Protein AF-A0A2S4UXL3-F1 (afdb_monomer)

Mean predicted aligned error: 10.91 Å

Foldseek 3Di:
DAPAQAEEEEAQALLSLLLLVLLLLQLGFYEYEYQALDGHFCLLQAAAAFFAFPAPLCVVVVWPGALVQQLVLLCVLQDPLADSQLSSLLSVCRRVLVVCLCPVQVFAFNDWFAFFSHPTTGGTWADADDPDDPDDPDDDDDPPPPVNRLNRRGTRSNSSSVSSRVVLVVCCVVPVVRHHYDYSKAFQAFDDDPLAGFWTWIDDPNDIDIHGHQYEYAQFAQLLALDCPFLCVVQPVVCSQFAAQGPNSRGLSVQVRCVVSFFDWPPSNQFFKAWFFFQQPVCNRDSHTRGDHSLLVRQAKFKAFLARAGQAQSSHFRCRNQVSCVVVVRDQIKTKDFPSSCVSVVQQQDDDDDPDPDDDDDPPPPDQQDGHCVSVNRKDKDFFLCVVCVVSVHDSVSNQVNLVVQVCCQVVVDPDPRNHDDHHPSNDHRRGGTMMMGGGHIHGYARQIAFEAGSLQFGAGPVRHGRHSYGYFARNYHSSRRNGRTRNSRSSRSNSRSSSPSVSRSVSSLVCCVPPDDDPSNVSSVVSSVVSVCVVVPDDDDDDDDDDDDDDDDDDDDDDDPDDPPDPDCPPAFDEDELVRQQVQQDQQGFWEAAPQFIFGCNVVLCSDPVHNVVRNSGGSHYCHVVCSSSHPSCCCVVSPVVRGRGGYDDD

Secondary structure (DSSP, 8-state):
-----EEEEE--BHHHHHHHHHHHHTT-EEEEE-SSSSSBGGGGG--S-EE-SS-HHHHHTT----HHHHHHHHHHHHGGG--HHHHHHHHHTHHHHHHHHHHHH-----EEE--TT-SS--EEE----PPP----------GGGTHHHHGGGS-HHHHHHHHHHHHHHHHHHH-TTTEEEESS-EEEEEEEETTEEEEEEEEETTEEEEEES-EEE-----TT--STTSHHHHH-GGGTTS-BSS-TT-S-HHHHHHHHTTB-EE-TT-EEEEEEEE--SS-TT-SB-PBPPHHHHHTT-EEE-TTS---S-TTS-HHHHHHHHHHH--SSEEEEE-HHHHHHTHHHH--PPP--SS----S--S----SHHHHTTSSEEESSHHHHHHHHT--HHHHHHHHHHHHHHHTTSS--TT-----SS----SSS--EEEEEEEEEEEEE--EEEB-TT-EEEBTTS-EEEEEEE-GGGEESSSTT-PPTTHHHHHHHHHHHHHHHHHHHHHHHHHHHHS-HHHHHHHHHHHHHHHHHHT--S---------------------S---------SSPPEE-HHHHTT-EETTEEEEEETTEEEE-TTGGGT-TT-HHHHHTTTTEE-HHHHHTTS-TTHHHHH-GGGEEEEEPP-

Nearest PDB structures (foldseek):
  5zyn-assembly1_B  TM=9.309E-01  e=4.191E-49  Saccharomyces cerevisiae S288C
  6ku6-assembly2_H  TM=9.250E-01  e=4.683E-49  Saccharomyces cerevisiae S288C
  1q9i-assembly1_A  TM=9.146E-01  e=7.192E-42  Shewanella frigidimarina
  1jrx-assembly1_A  TM=9.189E-01  e=1.004E-41  Shewanella frigidimarina
  1qo8-assembly1_D  TM=7.686E-01  e=5.760E-42  Shewanella frigidimarina

Sequence (652 aa):
MLDMSKVIVVGGGLSGLSAAHTLYDRGANVLVLDKNPFFGGNSTKATSGINGAGTNAQAELGIPDSAKVFFDDTKKSARDLARDDLIKVLTGKSAEAVNWLQDKFSLDLSKVSRLGGHSFERTHRGGAQFPGMTMSVNSPFPKIFLEATISNAFPASLNSTYAQMEALEDLADSDPDRVQIIKKAKVTKLLKENGAVIGVEYEFEGKTYTENGPVILATGGYAADFSADGLLAKHRPDLLKLPTTNGDHCTGDGQKMALAIGSAGIDWEKVQVHPTGLVDPNEPDAKVKFLAAEALRGVGGILLDREGNRFVDELGHRDYVTGKMWENNKFPIRLVLNKESSDEILWHCKRFVFPSLGNTYSQHANSHPGKHYVGRGLMKRFETGSELAKEMGLPESKLSSTFDEYVQIGQGKKSDPYKKKFFHNYNFTMQQGPFFVASMTPVLHYSMGGVEINEKSQVLDTNKKPIPGLYASGEIAGGVHGANRLGGSSLLGCVVFGRVAADSASSYLLHSLATGSGPAARLGQIQNHLKTTIEAGGGVGSAAAQSAPPHQTPNQAGPNGPGAGKTVEDKGPLKEYTLEEVAKHKTKDDVWVVVNGEVLDVTKFKADHPGGEKAIMLYAGRDATEEFNMLHDPKVVKKYAPDSIIGTLKQG

pLDDT: mean 82.49, std 22.88, range [21.91, 98.94]

Organism: NCBI:txid27350

Structure (mmCIF, N/CA/C/O backbone):
data_AF-A0A2S4UXL3-F1
#
_entry.id   AF-A0A2S4UXL3-F1
#
loop_
_atom_site.group_PDB
_atom_site.id
_atom_site.type_symbol
_atom_site.label_atom_id
_atom_site.label_alt_id
_atom_site.label_comp_id
_atom_site.label_asym_id
_atom_site.label_entity_id
_atom_site.label_seq_id
_atom_site.pdbx_PDB_ins_code
_atom_site.Cartn_x
_atom_site.Cartn_y
_atom_site.Cartn_z
_atom_site.occupancy
_atom_site.B_iso_or_equiv
_atom_site.auth_seq_id
_atom_site.auth_comp_id
_atom_site.auth_asym_id
_atom_site.auth_atom_id
_atom_site.pdbx_PDB_model_num
ATOM 1 N N . MET A 1 1 ? -22.793 2.479 33.971 1.00 41.44 1 MET A N 1
ATOM 2 C CA . MET A 1 1 ? -22.947 1.557 32.825 1.00 41.44 1 MET A CA 1
ATOM 3 C C . MET A 1 1 ? -22.187 2.172 31.669 1.00 41.44 1 MET A C 1
ATOM 5 O O . MET A 1 1 ? -22.424 3.340 31.399 1.00 41.44 1 MET A O 1
ATOM 9 N N . LEU A 1 2 ? -21.231 1.448 31.086 1.00 43.44 2 LEU A N 1
ATOM 10 C CA . LEU A 1 2 ? -20.446 1.925 29.944 1.00 43.44 2 LEU A CA 1
ATOM 11 C C . LEU A 1 2 ? -21.379 2.071 28.732 1.00 43.44 2 LEU A C 1
ATOM 13 O O . LEU A 1 2 ? -22.112 1.133 28.415 1.00 43.44 2 LEU A O 1
ATOM 17 N N . ASP A 1 3 ? -21.377 3.240 28.095 1.00 53.25 3 ASP A N 1
ATOM 18 C CA . ASP A 1 3 ? -22.103 3.503 26.849 1.00 53.25 3 ASP A CA 1
ATOM 19 C C . ASP A 1 3 ? -21.434 2.736 25.694 1.00 53.25 3 ASP A C 1
ATOM 21 O O . ASP A 1 3 ? -20.605 3.263 24.960 1.00 53.25 3 ASP A O 1
ATOM 25 N N . MET A 1 4 ? -21.726 1.436 25.594 1.00 61.69 4 MET A N 1
ATOM 26 C CA . MET A 1 4 ? -21.290 0.569 24.496 1.00 61.69 4 MET A CA 1
ATOM 27 C C . MET A 1 4 ? -22.306 0.619 23.351 1.00 61.69 4 MET A C 1
ATOM 29 O O . MET A 1 4 ? -22.946 -0.383 23.041 1.00 61.69 4 MET A O 1
ATOM 33 N N . SER A 1 5 ? -22.501 1.792 22.751 1.00 75.69 5 SER A N 1
ATOM 34 C CA . SER A 1 5 ? -23.440 1.991 21.636 1.00 75.69 5 SER A CA 1
ATOM 35 C C . SER A 1 5 ? -22.768 2.051 20.259 1.00 75.69 5 SER A C 1
ATOM 37 O O . SER A 1 5 ? -23.468 2.038 19.246 1.00 75.69 5 SER A O 1
ATOM 39 N N . LYS A 1 6 ? -21.428 2.077 20.204 1.00 91.94 6 LYS A N 1
ATOM 40 C CA . LYS A 1 6 ? -20.640 2.245 18.973 1.00 91.94 6 LYS A CA 1
ATOM 41 C C . LYS A 1 6 ? -19.411 1.336 18.908 1.00 91.94 6 LYS A C 1
ATOM 43 O O . LYS A 1 6 ? -18.956 0.807 19.920 1.00 91.94 6 LYS A O 1
ATOM 48 N N . VAL A 1 7 ? -18.874 1.166 17.701 1.00 97.94 7 VAL A N 1
ATOM 49 C CA . VAL A 1 7 ? -17.565 0.550 17.439 1.00 97.94 7 VAL A CA 1
ATOM 50 C C . VAL A 1 7 ? -16.565 1.646 17.075 1.00 97.94 7 VAL A C 1
ATOM 52 O O . VAL A 1 7 ? -16.875 2.545 16.292 1.00 97.94 7 VAL A O 1
ATOM 55 N N . ILE A 1 8 ? -15.362 1.562 17.643 1.00 98.69 8 ILE A N 1
ATOM 56 C CA . ILE A 1 8 ? -14.283 2.531 17.444 1.00 98.69 8 ILE A CA 1
ATOM 57 C C . ILE A 1 8 ? -13.306 1.976 16.407 1.00 98.69 8 ILE A C 1
ATOM 59 O O . ILE A 1 8 ? -12.729 0.904 16.592 1.00 98.69 8 ILE A O 1
ATOM 63 N N . VAL A 1 9 ? -13.087 2.717 15.326 1.00 98.88 9 VAL A N 1
ATOM 64 C CA . VAL A 1 9 ? -12.094 2.410 14.295 1.00 98.88 9 VAL A CA 1
ATOM 65 C C . VAL A 1 9 ? -10.919 3.371 14.440 1.00 98.88 9 VAL A C 1
ATOM 67 O O . VAL A 1 9 ? -11.087 4.587 14.373 1.00 98.88 9 VAL A O 1
ATOM 70 N N . VAL A 1 10 ? -9.716 2.829 14.624 1.00 98.88 10 VAL A N 1
ATOM 71 C CA . VAL A 1 10 ? -8.489 3.618 14.800 1.00 98.88 10 VAL A CA 1
ATOM 72 C C . VAL A 1 10 ? -7.658 3.579 13.519 1.00 98.88 10 VAL A C 1
ATOM 74 O O . VAL A 1 10 ? -7.007 2.576 13.224 1.00 98.88 10 VAL A O 1
ATOM 77 N N . GLY A 1 11 ? -7.656 4.691 12.785 1.00 98.31 11 GLY A N 1
ATOM 78 C CA . GLY A 1 11 ? -6.975 4.889 11.506 1.00 98.31 11 GLY A CA 1
ATOM 79 C C . GLY A 1 11 ? -7.944 4.918 10.322 1.00 98.31 11 GLY A C 1
ATOM 80 O O . GLY A 1 11 ? -8.610 3.932 10.027 1.00 98.31 11 GLY A O 1
ATOM 81 N N . GLY A 1 12 ? -7.969 6.029 9.588 1.00 95.75 12 GLY A N 1
ATOM 82 C CA . GLY A 1 12 ? -8.777 6.268 8.391 1.00 95.75 12 GLY A CA 1
ATOM 83 C C . GLY A 1 12 ? -8.072 5.890 7.086 1.00 95.75 12 GLY A C 1
ATOM 84 O O . GLY A 1 12 ? -8.264 6.537 6.062 1.00 95.75 12 GLY A O 1
ATOM 85 N N . GLY A 1 13 ? -7.212 4.867 7.093 1.00 94.00 13 GLY A N 1
ATOM 86 C CA . GLY A 1 13 ? -6.712 4.254 5.856 1.00 94.00 13 GLY A CA 1
ATOM 87 C C . GLY A 1 13 ? -7.780 3.385 5.179 1.00 94.00 13 GLY A C 1
ATOM 88 O O . GLY A 1 13 ? -8.854 3.178 5.737 1.00 94.00 13 GLY A O 1
ATOM 89 N N . LEU A 1 14 ? -7.473 2.792 4.017 1.00 95.31 14 LEU A N 1
ATOM 90 C CA . LEU A 1 14 ? -8.424 1.938 3.283 1.00 95.31 14 LEU A CA 1
ATOM 91 C C . LEU A 1 14 ? -9.054 0.848 4.168 1.00 95.31 14 LEU A C 1
ATOM 93 O O . LEU A 1 14 ? -10.250 0.614 4.085 1.00 95.31 14 LEU A O 1
ATOM 97 N N . SER A 1 15 ? -8.265 0.223 5.049 1.00 98.12 15 SER A N 1
ATOM 98 C CA . SER A 1 15 ? -8.757 -0.828 5.952 1.00 98.12 15 SER A CA 1
ATOM 99 C C . SER A 1 15 ? -9.791 -0.312 6.953 1.00 98.12 15 SER A C 1
ATOM 101 O O . SER A 1 15 ? -10.828 -0.940 7.151 1.00 98.12 15 SER A O 1
ATOM 103 N N . GLY A 1 16 ? -9.524 0.845 7.567 1.00 98.56 16 GLY A N 1
ATOM 104 C CA . GLY A 1 16 ? -10.428 1.451 8.541 1.00 98.56 16 GLY A CA 1
ATOM 105 C C . GLY A 1 16 ? -11.685 2.011 7.890 1.00 98.56 16 GLY A C 1
ATOM 106 O O . GLY A 1 16 ? -12.776 1.811 8.409 1.00 98.56 16 GLY A O 1
ATOM 107 N N . LEU A 1 17 ? -11.561 2.614 6.706 1.00 98.12 17 LEU A N 1
ATOM 108 C CA . LEU A 1 17 ? -12.713 3.070 5.929 1.00 98.12 17 LEU A CA 1
ATOM 109 C C . LEU A 1 17 ? -13.599 1.895 5.489 1.00 98.12 17 LEU A C 1
ATOM 111 O O . LEU A 1 17 ? -14.816 1.950 5.659 1.00 98.12 17 LEU A O 1
ATOM 115 N N . SER A 1 18 ? -13.005 0.793 5.015 1.00 98.56 18 SER A N 1
ATOM 116 C CA . SER A 1 18 ? -13.759 -0.421 4.677 1.00 98.56 18 SER A CA 1
ATOM 117 C C . SER A 1 18 ? -14.453 -1.018 5.901 1.00 98.56 18 SER A C 1
ATOM 119 O O . SER A 1 18 ? -15.597 -1.464 5.797 1.00 98.56 18 SER A O 1
ATOM 121 N N . ALA A 1 19 ? -13.803 -0.984 7.069 1.00 98.81 19 ALA A N 1
ATOM 122 C CA . ALA A 1 19 ? -14.420 -1.399 8.323 1.00 98.81 19 ALA A CA 1
ATOM 123 C C . ALA A 1 19 ? -15.591 -0.481 8.718 1.00 98.81 19 ALA A C 1
ATOM 125 O O . ALA A 1 19 ? -16.671 -0.980 9.015 1.00 98.81 19 ALA A O 1
ATOM 126 N N . ALA A 1 20 ? -15.414 0.841 8.665 1.00 98.62 20 ALA A N 1
ATOM 127 C CA . ALA A 1 20 ? -16.432 1.828 9.025 1.00 98.62 20 ALA A CA 1
ATOM 128 C C . ALA A 1 20 ? -17.701 1.700 8.168 1.00 98.62 20 ALA A C 1
ATOM 130 O O . ALA A 1 20 ? -18.801 1.589 8.708 1.00 98.62 20 ALA A O 1
ATOM 131 N N . HIS A 1 21 ? -17.546 1.616 6.843 1.00 98.25 21 HIS A N 1
ATOM 132 C CA . HIS A 1 21 ? -18.664 1.390 5.920 1.00 98.25 21 HIS A CA 1
ATOM 133 C C . HIS A 1 21 ? -19.392 0.077 6.207 1.00 98.25 21 HIS A C 1
ATOM 135 O O . HIS A 1 21 ? -20.617 0.034 6.206 1.00 98.25 21 HIS A O 1
ATOM 141 N N . THR A 1 22 ? -18.645 -0.991 6.486 1.00 98.38 22 THR A N 1
ATOM 142 C CA . THR A 1 22 ? -19.240 -2.298 6.790 1.00 98.38 22 THR A CA 1
ATOM 143 C C . THR A 1 22 ? -19.971 -2.280 8.132 1.00 98.38 22 THR A C 1
ATOM 145 O O . THR A 1 22 ? -21.062 -2.824 8.237 1.00 98.38 22 THR A O 1
ATOM 148 N N . LEU A 1 23 ? -19.423 -1.623 9.158 1.00 98.00 23 LEU A N 1
ATOM 149 C CA . LEU A 1 23 ? -20.088 -1.452 10.453 1.00 98.00 23 LEU A CA 1
ATOM 150 C C . LEU A 1 23 ? -21.423 -0.713 10.307 1.00 98.00 23 LEU A C 1
ATOM 152 O O . LEU A 1 23 ? -22.427 -1.161 10.866 1.00 98.00 23 LEU A O 1
ATOM 156 N N . TYR A 1 24 ? -21.439 0.369 9.524 1.00 95.88 24 TYR A N 1
ATOM 157 C CA . TYR A 1 24 ? -22.654 1.122 9.222 1.00 95.88 24 TYR A CA 1
ATOM 158 C C . TYR A 1 24 ? -23.711 0.236 8.541 1.00 95.88 24 TYR A C 1
ATOM 160 O O . TYR A 1 24 ? -24.861 0.195 8.993 1.00 95.88 24 TYR A O 1
ATOM 168 N N . ASP A 1 25 ? -23.301 -0.553 7.538 1.00 94.06 25 ASP A N 1
ATOM 169 C CA . ASP A 1 25 ? -24.161 -1.516 6.830 1.00 94.06 25 ASP A CA 1
ATOM 170 C C . ASP A 1 25 ? -24.674 -2.640 7.751 1.00 94.06 25 ASP A C 1
ATOM 172 O O . ASP A 1 25 ? -25.728 -3.225 7.512 1.00 94.06 25 ASP A O 1
ATOM 176 N N . ARG A 1 26 ? -23.953 -2.962 8.830 1.00 92.56 26 ARG A N 1
ATOM 177 C CA . ARG A 1 26 ? -24.397 -3.938 9.843 1.00 92.56 26 ARG A CA 1
ATOM 178 C C . ARG A 1 26 ? -25.267 -3.330 10.944 1.00 92.56 26 ARG A C 1
ATOM 180 O O . ARG A 1 26 ? -25.699 -4.057 11.839 1.00 92.56 26 ARG A O 1
ATOM 187 N N . GLY A 1 27 ? -25.575 -2.036 10.862 1.00 89.38 27 GLY A N 1
ATOM 188 C CA . GLY A 1 27 ? -26.452 -1.336 11.801 1.00 89.38 27 GLY A CA 1
ATOM 189 C C . GLY A 1 27 ? -25.732 -0.729 13.009 1.00 89.38 27 GLY A C 1
ATOM 190 O O . GLY A 1 27 ? -26.380 -0.068 13.817 1.00 89.38 27 GLY A O 1
ATOM 191 N N . ALA A 1 28 ? -24.411 -0.897 13.126 1.00 91.56 28 ALA A N 1
ATOM 192 C CA . ALA A 1 28 ? -23.642 -0.325 14.227 1.00 91.56 28 ALA A CA 1
ATOM 193 C C . ALA A 1 28 ? -23.478 1.196 14.064 1.00 91.56 28 ALA A C 1
ATOM 195 O O . ALA A 1 28 ? -23.506 1.721 12.945 1.00 91.56 28 ALA A O 1
ATOM 196 N N . ASN A 1 29 ? -23.274 1.888 15.187 1.00 94.62 29 ASN A N 1
ATOM 197 C CA . ASN A 1 29 ? -22.763 3.259 15.187 1.00 94.62 29 ASN A CA 1
ATOM 198 C C . ASN A 1 29 ? -21.231 3.207 15.154 1.00 94.62 29 ASN A C 1
ATOM 200 O O . ASN A 1 29 ? -20.621 2.292 15.717 1.00 94.62 29 ASN A O 1
ATOM 204 N N . VAL A 1 30 ? -20.606 4.178 14.499 1.00 97.12 30 VAL A N 1
ATOM 205 C CA . VAL A 1 30 ? -19.183 4.161 14.165 1.00 97.12 30 VAL A CA 1
ATOM 206 C C . VAL A 1 30 ? -18.528 5.462 14.601 1.00 97.12 30 VAL A C 1
ATOM 208 O O . VAL A 1 30 ? -18.986 6.543 14.245 1.00 97.12 30 VAL A O 1
ATOM 211 N N . LEU A 1 31 ? -17.420 5.345 15.330 1.00 98.31 31 LEU A N 1
ATOM 212 C CA . LEU A 1 31 ? -16.487 6.442 15.569 1.00 98.31 31 LEU A CA 1
ATOM 213 C C . LEU A 1 31 ? -15.166 6.124 14.870 1.00 98.31 31 LEU A C 1
ATOM 215 O O . LEU A 1 31 ? -14.540 5.111 15.177 1.00 98.31 31 LEU A O 1
ATOM 219 N N . VAL A 1 32 ? -14.723 6.994 13.966 1.00 98.69 32 VAL A N 1
ATOM 220 C CA . VAL A 1 32 ? -13.412 6.888 13.319 1.00 98.69 32 VAL A CA 1
ATOM 221 C C . VAL A 1 32 ? -12.469 7.945 13.882 1.00 98.69 32 VAL A C 1
ATOM 223 O O . VAL A 1 32 ? -12.735 9.141 13.779 1.00 98.69 32 VAL A O 1
ATOM 226 N N . LEU A 1 33 ? -11.351 7.493 14.450 1.00 98.69 33 LEU A N 1
ATOM 227 C CA . LEU A 1 33 ? -10.276 8.340 14.969 1.00 98.69 33 LEU A CA 1
ATOM 228 C C . LEU A 1 33 ? -9.049 8.229 14.061 1.00 98.69 33 LEU A C 1
ATOM 230 O O . LEU A 1 33 ? -8.571 7.122 13.807 1.00 98.69 33 LEU A O 1
ATOM 234 N N . ASP A 1 34 ? -8.501 9.352 13.601 1.00 97.88 34 ASP A N 1
ATOM 235 C CA . ASP A 1 34 ? -7.238 9.378 12.853 1.00 97.88 34 ASP A CA 1
ATOM 236 C C . ASP A 1 34 ? -6.316 10.476 13.380 1.00 97.88 34 ASP A C 1
ATOM 238 O O . ASP A 1 34 ? -6.736 11.616 13.587 1.00 97.88 34 ASP A O 1
ATOM 242 N N . LYS A 1 35 ? -5.037 10.137 13.572 1.00 96.44 35 LYS A N 1
ATOM 243 C CA . LYS A 1 35 ? -4.023 11.079 14.059 1.00 96.44 35 LYS A CA 1
ATOM 244 C C . LYS A 1 35 ? -3.675 12.158 13.037 1.00 96.44 35 LYS A C 1
ATOM 246 O O . LYS A 1 35 ? -3.143 13.198 13.412 1.00 96.44 35 LYS A O 1
ATOM 251 N N . ASN A 1 36 ? -3.941 11.913 11.760 1.00 89.81 36 ASN A N 1
ATOM 252 C CA . ASN A 1 36 ? -3.622 12.826 10.680 1.00 89.81 36 ASN A CA 1
ATOM 253 C C . ASN A 1 36 ? -4.762 13.829 10.436 1.00 89.81 36 ASN A C 1
ATOM 255 O O . ASN A 1 36 ? -5.926 13.546 10.725 1.00 89.81 36 ASN A O 1
ATOM 259 N N . PRO A 1 37 ? -4.445 14.996 9.846 1.00 83.50 37 PRO A N 1
ATOM 260 C CA . PRO A 1 37 ? -5.437 15.945 9.329 1.00 83.50 37 PRO A CA 1
ATOM 261 C C . PRO A 1 37 ? -6.345 15.364 8.239 1.00 83.50 37 PRO A C 1
ATOM 263 O O . PRO A 1 37 ? -7.443 15.872 8.030 1.00 83.50 37 PRO A O 1
ATOM 266 N N . PHE A 1 38 ? -5.892 14.318 7.546 1.00 81.00 38 PHE A N 1
ATOM 267 C CA . PHE A 1 38 ? -6.593 13.688 6.435 1.00 81.00 38 PHE A CA 1
ATOM 268 C C . PHE A 1 38 ? -6.523 12.173 6.520 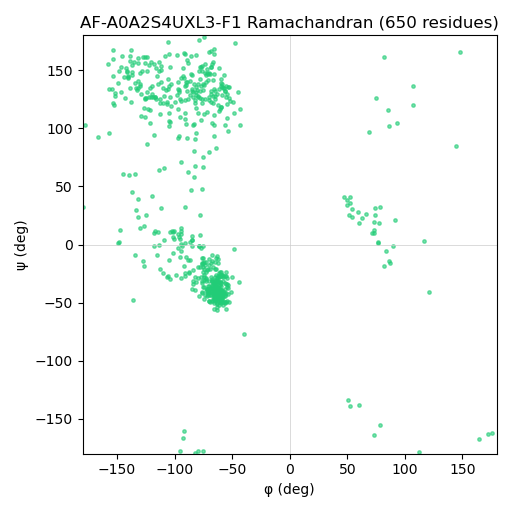1.00 81.00 38 PHE A C 1
ATOM 270 O O . PHE A 1 38 ? -5.506 11.599 6.910 1.00 81.00 38 PHE A O 1
ATOM 277 N N . PHE A 1 39 ? -7.603 11.537 6.080 1.00 85.75 39 PHE A N 1
ATOM 278 C CA . PHE A 1 39 ? -7.664 10.096 5.904 1.00 85.75 39 PHE A CA 1
ATOM 279 C C . PHE A 1 39 ? -6.794 9.624 4.731 1.00 85.75 39 PHE A C 1
ATOM 281 O O . PHE A 1 39 ? -6.342 10.395 3.883 1.00 85.75 39 PHE A O 1
ATOM 288 N N . GLY A 1 40 ? -6.559 8.314 4.698 1.00 79.44 40 GLY A N 1
ATOM 289 C CA . GLY A 1 40 ? -5.949 7.603 3.582 1.00 79.44 40 GLY A CA 1
ATOM 290 C C . GLY A 1 40 ? -4.655 6.869 3.927 1.00 79.44 40 GLY A C 1
ATOM 291 O O . GLY A 1 40 ? -4.459 5.724 3.501 1.00 79.44 40 GLY A O 1
ATOM 292 N N . GLY A 1 41 ? -3.786 7.487 4.731 1.00 87.44 41 GLY A N 1
ATOM 293 C CA . GLY A 1 41 ? -2.479 6.927 5.090 1.00 87.44 41 GLY A CA 1
ATOM 294 C C . GLY A 1 41 ? -1.659 6.504 3.860 1.00 87.44 41 GLY A C 1
ATOM 295 O O . GLY A 1 41 ? -1.673 7.164 2.826 1.00 87.44 41 GLY A O 1
ATOM 296 N N . ASN A 1 42 ? -0.972 5.361 3.923 1.00 87.44 42 ASN A N 1
ATOM 297 C CA . ASN A 1 42 ? -0.255 4.817 2.759 1.00 87.44 42 ASN A CA 1
ATOM 298 C C . ASN A 1 42 ? -1.174 4.322 1.624 1.00 87.44 42 ASN A C 1
ATOM 300 O O . ASN A 1 42 ? -0.694 4.116 0.509 1.00 87.44 42 ASN A O 1
ATOM 304 N N . SER A 1 43 ? -2.473 4.114 1.872 1.00 84.75 43 SER A N 1
ATOM 305 C CA . SER A 1 43 ? -3.375 3.519 0.871 1.00 84.75 43 SER A CA 1
ATOM 306 C C . SER A 1 43 ? -3.596 4.449 -0.326 1.00 84.75 43 SER A C 1
ATOM 308 O O . SER A 1 43 ? -3.668 3.977 -1.458 1.00 84.75 43 SER A O 1
ATOM 310 N N . THR A 1 44 ? -3.570 5.768 -0.106 1.00 76.12 44 THR A N 1
ATOM 311 C CA . THR A 1 44 ? -3.641 6.793 -1.168 1.00 76.12 44 THR A CA 1
ATOM 312 C C . THR A 1 44 ? -2.381 6.858 -2.031 1.00 76.12 44 THR A C 1
ATOM 314 O O . THR A 1 44 ? -2.392 7.465 -3.095 1.00 76.12 44 THR A O 1
ATOM 317 N N . LYS A 1 45 ? -1.281 6.215 -1.618 1.00 76.88 45 LYS A N 1
ATOM 318 C CA . LYS A 1 45 ? -0.023 6.167 -2.382 1.00 76.88 45 LYS A CA 1
ATOM 319 C C . LYS A 1 45 ? 0.098 4.924 -3.258 1.00 76.88 45 LYS A C 1
ATOM 321 O O . LYS A 1 45 ? 1.080 4.779 -3.989 1.00 76.88 45 LYS A O 1
ATOM 326 N N . ALA A 1 46 ? -0.844 3.988 -3.166 1.00 75.56 46 ALA A N 1
ATOM 327 C CA . ALA A 1 46 ? -0.794 2.777 -3.965 1.00 75.56 46 ALA A CA 1
ATOM 328 C C . ALA A 1 46 ? -1.124 3.094 -5.430 1.00 75.56 46 ALA A C 1
ATOM 330 O O . ALA A 1 46 ? -2.013 3.890 -5.722 1.00 75.56 46 ALA A O 1
ATOM 331 N N . THR A 1 47 ? -0.400 2.462 -6.357 1.00 70.31 47 THR A N 1
ATOM 332 C CA . THR A 1 47 ? -0.478 2.778 -7.798 1.00 70.31 47 THR A CA 1
ATOM 333 C C . THR A 1 47 ? -0.581 1.557 -8.708 1.00 70.31 47 THR A C 1
ATOM 335 O O . THR A 1 47 ? -0.766 1.715 -9.912 1.00 70.31 47 THR A O 1
ATOM 338 N N . SER A 1 48 ? -0.412 0.338 -8.179 1.00 74.38 48 SER A N 1
ATOM 339 C CA . SER A 1 48 ? -0.374 -0.885 -9.003 1.00 74.38 48 SER A CA 1
ATOM 340 C C . SER A 1 48 ? -1.741 -1.550 -9.191 1.00 74.38 48 SER A C 1
ATOM 342 O O . SER A 1 48 ? -1.913 -2.244 -10.184 1.00 74.38 48 SER A O 1
ATOM 344 N N . GLY A 1 49 ? -2.690 -1.328 -8.276 1.00 85.31 49 GLY A N 1
ATOM 345 C CA . GLY A 1 49 ? -4.013 -1.962 -8.279 1.00 85.31 49 GLY A CA 1
ATOM 346 C C . GLY A 1 49 ? -4.238 -2.943 -7.123 1.00 85.31 49 GLY A C 1
ATOM 347 O O . GLY A 1 49 ? -3.369 -3.117 -6.261 1.00 85.31 49 GLY A O 1
ATOM 348 N N . ILE A 1 50 ? -5.420 -3.557 -7.106 1.00 93.00 50 ILE A N 1
ATOM 349 C CA . ILE A 1 50 ? -5.922 -4.465 -6.062 1.00 93.00 50 ILE A CA 1
ATOM 350 C C . ILE A 1 50 ? -6.098 -5.879 -6.621 1.00 93.00 50 ILE A C 1
ATOM 352 O O . ILE A 1 50 ? -6.564 -6.042 -7.740 1.00 93.00 50 ILE A O 1
ATOM 356 N N . ASN A 1 51 ? -5.718 -6.914 -5.870 1.00 96.75 51 ASN A N 1
ATOM 357 C CA . ASN A 1 51 ? -5.907 -8.289 -6.342 1.00 96.75 51 ASN A CA 1
ATOM 358 C C . ASN A 1 51 ? -7.358 -8.767 -6.190 1.00 96.75 51 ASN A C 1
ATOM 360 O O . ASN A 1 51 ? -7.971 -8.503 -5.162 1.00 96.75 51 ASN A O 1
ATOM 364 N N . GLY A 1 52 ? -7.856 -9.536 -7.156 1.00 97.25 52 GLY A N 1
ATOM 365 C CA . GLY A 1 52 ? -9.136 -10.245 -7.102 1.00 97.25 52 GLY A CA 1
ATOM 366 C C . GLY A 1 52 ? -9.107 -11.468 -8.012 1.00 97.25 52 GLY A C 1
ATOM 367 O O . GLY A 1 52 ? -8.627 -11.361 -9.132 1.00 97.25 52 GLY A O 1
ATOM 368 N N . ALA A 1 53 ? -9.567 -12.624 -7.529 1.00 98.06 53 ALA A N 1
ATOM 369 C CA . ALA A 1 53 ? -9.574 -13.869 -8.299 1.00 98.06 53 ALA A CA 1
ATOM 370 C C . ALA A 1 53 ? -10.995 -14.436 -8.414 1.00 98.06 53 ALA A C 1
ATOM 372 O O . ALA A 1 53 ? -11.655 -14.651 -7.397 1.00 98.06 53 ALA A O 1
ATOM 373 N N . GLY A 1 54 ? -11.443 -14.708 -9.640 1.00 96.69 54 GLY A N 1
ATOM 374 C CA . GLY A 1 54 ? -12.828 -15.056 -9.963 1.00 96.69 54 GLY A CA 1
ATOM 375 C C . GLY A 1 54 ? -13.768 -13.845 -10.004 1.00 96.69 54 GLY A C 1
ATOM 376 O O . GLY A 1 54 ? -14.923 -13.964 -9.608 1.00 96.69 54 GLY A O 1
ATOM 377 N N . THR A 1 55 ? -13.274 -12.669 -10.401 1.00 97.19 55 THR A N 1
ATOM 378 C CA . THR A 1 55 ? -14.076 -11.433 -10.496 1.00 97.19 55 THR A CA 1
ATOM 379 C C . THR A 1 55 ? -14.884 -11.356 -11.792 1.00 97.19 55 THR A C 1
ATOM 381 O O . THR A 1 55 ? -14.567 -12.027 -12.777 1.00 97.19 55 THR A O 1
ATOM 384 N N . ASN A 1 56 ? -15.885 -10.469 -11.828 1.00 94.19 56 ASN A N 1
ATOM 385 C CA . ASN A 1 56 ? -16.675 -10.210 -13.039 1.00 94.19 56 ASN A CA 1
ATOM 386 C C . ASN A 1 56 ? -15.782 -9.712 -14.190 1.00 94.19 56 ASN A C 1
ATOM 388 O O . ASN A 1 56 ? -15.853 -10.235 -15.298 1.00 94.19 56 ASN A O 1
ATOM 392 N N . ALA A 1 57 ? -14.854 -8.793 -13.902 1.00 92.50 57 ALA A N 1
ATOM 393 C CA . A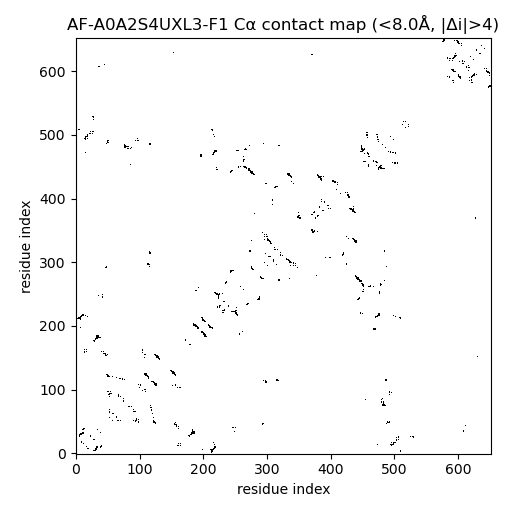LA A 1 57 ? -13.901 -8.288 -14.890 1.00 92.50 57 ALA A CA 1
ATOM 394 C C . ALA A 1 57 ? -12.968 -9.385 -15.443 1.00 92.50 57 ALA A C 1
ATOM 396 O O . ALA A 1 57 ? -12.647 -9.383 -16.629 1.00 92.50 57 ALA A O 1
ATOM 397 N N . GLN A 1 58 ? -12.541 -10.355 -14.621 1.00 96.44 58 GLN A N 1
ATOM 398 C CA . GLN A 1 58 ? -11.778 -11.504 -15.127 1.00 96.44 58 GLN A CA 1
ATOM 399 C C . GLN A 1 58 ? -12.627 -12.399 -16.035 1.00 96.44 58 GLN A C 1
ATOM 401 O O . GLN A 1 58 ? -12.124 -12.857 -17.061 1.00 96.44 58 GLN A O 1
ATOM 406 N N . ALA A 1 59 ? -13.900 -12.619 -15.693 1.00 95.44 59 ALA A N 1
ATOM 407 C CA . ALA A 1 59 ? -14.819 -13.404 -16.512 1.00 95.44 59 ALA A CA 1
ATOM 408 C C . ALA A 1 59 ? -15.070 -12.751 -17.883 1.00 95.44 59 ALA A C 1
ATOM 410 O O . ALA A 1 59 ? -14.987 -13.431 -18.903 1.00 95.44 59 ALA A O 1
ATOM 411 N N . GLU A 1 60 ? -15.291 -11.434 -17.922 1.00 94.81 60 GLU A N 1
ATOM 412 C CA . GLU A 1 60 ? -15.460 -10.661 -19.163 1.00 94.81 60 GLU A CA 1
ATOM 413 C C . GLU A 1 60 ? -14.221 -10.712 -20.069 1.00 94.81 60 GLU A C 1
ATOM 415 O O . GLU A 1 60 ? -14.341 -10.765 -21.292 1.00 94.81 60 GLU A O 1
ATOM 420 N N . LEU A 1 61 ? -13.025 -10.743 -19.475 1.00 94.81 61 LEU A N 1
ATOM 421 C CA . LEU A 1 61 ? -11.752 -10.854 -20.193 1.00 94.81 61 LEU A CA 1
ATOM 422 C C . LEU A 1 61 ? -11.353 -12.303 -20.523 1.00 94.81 61 LEU A C 1
ATOM 424 O O . LEU A 1 61 ? -10.303 -12.521 -21.127 1.00 94.81 61 LEU A O 1
ATOM 428 N N . GLY A 1 62 ? -12.148 -13.299 -20.119 1.00 96.88 62 GLY A N 1
ATOM 429 C CA . GLY A 1 62 ? -11.840 -14.715 -20.328 1.00 96.88 62 GLY A CA 1
ATOM 430 C C . GLY A 1 62 ? -10.608 -15.212 -19.558 1.00 96.88 62 GLY A C 1
ATOM 431 O O . GLY A 1 62 ? -9.961 -16.164 -19.994 1.00 96.88 62 GLY A O 1
ATOM 432 N N . ILE A 1 63 ? -10.258 -14.580 -18.432 1.00 96.50 63 ILE A N 1
ATOM 433 C CA . ILE A 1 63 ? -9.108 -14.958 -17.599 1.00 96.50 63 ILE A CA 1
ATOM 434 C C . ILE A 1 63 ? -9.506 -16.137 -16.686 1.00 96.50 63 ILE A C 1
ATOM 436 O O . ILE A 1 63 ? -10.366 -15.967 -15.820 1.00 96.50 63 ILE A O 1
ATOM 440 N N . PRO A 1 64 ? -8.872 -17.322 -16.804 1.00 96.44 64 PRO A N 1
ATOM 441 C CA . PRO A 1 64 ? -9.289 -18.534 -16.093 1.00 96.44 64 PRO A CA 1
ATOM 442 C C . PRO A 1 64 ? -8.687 -18.632 -14.674 1.00 96.44 64 PRO A C 1
ATOM 444 O O . PRO A 1 64 ? -8.140 -19.666 -14.287 1.00 96.44 64 PRO A O 1
ATOM 447 N N . ASP A 1 65 ? -8.746 -17.547 -13.899 1.00 97.94 65 ASP A N 1
ATOM 448 C CA . ASP A 1 65 ? -8.228 -17.505 -12.525 1.00 97.94 65 ASP A CA 1
ATOM 449 C C . ASP A 1 65 ? -9.262 -18.006 -11.500 1.00 97.94 65 ASP A C 1
ATOM 451 O O . ASP A 1 65 ? -10.460 -18.087 -11.766 1.00 97.94 65 ASP A O 1
ATOM 455 N N . SER A 1 66 ? -8.805 -18.352 -10.295 1.00 98.00 66 SER A N 1
ATOM 456 C CA . SER A 1 66 ? -9.692 -18.773 -9.205 1.00 98.00 66 SER A CA 1
ATOM 457 C C . SER A 1 66 ? -9.093 -18.494 -7.832 1.00 98.00 66 SER A C 1
ATOM 459 O O . SER A 1 66 ? -7.872 -18.417 -7.670 1.00 98.00 66 SER A O 1
ATOM 461 N N . ALA A 1 67 ? -9.947 -18.445 -6.806 1.00 97.94 67 ALA A N 1
ATOM 462 C CA . ALA A 1 67 ? -9.506 -18.331 -5.416 1.00 97.94 67 ALA A CA 1
ATOM 463 C C . ALA A 1 67 ? -8.497 -19.428 -5.028 1.00 97.94 67 ALA A C 1
ATOM 465 O O . ALA A 1 67 ? -7.560 -19.155 -4.283 1.00 97.94 67 ALA A O 1
ATOM 466 N N . LYS A 1 68 ? -8.632 -20.649 -5.571 1.00 98.31 68 LYS A N 1
ATOM 467 C CA . LYS A 1 68 ? -7.676 -21.736 -5.321 1.00 98.31 68 LYS A CA 1
ATOM 468 C C . LYS A 1 68 ? -6.301 -21.448 -5.923 1.00 98.31 68 LYS A C 1
ATOM 470 O O . LYS A 1 68 ? -5.298 -21.631 -5.241 1.00 98.31 68 LYS A O 1
ATOM 475 N N . VAL A 1 69 ? -6.239 -21.012 -7.180 1.00 98.38 69 VAL A N 1
ATOM 476 C CA . VAL A 1 69 ? -4.951 -20.688 -7.814 1.00 98.38 69 VAL A CA 1
ATOM 477 C C . VAL A 1 69 ? -4.294 -19.516 -7.086 1.00 98.38 69 VAL A C 1
ATOM 479 O O . VAL A 1 69 ? -3.099 -19.553 -6.795 1.00 98.38 69 VAL A O 1
ATOM 482 N N . PHE A 1 70 ? -5.080 -18.510 -6.701 1.00 98.56 70 PHE A N 1
ATOM 483 C CA . PHE A 1 70 ? -4.570 -17.388 -5.924 1.00 98.56 70 PHE A CA 1
ATOM 484 C C . PHE A 1 70 ? -4.106 -17.799 -4.512 1.00 98.56 70 PHE A C 1
ATOM 486 O O . PHE A 1 70 ? -3.092 -17.290 -4.024 1.00 98.56 70 PHE A O 1
ATOM 493 N N . PHE A 1 71 ? -4.790 -18.751 -3.866 1.00 98.62 71 PHE A N 1
ATOM 494 C CA . PHE A 1 71 ? -4.342 -19.372 -2.617 1.00 98.62 71 PHE A CA 1
ATOM 495 C C . PHE A 1 71 ? -2.975 -20.037 -2.791 1.00 98.62 71 PHE A C 1
ATOM 497 O O . PHE A 1 71 ? -2.071 -19.772 -2.000 1.00 98.62 71 PHE A O 1
ATOM 504 N N . ASP A 1 72 ? -2.801 -20.847 -3.839 1.00 98.50 72 ASP A N 1
ATOM 505 C CA . ASP A 1 72 ? -1.552 -21.566 -4.102 1.00 98.50 72 ASP A CA 1
ATOM 506 C C . ASP A 1 72 ? -0.387 -20.588 -4.367 1.00 98.50 72 ASP A C 1
ATOM 508 O O . ASP A 1 72 ? 0.696 -20.747 -3.796 1.00 98.50 72 ASP A O 1
ATOM 512 N N . ASP A 1 73 ? -0.618 -19.525 -5.148 1.00 98.00 73 ASP A N 1
ATOM 513 C CA . ASP A 1 73 ? 0.368 -18.460 -5.390 1.00 98.00 73 ASP A CA 1
ATOM 514 C C . ASP A 1 73 ? 0.738 -17.721 -4.091 1.00 98.00 73 ASP A C 1
ATOM 516 O O . ASP A 1 73 ? 1.918 -17.509 -3.788 1.00 98.00 73 ASP A O 1
ATOM 520 N N . THR A 1 74 ? -0.264 -17.361 -3.283 1.00 98.00 74 THR A N 1
ATOM 521 C CA . THR A 1 74 ? -0.052 -16.652 -2.012 1.00 98.00 74 THR A CA 1
ATOM 522 C C . THR A 1 74 ? 0.700 -17.526 -1.013 1.00 98.00 74 THR A C 1
ATOM 524 O O . THR A 1 74 ? 1.674 -17.068 -0.417 1.00 98.00 74 THR A O 1
ATOM 527 N N . LYS A 1 75 ? 0.319 -18.801 -0.876 1.00 98.06 75 LYS A N 1
ATOM 528 C CA . LYS A 1 75 ? 0.992 -19.778 -0.012 1.00 98.06 75 LYS A CA 1
ATOM 529 C C . LYS A 1 75 ? 2.440 -19.998 -0.436 1.00 98.06 75 LYS A C 1
ATOM 531 O O . LYS A 1 75 ? 3.342 -19.976 0.399 1.00 98.06 75 LYS A O 1
ATOM 536 N N . LYS A 1 76 ? 2.690 -20.123 -1.740 1.00 97.19 76 LYS A N 1
ATOM 537 C CA . LYS A 1 76 ? 4.047 -20.229 -2.287 1.00 97.19 76 LYS A CA 1
ATOM 538 C C . LYS A 1 76 ? 4.902 -18.999 -1.965 1.00 97.19 76 LYS A C 1
ATOM 540 O O . LYS A 1 76 ? 6.087 -19.145 -1.671 1.00 97.19 76 LYS A O 1
ATOM 545 N N . SER A 1 77 ? 4.323 -17.799 -2.009 1.00 96.25 77 SER A N 1
ATOM 546 C CA . SER A 1 77 ? 5.011 -16.560 -1.618 1.00 96.25 77 SER A CA 1
ATOM 547 C C . SER A 1 77 ? 5.241 -16.461 -0.105 1.00 96.25 77 SER A C 1
ATOM 549 O O . SER A 1 77 ? 6.295 -15.987 0.319 1.00 96.25 77 SER A O 1
ATOM 551 N N . ALA A 1 78 ? 4.299 -16.947 0.706 1.00 96.56 78 ALA A N 1
ATOM 552 C CA . ALA A 1 78 ? 4.382 -16.950 2.165 1.00 96.56 78 ALA A CA 1
ATOM 553 C C . ALA A 1 78 ? 5.402 -17.961 2.726 1.00 96.56 78 ALA A C 1
ATOM 555 O O . ALA A 1 78 ? 5.912 -17.745 3.826 1.00 96.56 78 ALA A O 1
ATOM 556 N N . ARG A 1 79 ? 5.752 -19.001 1.951 1.00 96.00 79 ARG A N 1
ATOM 557 C CA . ARG A 1 79 ? 6.729 -20.054 2.292 1.00 96.00 79 ARG A CA 1
ATOM 558 C C . ARG A 1 79 ? 6.322 -20.834 3.552 1.00 96.00 79 ARG A C 1
ATOM 560 O O . ARG A 1 79 ? 5.161 -21.195 3.707 1.00 96.00 79 ARG A O 1
ATOM 567 N N . ASP A 1 80 ? 7.280 -21.129 4.419 1.00 96.25 80 ASP A N 1
ATOM 568 C CA . ASP A 1 80 ? 7.129 -21.817 5.701 1.00 96.25 80 ASP A CA 1
ATOM 569 C C . ASP A 1 80 ? 6.297 -21.028 6.725 1.00 96.25 80 ASP A C 1
ATOM 571 O O . ASP A 1 80 ? 5.802 -21.611 7.684 1.00 96.25 80 ASP A O 1
ATOM 575 N N . LEU A 1 81 ? 6.068 -19.734 6.484 1.00 97.50 81 LEU A N 1
ATOM 576 C CA . LEU A 1 81 ? 5.233 -18.863 7.318 1.00 97.50 81 LEU A CA 1
ATOM 577 C C . LEU A 1 81 ? 3.783 -18.760 6.829 1.00 97.50 81 LEU A C 1
ATOM 579 O O . LEU A 1 81 ? 3.048 -17.850 7.208 1.00 97.50 81 LEU A O 1
ATOM 583 N N . ALA A 1 82 ? 3.360 -19.652 5.934 1.00 97.31 82 ALA A N 1
ATOM 584 C CA . ALA A 1 82 ? 2.000 -19.644 5.424 1.00 97.31 82 ALA A CA 1
ATOM 585 C C . ALA A 1 82 ? 0.971 -19.984 6.518 1.00 97.31 82 ALA A C 1
ATOM 587 O O . ALA A 1 82 ? 0.975 -21.071 7.095 1.00 97.31 82 ALA A O 1
ATOM 588 N N . ARG A 1 83 ? 0.030 -19.062 6.733 1.00 98.00 83 ARG A N 1
ATOM 589 C CA . ARG A 1 83 ? -1.180 -19.234 7.547 1.00 98.00 83 ARG A CA 1
ATOM 590 C C . ARG A 1 83 ? -2.361 -19.573 6.640 1.00 98.00 83 ARG A C 1
ATOM 592 O O . ARG A 1 83 ? -3.027 -18.684 6.112 1.00 98.00 83 ARG A O 1
ATOM 599 N N . ASP A 1 84 ? -2.601 -20.865 6.418 1.00 98.44 84 ASP A N 1
ATOM 600 C CA . ASP A 1 84 ? -3.654 -21.344 5.508 1.00 98.44 84 ASP A CA 1
ATOM 601 C C . ASP A 1 84 ? -5.044 -20.786 5.849 1.00 98.44 84 ASP A C 1
ATOM 603 O O . ASP A 1 84 ? -5.845 -20.539 4.952 1.00 98.44 84 ASP A O 1
ATOM 607 N N . ASP A 1 85 ? -5.338 -20.581 7.129 1.00 98.25 85 ASP A N 1
ATOM 608 C CA . ASP A 1 85 ? -6.577 -19.980 7.621 1.00 98.25 85 ASP A CA 1
ATOM 609 C C . ASP A 1 85 ? -6.745 -18.525 7.149 1.00 98.25 85 ASP A C 1
ATOM 611 O O . ASP A 1 85 ? -7.784 -18.181 6.585 1.00 98.25 85 ASP A O 1
ATOM 615 N N . LEU A 1 86 ? -5.704 -17.694 7.267 1.00 98.69 86 LEU A N 1
ATOM 616 C CA . LEU A 1 86 ? -5.739 -16.297 6.817 1.00 98.69 86 LEU A CA 1
ATOM 617 C C . LEU A 1 86 ? -5.700 -16.179 5.290 1.00 98.69 86 LEU A C 1
ATOM 619 O O . LEU A 1 86 ? -6.420 -15.364 4.710 1.00 98.69 86 LEU A O 1
ATOM 623 N N . ILE A 1 87 ? -4.900 -17.010 4.615 1.00 98.62 87 ILE A N 1
ATOM 624 C CA . ILE A 1 87 ? -4.803 -16.998 3.149 1.00 98.62 87 ILE A CA 1
ATOM 625 C C . ILE A 1 87 ? -6.135 -17.437 2.524 1.00 98.62 87 ILE A C 1
ATOM 627 O O . ILE A 1 87 ? -6.555 -16.854 1.521 1.00 98.62 87 ILE A O 1
ATOM 631 N N . LYS A 1 88 ? -6.846 -18.406 3.121 1.00 98.62 88 LYS A N 1
ATOM 632 C CA . LYS A 1 88 ? -8.203 -18.791 2.687 1.00 98.62 88 LYS A CA 1
ATOM 633 C C . LYS A 1 88 ? -9.179 -17.624 2.772 1.00 98.62 88 LYS A C 1
ATOM 635 O O . LYS A 1 88 ? -9.924 -17.412 1.821 1.00 98.62 88 LYS A O 1
ATOM 640 N N . VAL A 1 89 ? -9.152 -16.848 3.859 1.00 98.75 89 VAL A N 1
ATOM 641 C CA . VAL A 1 89 ? -9.997 -15.650 3.993 1.00 98.75 89 VAL A CA 1
ATOM 642 C C . VAL A 1 89 ? -9.644 -14.616 2.925 1.00 98.75 89 VAL A C 1
ATOM 644 O O . VAL A 1 89 ? -10.527 -14.183 2.188 1.00 98.75 89 VAL A O 1
ATOM 647 N N . LEU A 1 90 ? -8.358 -14.272 2.790 1.00 98.69 90 LEU A N 1
ATOM 648 C CA . LEU A 1 90 ? -7.883 -13.271 1.831 1.00 98.69 90 LEU A CA 1
ATOM 649 C C . LEU A 1 90 ? -8.298 -13.606 0.393 1.00 98.69 90 LEU A C 1
ATOM 651 O O . LEU A 1 90 ? -8.820 -12.759 -0.326 1.00 98.69 90 LEU A O 1
ATOM 655 N N . THR A 1 91 ? -8.038 -14.841 -0.031 1.00 98.56 91 THR A N 1
ATOM 656 C CA . THR A 1 91 ? -8.222 -15.269 -1.424 1.00 98.56 91 THR A CA 1
ATOM 657 C C . THR A 1 91 ? -9.670 -15.647 -1.721 1.00 98.56 91 THR A C 1
ATOM 659 O O . THR A 1 91 ? -10.191 -15.263 -2.768 1.00 98.56 91 THR A O 1
ATOM 662 N N . GLY A 1 92 ? -10.354 -16.303 -0.780 1.00 98.44 92 GLY A N 1
ATOM 663 C CA . GLY A 1 92 ? -11.757 -16.699 -0.903 1.00 98.44 92 GLY A CA 1
ATOM 664 C C . GLY A 1 92 ? -12.735 -15.524 -0.905 1.00 98.44 92 GLY A C 1
ATOM 665 O O . GLY A 1 92 ? -13.777 -15.616 -1.543 1.00 98.44 92 GLY A O 1
ATOM 666 N N . LYS A 1 93 ? -12.390 -14.402 -0.259 1.00 98.50 93 LYS A N 1
ATOM 667 C CA . LYS A 1 93 ? -13.191 -13.162 -0.280 1.00 98.50 93 LYS A CA 1
ATOM 668 C C . LYS A 1 93 ? -12.722 -12.139 -1.314 1.00 98.50 93 LYS A C 1
ATOM 670 O O . LYS A 1 93 ? -13.223 -11.018 -1.336 1.00 98.50 93 LYS A O 1
ATOM 675 N N . SER A 1 94 ? -11.760 -12.495 -2.165 1.00 98.31 94 SER A N 1
ATOM 676 C CA . SER A 1 94 ? -11.118 -11.516 -3.045 1.00 98.31 94 SER A CA 1
ATOM 677 C C . SER A 1 94 ? -12.036 -10.966 -4.134 1.00 98.31 94 SER A C 1
ATOM 679 O O . SER A 1 94 ? -12.078 -9.752 -4.324 1.00 98.31 94 SER A O 1
ATOM 681 N N . ALA A 1 95 ? -12.824 -11.825 -4.787 1.00 97.88 95 ALA A N 1
ATOM 682 C CA . ALA A 1 95 ? -13.808 -11.379 -5.767 1.00 97.88 95 ALA A CA 1
ATOM 683 C C . ALA A 1 95 ? -14.917 -10.528 -5.131 1.00 97.88 95 ALA A C 1
ATOM 685 O O . ALA A 1 95 ? -15.232 -9.461 -5.645 1.00 97.88 95 ALA A O 1
ATOM 686 N N . GLU A 1 96 ? -15.442 -10.954 -3.975 1.00 96.88 96 GLU A N 1
ATOM 687 C CA . GLU A 1 96 ? -16.449 -10.204 -3.208 1.00 96.88 96 GLU A CA 1
ATOM 688 C C . GLU A 1 96 ? -15.947 -8.794 -2.859 1.00 96.88 96 GLU A C 1
ATOM 690 O O . GLU A 1 96 ? -16.676 -7.821 -3.018 1.00 96.88 96 GLU A O 1
ATOM 695 N N . ALA A 1 97 ? -14.692 -8.669 -2.419 1.00 97.00 97 ALA A N 1
ATOM 696 C CA . ALA A 1 97 ? -14.096 -7.385 -2.065 1.00 97.00 97 ALA A CA 1
ATOM 697 C C . ALA A 1 97 ? -13.930 -6.453 -3.275 1.00 97.00 97 ALA A C 1
ATOM 699 O O . ALA A 1 97 ? -14.223 -5.264 -3.165 1.00 97.00 97 ALA A O 1
ATOM 700 N N . VAL A 1 98 ? -13.474 -6.979 -4.418 1.00 95.62 98 VAL A N 1
ATOM 701 C CA . VAL A 1 98 ? -13.346 -6.200 -5.660 1.00 95.62 98 VAL A CA 1
ATOM 702 C C . VAL A 1 98 ? -14.720 -5.769 -6.161 1.00 95.62 98 VAL A C 1
ATOM 704 O O . VAL A 1 98 ? -14.924 -4.580 -6.373 1.00 95.62 98 VAL A O 1
ATOM 707 N N . ASN A 1 99 ? -15.677 -6.689 -6.266 1.00 93.25 99 ASN A N 1
ATOM 708 C CA . ASN A 1 99 ? -17.022 -6.368 -6.737 1.00 93.25 99 ASN A CA 1
ATOM 709 C C . ASN A 1 99 ? -17.720 -5.374 -5.795 1.00 93.25 99 ASN A C 1
ATOM 711 O O . ASN A 1 99 ? -18.294 -4.402 -6.262 1.00 93.25 99 ASN A O 1
ATOM 715 N N . TRP A 1 100 ? -17.581 -5.522 -4.471 1.00 95.19 100 TRP A N 1
ATOM 716 C CA . TRP A 1 100 ? -18.132 -4.552 -3.516 1.00 95.19 100 TRP A CA 1
ATOM 717 C C . TRP A 1 100 ? -17.587 -3.137 -3.723 1.00 95.19 100 TRP A C 1
ATOM 719 O O . TRP A 1 100 ? -18.338 -2.170 -3.612 1.00 95.19 100 TRP A O 1
ATOM 729 N N . LEU A 1 101 ? -16.292 -3.005 -4.028 1.00 90.81 101 LEU A N 1
ATOM 730 C CA . LEU A 1 101 ? -15.707 -1.713 -4.376 1.00 90.81 101 LEU A CA 1
ATOM 731 C C . LEU A 1 101 ? -16.343 -1.134 -5.649 1.00 90.81 101 LEU A C 1
ATOM 733 O O . LEU A 1 101 ? -16.654 0.056 -5.676 1.00 90.81 101 LEU A O 1
ATOM 737 N N . GLN A 1 102 ? -16.551 -1.958 -6.680 1.00 87.25 102 GLN A N 1
ATOM 738 C CA . GLN A 1 102 ? -17.203 -1.528 -7.921 1.00 87.25 102 GLN A CA 1
ATOM 739 C C . GLN A 1 102 ? -18.650 -1.100 -7.670 1.00 87.25 102 GLN A C 1
ATOM 741 O O . GLN A 1 102 ? -19.027 0.003 -8.048 1.00 87.25 102 GLN A O 1
ATOM 746 N N . ASP A 1 103 ? -19.427 -1.931 -6.982 1.00 88.50 103 ASP A N 1
ATOM 747 C CA . ASP A 1 103 ? -20.870 -1.752 -6.833 1.00 88.50 103 ASP A CA 1
ATOM 748 C C . ASP A 1 103 ? -21.210 -0.626 -5.850 1.00 88.50 103 ASP A C 1
ATOM 750 O O . ASP A 1 103 ? -22.032 0.237 -6.152 1.00 88.50 103 ASP A O 1
ATOM 754 N N . LYS A 1 104 ? -20.565 -0.595 -4.673 1.00 87.62 104 LYS A N 1
ATOM 755 C CA . LYS A 1 104 ? -20.890 0.387 -3.623 1.00 87.62 104 LYS A CA 1
ATOM 756 C C . LYS A 1 104 ? -20.344 1.781 -3.925 1.00 87.62 104 LYS A C 1
ATOM 758 O O . LYS A 1 104 ? -20.962 2.767 -3.539 1.00 87.62 104 LYS A O 1
ATOM 763 N N . PHE A 1 105 ? -19.192 1.871 -4.589 1.00 84.75 105 PHE A N 1
ATOM 764 C CA . PHE A 1 105 ? -18.493 3.144 -4.813 1.00 84.75 105 PHE A CA 1
ATOM 765 C C . PHE A 1 105 ? -18.346 3.506 -6.294 1.00 84.75 105 PHE A C 1
ATOM 767 O O . PHE A 1 105 ? -17.629 4.452 -6.611 1.00 84.75 105 PHE A O 1
ATOM 774 N N . SER A 1 106 ? -19.007 2.776 -7.200 1.00 82.25 106 SER A N 1
ATOM 775 C CA . SER A 1 106 ? -18.947 3.010 -8.653 1.00 82.25 106 SER A CA 1
ATOM 776 C C . SER A 1 106 ? -17.510 3.063 -9.191 1.00 82.25 106 SER A C 1
ATOM 778 O O . SER A 1 106 ? -17.156 3.917 -10.005 1.00 82.25 106 SER A O 1
ATOM 780 N N . LEU A 1 107 ? -16.651 2.170 -8.689 1.00 80.88 107 LEU A N 1
ATOM 781 C CA . LEU A 1 107 ? -15.231 2.143 -9.034 1.00 80.88 107 LEU A CA 1
ATOM 782 C C . LEU A 1 107 ? -14.979 1.326 -10.300 1.00 80.88 107 LEU A C 1
ATOM 784 O O . LEU A 1 107 ? -15.336 0.151 -10.377 1.00 80.88 107 LEU A O 1
ATOM 788 N N . ASP A 1 108 ? -14.265 1.910 -11.261 1.00 80.88 108 ASP A N 1
ATOM 789 C CA . ASP A 1 108 ? -13.744 1.155 -12.397 1.00 80.88 108 ASP A CA 1
ATOM 790 C C . ASP A 1 108 ? -12.539 0.298 -11.973 1.00 80.88 108 ASP A C 1
ATOM 792 O O . ASP A 1 108 ? -11.465 0.807 -11.638 1.00 80.88 108 ASP A O 1
ATOM 796 N N . LEU A 1 109 ? -12.732 -1.022 -12.005 1.00 87.44 109 LEU A N 1
ATOM 797 C CA . LEU A 1 109 ? -11.736 -2.062 -11.730 1.00 87.44 109 LEU A CA 1
ATOM 798 C C . LEU A 1 109 ? -11.625 -3.059 -12.904 1.00 87.44 109 LEU A C 1
ATOM 800 O O . LEU A 1 109 ? -11.238 -4.216 -12.717 1.00 87.44 109 LEU A O 1
ATOM 804 N N . SER A 1 110 ? -11.972 -2.613 -14.116 1.00 86.38 110 SER A N 1
ATOM 805 C CA . SER A 1 110 ? -12.110 -3.456 -15.313 1.00 86.38 110 SER A CA 1
ATOM 806 C C . SER A 1 110 ? -10.787 -3.911 -15.934 1.00 86.38 110 SER A C 1
ATOM 808 O O . SER A 1 110 ? -10.731 -4.958 -16.578 1.00 86.38 110 SER A O 1
ATOM 810 N N . LYS A 1 111 ? -9.689 -3.161 -15.760 1.00 85.12 111 LYS A N 1
ATOM 811 C CA . LYS A 1 111 ? -8.377 -3.549 -16.299 1.00 85.12 111 LYS A CA 1
ATOM 812 C C . LYS A 1 111 ? -7.685 -4.502 -15.345 1.00 85.12 111 LYS A C 1
ATOM 814 O O . LYS A 1 111 ? -7.527 -4.194 -14.169 1.00 85.12 111 LYS A O 1
ATOM 819 N N . VAL A 1 112 ? -7.173 -5.608 -15.873 1.00 89.75 112 VAL A N 1
ATOM 820 C CA . VAL A 1 112 ? -6.498 -6.635 -15.075 1.00 89.75 112 VAL A CA 1
ATOM 821 C C . VAL A 1 112 ? -5.097 -6.865 -15.626 1.00 89.75 112 VAL A C 1
ATOM 823 O O . VAL A 1 112 ? -4.919 -7.006 -16.832 1.00 89.75 112 VAL A O 1
ATOM 826 N N . SER A 1 113 ? -4.088 -6.865 -14.756 1.00 88.25 113 SER A N 1
ATOM 827 C CA . SER A 1 113 ? -2.701 -7.152 -15.131 1.00 88.25 113 SER A CA 1
ATOM 828 C C . SER A 1 113 ? -2.082 -8.247 -14.268 1.00 88.25 113 SER A C 1
ATOM 830 O O . SER A 1 113 ? -2.558 -8.581 -13.175 1.00 88.25 113 SER A O 1
ATOM 832 N N . ARG A 1 114 ? -0.995 -8.825 -14.783 1.00 92.56 114 ARG A N 1
ATOM 833 C CA . ARG A 1 114 ? -0.162 -9.793 -14.076 1.00 92.56 114 ARG A CA 1
ATOM 834 C C . ARG A 1 114 ? 1.008 -9.077 -13.414 1.00 92.56 114 ARG A C 1
ATOM 836 O O . ARG A 1 114 ? 1.791 -8.401 -14.075 1.00 92.56 114 ARG A O 1
ATOM 843 N N . LEU A 1 115 ? 1.137 -9.251 -12.103 1.00 91.81 115 LEU A N 1
ATOM 844 C CA . LEU A 1 115 ? 2.299 -8.797 -11.334 1.00 91.81 115 LEU A CA 1
ATOM 845 C C . LEU A 1 115 ? 3.193 -9.977 -10.933 1.00 91.81 115 LEU A C 1
ATOM 847 O O . LEU A 1 115 ? 2.850 -11.140 -11.152 1.00 91.81 115 LEU A O 1
ATOM 851 N N . GLY A 1 116 ? 4.348 -9.672 -10.337 1.00 89.06 116 GLY A N 1
ATOM 852 C CA . GLY A 1 116 ? 5.319 -10.691 -9.963 1.00 89.06 116 GLY A CA 1
ATOM 853 C C . GLY A 1 116 ? 4.765 -11.723 -8.977 1.00 89.06 116 GLY A C 1
ATOM 854 O O . GLY A 1 116 ? 4.091 -11.376 -8.006 1.00 89.06 116 GLY A O 1
ATOM 855 N N . GLY A 1 117 ? 5.065 -12.997 -9.235 1.00 91.75 117 GLY A N 1
ATOM 856 C CA . GLY A 1 117 ? 4.613 -14.139 -8.430 1.00 91.75 117 G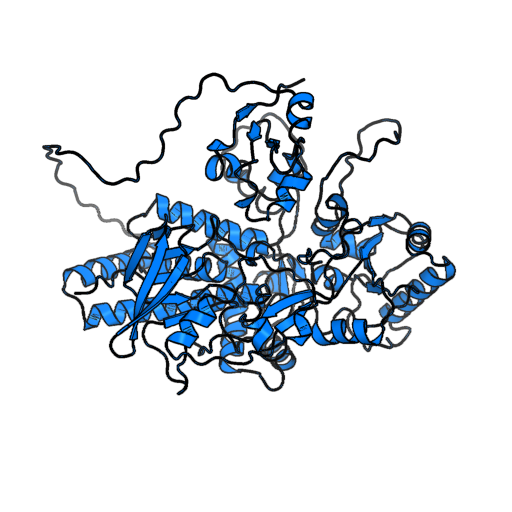LY A CA 1
ATOM 857 C C . GLY A 1 117 ? 3.208 -14.675 -8.732 1.00 91.75 117 GLY A C 1
ATOM 858 O O . GLY A 1 117 ? 2.853 -15.715 -8.185 1.00 91.75 117 GLY A O 1
ATOM 859 N N . HIS A 1 118 ? 2.425 -14.028 -9.603 1.00 94.88 118 HIS A N 1
ATOM 860 C CA . HIS A 1 118 ? 1.076 -14.491 -9.959 1.00 94.88 118 HIS A CA 1
ATOM 861 C C . HIS A 1 118 ? 1.075 -15.448 -11.157 1.00 94.88 118 HIS A C 1
ATOM 863 O O . HIS A 1 118 ? 1.763 -15.217 -12.154 1.00 94.88 118 HIS A O 1
ATOM 869 N N . SER A 1 119 ? 0.252 -16.495 -11.081 1.00 95.88 119 SER A N 1
ATOM 870 C CA . SER A 1 119 ? 0.008 -17.441 -12.177 1.00 95.88 119 SER A CA 1
ATOM 871 C C . SER A 1 119 ? -0.918 -16.876 -13.266 1.00 95.88 119 SER A C 1
ATOM 873 O O . SER A 1 119 ? -0.722 -17.194 -14.440 1.00 95.88 119 SER A O 1
ATOM 875 N N . PHE A 1 120 ? -1.866 -16.007 -12.895 1.00 96.06 120 PHE A N 1
ATOM 876 C CA . PHE A 1 120 ? -2.797 -15.318 -13.799 1.00 96.06 120 PHE A CA 1
ATOM 877 C C . PHE A 1 120 ? -2.863 -13.811 -13.516 1.00 96.06 120 PHE A C 1
ATOM 879 O O . PHE A 1 120 ? -2.491 -13.340 -12.438 1.00 96.06 120 PHE A O 1
ATOM 886 N N . GLU A 1 121 ? -3.344 -13.051 -14.498 1.00 94.38 121 GLU A N 1
ATOM 887 C CA . GLU A 1 121 ? -3.731 -11.649 -14.374 1.00 94.38 121 GLU A CA 1
ATOM 888 C C . GLU A 1 121 ? -4.833 -11.518 -13.319 1.00 94.38 121 GLU A C 1
ATOM 890 O O . GLU A 1 121 ? -5.917 -12.072 -13.477 1.00 94.38 121 GLU A O 1
ATOM 895 N N . ARG A 1 122 ? -4.575 -10.772 -12.243 1.00 96.19 122 ARG A N 1
ATOM 896 C CA . ARG A 1 122 ? -5.559 -10.577 -11.161 1.00 96.19 122 ARG A CA 1
ATOM 897 C C . ARG A 1 122 ? -5.466 -9.245 -10.450 1.00 96.19 122 ARG A C 1
ATOM 899 O O . ARG A 1 122 ? -6.175 -9.015 -9.477 1.00 96.19 122 ARG A O 1
ATOM 906 N N . THR A 1 123 ? -4.549 -8.382 -10.873 1.00 94.12 123 THR A N 1
ATOM 907 C CA . THR A 1 123 ? -4.416 -7.056 -10.288 1.00 94.12 123 THR A CA 1
ATOM 908 C C . THR A 1 123 ? -5.303 -6.089 -11.059 1.00 94.12 123 THR A C 1
ATOM 910 O O . THR A 1 123 ? -4.974 -5.678 -12.170 1.00 94.12 123 THR A O 1
ATOM 913 N N . HIS A 1 124 ? -6.431 -5.747 -10.446 1.00 91.62 124 HIS A N 1
ATOM 914 C CA . HIS A 1 124 ? -7.452 -4.847 -10.952 1.00 91.62 124 HIS A CA 1
ATOM 915 C C . HIS A 1 124 ? -7.048 -3.380 -10.827 1.00 91.62 124 HIS A C 1
ATOM 917 O O . HIS A 1 124 ? -6.553 -2.933 -9.783 1.00 91.62 124 HIS A O 1
ATOM 923 N N . ARG A 1 125 ? -7.303 -2.618 -11.891 1.00 82.75 125 ARG A N 1
ATOM 924 C CA . ARG A 1 125 ? -7.140 -1.166 -11.965 1.00 82.75 125 ARG A CA 1
ATOM 925 C C . ARG A 1 125 ? -8.212 -0.525 -12.857 1.00 82.75 125 ARG A C 1
ATOM 927 O O . ARG A 1 125 ? -8.809 -1.212 -13.679 1.00 82.75 125 ARG A O 1
ATOM 934 N N . GLY A 1 126 ? -8.410 0.785 -12.720 1.00 73.75 126 GLY A N 1
ATOM 935 C CA . GLY A 1 126 ? -9.254 1.553 -13.635 1.00 73.75 126 GLY A CA 1
ATOM 936 C C . GLY A 1 126 ? -8.628 1.683 -15.022 1.00 73.75 126 GLY A C 1
ATOM 937 O O . GLY A 1 126 ? -7.399 1.729 -15.174 1.00 73.75 126 GLY A O 1
ATOM 938 N N . GLY A 1 127 ? -9.473 1.721 -16.044 1.00 61.56 127 GLY A N 1
ATOM 939 C CA . GLY A 1 127 ? -9.116 2.068 -17.405 1.00 61.56 127 GLY A CA 1
ATOM 940 C C . GLY A 1 127 ? -9.075 3.579 -17.549 1.00 61.56 127 GLY A C 1
ATOM 941 O O . GLY A 1 127 ? -10.075 4.177 -17.909 1.00 61.56 127 GLY A O 1
ATOM 942 N N . ALA A 1 128 ? -7.909 4.189 -17.318 1.00 50.94 128 ALA A N 1
ATOM 943 C CA . ALA A 1 128 ? -7.710 5.621 -17.533 1.00 50.94 128 ALA A CA 1
ATOM 944 C C . ALA A 1 128 ? -8.112 6.039 -18.964 1.00 50.94 128 ALA A C 1
ATOM 946 O O . ALA A 1 128 ? -7.314 5.926 -19.897 1.00 50.94 128 ALA A O 1
ATOM 947 N N . GLN A 1 129 ? -9.329 6.554 -19.135 1.00 34.47 129 GLN A N 1
ATOM 948 C CA . GLN A 1 129 ? -9.733 7.336 -20.297 1.00 34.47 129 GLN A CA 1
ATOM 949 C C . GLN A 1 129 ? -9.989 8.762 -19.824 1.00 34.47 129 GLN A C 1
ATOM 951 O O . GLN A 1 129 ? -10.927 9.036 -19.085 1.00 34.47 129 GLN A O 1
ATOM 956 N N . PHE A 1 130 ? -9.131 9.684 -20.262 1.00 30.05 130 PHE A N 1
ATOM 957 C CA . PHE A 1 130 ? -9.511 11.090 -20.280 1.00 30.05 130 PHE A CA 1
ATOM 958 C C . PHE A 1 130 ? -10.694 11.229 -21.246 1.00 30.05 130 PHE A C 1
ATOM 960 O O . PHE A 1 130 ? -10.560 10.772 -22.388 1.00 30.05 130 PHE A O 1
ATOM 967 N N . PRO A 1 131 ? -11.812 11.867 -20.864 1.00 25.95 131 PRO A N 1
ATOM 968 C CA . PRO A 1 131 ? -12.783 12.297 -21.852 1.00 25.95 131 PRO A CA 1
ATOM 969 C C . PRO A 1 131 ? -12.090 13.267 -22.811 1.00 25.95 131 PRO A C 1
ATOM 971 O O . PRO A 1 131 ? -11.580 14.316 -22.413 1.00 25.95 131 PRO A O 1
ATOM 974 N N . GLY A 1 132 ? -12.030 12.897 -24.089 1.00 23.27 132 GLY A N 1
ATOM 975 C CA . GLY A 1 132 ? -11.675 13.834 -25.142 1.00 23.27 132 GLY A CA 1
ATOM 976 C C . GLY A 1 132 ? -12.706 14.958 -25.144 1.00 23.27 132 GLY A C 1
ATOM 977 O O . GLY A 1 132 ? -13.886 14.717 -25.384 1.00 23.27 132 GLY A O 1
ATOM 978 N N . MET A 1 133 ? -12.273 16.184 -24.861 1.00 22.20 133 MET A N 1
ATOM 979 C CA . MET A 1 133 ? -13.095 17.366 -25.089 1.00 22.20 133 MET A CA 1
ATOM 980 C C . MET A 1 133 ? -13.327 17.536 -26.594 1.00 22.20 133 MET A C 1
ATOM 982 O O . MET A 1 133 ? -12.548 18.182 -27.288 1.00 22.20 133 MET A O 1
ATOM 986 N N . THR A 1 134 ? -14.434 17.004 -27.099 1.00 21.91 134 THR A N 1
ATOM 987 C CA . THR A 1 134 ? -15.209 17.691 -28.134 1.00 21.91 134 THR A CA 1
ATOM 988 C C . THR A 1 134 ? -16.324 18.442 -27.426 1.00 21.91 134 THR A C 1
ATOM 990 O O . THR A 1 134 ? -17.383 17.884 -27.148 1.00 21.91 134 THR A O 1
ATOM 993 N N . MET A 1 135 ? -16.076 19.713 -27.101 1.00 22.45 135 MET A N 1
ATOM 994 C CA . MET A 1 135 ? -17.156 20.630 -26.756 1.00 22.45 135 MET A CA 1
ATOM 995 C C . MET A 1 135 ? -18.014 20.848 -28.003 1.00 22.45 135 MET A C 1
ATOM 997 O O . MET A 1 135 ? -17.575 21.485 -28.957 1.00 22.45 135 MET A O 1
ATOM 1001 N N . SER A 1 136 ? -19.248 20.354 -27.983 1.00 22.30 136 SER A N 1
ATOM 1002 C CA . SER A 1 136 ? -20.336 21.000 -28.710 1.00 22.30 136 SER A CA 1
ATOM 1003 C C . SER A 1 136 ? -21.185 21.718 -27.669 1.00 22.30 136 SER A C 1
ATOM 1005 O O . SER A 1 136 ? -21.917 21.107 -26.892 1.00 22.30 136 SER A O 1
ATOM 1007 N N . VAL A 1 137 ? -20.998 23.033 -27.596 1.00 27.98 137 VAL A N 1
ATOM 1008 C CA . VAL A 1 137 ? -21.870 23.949 -26.863 1.00 27.98 137 VAL A CA 1
ATOM 1009 C C . VAL A 1 137 ? -23.228 23.956 -27.558 1.00 27.98 137 VAL A C 1
ATOM 1011 O O . VAL A 1 137 ? -23.352 24.532 -28.633 1.00 27.98 137 VAL A O 1
ATOM 1014 N N . ASN A 1 138 ? -24.194 23.247 -26.961 1.00 28.17 138 ASN A N 1
ATOM 1015 C CA . ASN A 1 138 ? -25.656 23.436 -27.008 1.00 28.17 138 ASN A CA 1
ATOM 1016 C C . ASN A 1 138 ? -26.382 22.081 -26.984 1.00 28.17 138 ASN A C 1
ATOM 1018 O O . ASN A 1 138 ? -26.787 21.566 -28.022 1.00 28.17 138 ASN A O 1
ATOM 1022 N N . SER A 1 139 ? -26.612 21.517 -25.796 1.00 27.41 139 SER A N 1
ATOM 1023 C CA . SER A 1 139 ? -27.671 20.516 -25.625 1.00 27.41 139 SER A CA 1
ATOM 1024 C C . SER A 1 139 ? -28.214 20.521 -24.191 1.00 27.41 139 SER A C 1
ATOM 1026 O O . SER A 1 139 ? -27.419 20.444 -23.253 1.00 27.41 139 SER A O 1
ATOM 1028 N N . PRO A 1 140 ? -29.544 20.573 -23.986 1.00 30.38 140 PRO A N 1
ATOM 1029 C CA . PRO A 1 140 ? -30.157 20.507 -22.668 1.00 30.38 140 PRO A CA 1
ATOM 1030 C C . PRO A 1 140 ? -30.432 19.038 -22.312 1.00 30.38 140 PRO A C 1
ATOM 1032 O O . PRO A 1 140 ? -31.482 18.502 -22.650 1.00 30.38 140 PRO A O 1
ATOM 1035 N N . PHE A 1 141 ? -29.496 18.365 -21.642 1.00 26.61 141 PHE A N 1
ATOM 1036 C CA . PHE A 1 141 ? -29.745 17.045 -21.042 1.00 26.61 141 PHE A CA 1
ATOM 1037 C C . PHE A 1 141 ? -29.320 17.020 -19.563 1.00 26.61 141 PHE A C 1
ATOM 1039 O O . PHE A 1 141 ? -28.426 17.771 -19.169 1.00 26.61 141 PHE A O 1
ATOM 1046 N N . PRO A 1 142 ? -29.999 16.219 -18.718 1.00 30.59 142 PRO A N 1
ATOM 1047 C CA . PRO A 1 142 ? -29.902 16.320 -17.265 1.00 30.59 142 PRO A CA 1
ATOM 1048 C C . PRO A 1 142 ? -28.540 15.858 -16.719 1.00 30.59 142 PRO A C 1
ATOM 1050 O O . PRO A 1 142 ? -27.927 14.928 -17.236 1.00 30.59 142 PRO A O 1
ATOM 1053 N N . LYS A 1 143 ? -28.118 16.502 -15.619 1.00 28.05 143 LYS A N 1
ATOM 1054 C CA . LYS A 1 143 ? -26.831 16.422 -14.884 1.00 28.05 143 LYS A CA 1
ATOM 1055 C C . LYS A 1 143 ? -26.269 15.025 -14.534 1.00 28.05 143 LYS A C 1
ATOM 1057 O O . LYS A 1 143 ? -25.156 14.952 -14.032 1.00 28.05 143 LYS A O 1
ATOM 1062 N N . ILE A 1 144 ? -26.971 13.931 -14.819 1.00 28.64 144 ILE A N 1
ATOM 1063 C CA . ILE A 1 144 ? -26.623 12.564 -14.385 1.00 28.64 144 ILE A CA 1
ATOM 1064 C C . ILE A 1 144 ? -25.450 11.928 -15.159 1.00 28.64 144 ILE A C 1
ATOM 1066 O O . ILE A 1 144 ? -24.852 10.973 -14.680 1.00 28.64 144 ILE A O 1
ATOM 1070 N N . PHE A 1 145 ? -25.050 12.468 -16.314 1.00 25.20 145 PHE A N 1
ATOM 1071 C CA . PHE A 1 145 ? -23.946 11.899 -17.109 1.00 25.20 145 PHE A CA 1
ATOM 1072 C C . PHE A 1 145 ? -22.565 12.536 -16.867 1.00 25.20 145 PHE A C 1
ATOM 1074 O O . PHE A 1 145 ? -21.555 11.994 -17.318 1.00 25.20 145 PHE A O 1
ATOM 1081 N N . LEU A 1 146 ? -22.480 13.664 -16.152 1.00 26.66 146 LEU A N 1
ATOM 1082 C CA . LEU A 1 146 ? -21.208 14.382 -15.992 1.00 26.66 146 LEU A CA 1
ATOM 1083 C C . LEU A 1 146 ? -20.340 13.812 -14.855 1.00 26.66 146 LEU A C 1
ATOM 1085 O O . LEU A 1 146 ? -19.121 13.749 -14.993 1.00 26.66 146 LEU A O 1
ATOM 1089 N N . GLU A 1 147 ? -20.955 13.316 -13.778 1.00 29.09 147 GLU A N 1
ATOM 1090 C CA . GLU A 1 147 ? -20.240 12.783 -12.604 1.00 29.09 147 GLU A CA 1
ATOM 1091 C C . GLU A 1 147 ? -19.566 11.424 -12.877 1.00 29.09 147 GLU A C 1
ATOM 1093 O O . GLU A 1 147 ? -18.484 11.148 -12.361 1.00 29.09 147 GLU A O 1
ATOM 1098 N N . ALA A 1 148 ? -20.121 10.608 -13.781 1.00 27.31 148 ALA A N 1
ATOM 1099 C CA . ALA A 1 148 ? -19.560 9.297 -14.128 1.00 27.31 148 ALA A CA 1
ATOM 1100 C C . ALA A 1 148 ? -18.288 9.365 -14.999 1.00 27.31 148 ALA A C 1
ATOM 1102 O O . ALA A 1 148 ? -17.542 8.391 -15.087 1.00 27.31 148 ALA A O 1
ATOM 1103 N N . THR A 1 149 ? -18.016 10.501 -15.652 1.00 29.30 149 THR A N 1
ATOM 1104 C CA . THR A 1 149 ? -16.983 10.574 -16.702 1.00 29.30 149 THR A CA 1
ATOM 1105 C C . THR A 1 149 ? -15.602 10.984 -16.166 1.00 29.30 149 THR A C 1
ATOM 1107 O O . THR A 1 149 ? -14.590 10.715 -16.809 1.00 29.30 149 THR A O 1
ATOM 1110 N N . ILE A 1 150 ? -15.521 11.576 -14.967 1.00 34.72 150 ILE A N 1
ATOM 1111 C CA . ILE A 1 150 ? -14.246 12.035 -14.376 1.00 34.72 150 ILE A CA 1
ATOM 1112 C C . ILE A 1 150 ? -13.633 10.974 -13.439 1.00 34.72 150 ILE A C 1
ATOM 1114 O O . ILE A 1 150 ? -12.412 10.844 -13.394 1.00 34.72 150 ILE A O 1
ATOM 1118 N N . SER A 1 151 ? -14.448 10.122 -12.800 1.00 33.94 151 SER A N 1
ATOM 1119 C CA . SER A 1 151 ? -14.004 8.999 -11.940 1.00 33.94 151 SER A CA 1
ATOM 1120 C C . SER A 1 151 ? -13.052 8.007 -12.644 1.00 33.94 151 SER A C 1
ATOM 1122 O O . SER A 1 151 ? -12.182 7.400 -12.016 1.00 33.94 151 SER A O 1
ATOM 1124 N N . ASN A 1 152 ? -13.139 7.887 -13.972 1.00 34.41 152 ASN A N 1
ATOM 1125 C CA . ASN A 1 152 ? -12.477 6.824 -14.737 1.00 34.41 152 ASN A CA 1
ATOM 1126 C C . ASN A 1 152 ? -11.011 7.109 -15.121 1.00 34.41 152 ASN A C 1
ATOM 1128 O O . ASN A 1 152 ? -10.399 6.303 -15.814 1.00 34.41 152 ASN A O 1
ATOM 1132 N N . ALA A 1 153 ? -10.407 8.228 -14.697 1.00 34.56 153 ALA A N 1
ATOM 1133 C CA . ALA A 1 153 ? -9.065 8.631 -15.148 1.00 34.56 153 ALA A CA 1
ATOM 1134 C C . ALA A 1 153 ? -7.886 8.177 -14.250 1.00 34.56 153 ALA A C 1
ATOM 1136 O O . ALA A 1 153 ? -6.729 8.450 -14.586 1.00 34.56 153 ALA A O 1
ATOM 1137 N N . PHE A 1 154 ? -8.136 7.480 -13.135 1.00 42.44 154 PHE A N 1
ATOM 1138 C CA . PHE A 1 154 ? -7.143 7.272 -12.068 1.00 42.44 154 PHE A CA 1
ATOM 1139 C C . PHE A 1 154 ? -6.822 5.790 -11.800 1.00 42.44 154 PHE A C 1
ATOM 1141 O O . PHE A 1 154 ? -7.640 4.906 -12.063 1.00 42.44 154 PHE A O 1
ATOM 1148 N N . PRO A 1 155 ? -5.646 5.463 -11.224 1.00 48.19 155 PRO A N 1
ATOM 1149 C CA . PRO A 1 155 ? -5.392 4.120 -10.719 1.00 48.19 155 PRO A CA 1
ATOM 1150 C C . PRO A 1 155 ? -6.391 3.768 -9.607 1.00 48.19 155 PRO A C 1
ATOM 1152 O O . PRO A 1 155 ? -6.581 4.525 -8.656 1.00 48.19 155 PRO A O 1
ATOM 1155 N N . ALA A 1 156 ? -6.960 2.566 -9.696 1.00 42.41 156 ALA A N 1
ATOM 1156 C CA . ALA A 1 156 ? -8.002 2.027 -8.811 1.00 42.41 156 ALA A CA 1
ATOM 1157 C C . ALA A 1 156 ? -7.816 2.248 -7.305 1.00 42.41 156 ALA A C 1
ATOM 1159 O O . ALA A 1 156 ? -8.783 2.355 -6.561 1.00 42.41 156 ALA A O 1
ATOM 1160 N N . SER A 1 157 ? -6.570 2.270 -6.848 1.00 45.00 157 SER A N 1
ATOM 1161 C CA . SER A 1 157 ? -6.201 2.361 -5.441 1.00 45.00 157 SER A CA 1
ATOM 1162 C C . SER A 1 157 ? -6.265 3.774 -4.860 1.00 45.00 157 SER A C 1
ATOM 1164 O O . SER A 1 157 ? -6.535 3.929 -3.667 1.00 45.00 157 SER A O 1
ATOM 1166 N N . LEU A 1 158 ? -6.052 4.792 -5.704 1.00 53.78 158 LEU A N 1
ATOM 1167 C CA . LEU A 1 158 ? -6.333 6.184 -5.360 1.00 53.78 158 LEU A CA 1
ATOM 1168 C C . LEU A 1 158 ? -7.855 6.308 -5.188 1.00 53.78 158 LEU A C 1
ATOM 1170 O O . LEU A 1 158 ? -8.333 6.591 -4.090 1.00 53.78 158 LEU A O 1
ATOM 1174 N N . ASN A 1 159 ? -8.614 5.916 -6.213 1.00 63.38 159 ASN A N 1
ATOM 1175 C CA . ASN A 1 159 ? -10.070 6.025 -6.211 1.00 63.38 159 ASN A CA 1
ATOM 1176 C C . ASN A 1 159 ? -10.746 5.253 -5.075 1.00 63.38 159 ASN A C 1
ATOM 1178 O O . ASN A 1 159 ? -11.642 5.797 -4.444 1.00 63.38 159 ASN A O 1
ATOM 1182 N N . SER A 1 160 ? -10.307 4.033 -4.743 1.00 68.31 160 SER A N 1
ATOM 1183 C CA . SER A 1 160 ? -10.976 3.243 -3.701 1.00 68.31 160 SER A CA 1
ATOM 1184 C C . SER A 1 160 ? -10.900 3.868 -2.313 1.00 68.31 160 SER A C 1
ATOM 1186 O O . SER A 1 160 ? -11.838 3.738 -1.531 1.00 68.31 160 SER A O 1
ATOM 1188 N N . THR A 1 161 ? -9.776 4.513 -1.990 1.00 78.56 161 THR A N 1
ATOM 1189 C CA . THR A 1 161 ? -9.583 5.154 -0.684 1.00 78.56 161 THR A CA 1
ATOM 1190 C C . THR A 1 161 ? -10.303 6.499 -0.635 1.00 78.56 161 THR A C 1
ATOM 1192 O O . THR A 1 161 ? -10.993 6.773 0.342 1.00 78.56 161 THR A O 1
ATOM 1195 N N . TYR A 1 162 ? -10.189 7.311 -1.694 1.00 76.38 162 TYR A N 1
ATOM 1196 C CA . TYR A 1 162 ? -10.869 8.606 -1.782 1.00 76.38 162 TYR A CA 1
ATOM 1197 C C . TYR A 1 162 ? -12.394 8.458 -1.821 1.00 76.38 162 TYR A C 1
ATOM 1199 O O . TYR A 1 162 ? -13.067 9.127 -1.046 1.00 76.38 162 TYR A O 1
ATOM 1207 N N . ALA A 1 163 ? -12.934 7.538 -2.626 1.00 78.50 163 ALA A N 1
ATOM 1208 C CA . ALA A 1 163 ? -14.377 7.309 -2.713 1.00 78.50 163 ALA A CA 1
ATOM 1209 C C . ALA A 1 163 ? -14.968 6.848 -1.373 1.00 78.50 163 ALA A C 1
ATOM 1211 O O . ALA A 1 163 ? -16.026 7.311 -0.963 1.00 78.50 163 ALA A O 1
ATOM 1212 N N . GLN A 1 164 ? -14.261 5.978 -0.645 1.00 89.31 164 GLN A N 1
ATOM 1213 C CA . GLN A 1 164 ? -14.689 5.572 0.693 1.00 89.31 164 GLN A CA 1
ATOM 1214 C C . GLN A 1 164 ? -14.581 6.695 1.724 1.00 89.31 164 GLN A C 1
ATOM 1216 O O . GLN A 1 164 ? -15.442 6.786 2.595 1.00 89.31 164 GLN A O 1
ATOM 1221 N N . MET A 1 165 ? -13.532 7.520 1.654 1.00 86.25 165 MET A N 1
ATOM 1222 C CA . MET A 1 165 ? -13.375 8.687 2.522 1.00 86.25 165 MET A CA 1
ATOM 1223 C C . MET A 1 165 ? -14.526 9.666 2.307 1.00 86.25 165 MET A C 1
ATOM 1225 O O . MET A 1 165 ? -15.184 10.031 3.272 1.00 86.25 165 MET A O 1
ATOM 1229 N N . GLU A 1 166 ? -14.786 10.042 1.056 1.00 83.56 166 GLU A N 1
ATOM 1230 C CA . GLU A 1 166 ? -15.858 10.966 0.697 1.00 83.56 166 GLU A CA 1
ATOM 1231 C C . GLU A 1 166 ? -17.222 10.427 1.127 1.00 83.56 166 GLU A C 1
ATOM 1233 O O . GLU A 1 166 ? -17.926 11.099 1.870 1.00 83.56 166 GLU A O 1
ATOM 1238 N N . ALA A 1 167 ? -17.540 9.178 0.776 1.00 86.81 167 ALA A N 1
ATOM 1239 C CA . ALA A 1 167 ? -18.802 8.561 1.166 1.00 86.81 167 ALA A CA 1
ATOM 1240 C C . ALA A 1 167 ? -18.973 8.465 2.692 1.00 86.81 167 ALA A C 1
ATOM 1242 O O . ALA A 1 167 ? -20.092 8.531 3.188 1.00 86.81 167 ALA A O 1
ATOM 1243 N N . LEU A 1 168 ? -17.888 8.285 3.457 1.00 93.00 168 LEU A N 1
ATOM 1244 C CA . LEU A 1 168 ? -17.973 8.250 4.919 1.00 93.00 168 LEU A CA 1
ATOM 1245 C C . LEU A 1 168 ? -18.164 9.649 5.517 1.00 93.00 168 LEU A C 1
ATOM 1247 O O . LEU A 1 168 ? -18.878 9.789 6.503 1.00 93.00 168 LEU A O 1
ATOM 1251 N N . GLU A 1 169 ? -17.532 10.672 4.941 1.00 88.56 169 GLU A N 1
ATOM 1252 C CA . GLU A 1 169 ? -17.754 12.067 5.333 1.00 88.56 169 GLU A CA 1
ATOM 1253 C C . GLU A 1 169 ? -19.193 12.494 5.039 1.00 88.56 169 GLU A C 1
ATOM 1255 O O . GLU A 1 169 ? -19.842 13.061 5.911 1.00 88.56 169 GLU A O 1
ATOM 1260 N N . ASP A 1 170 ? -19.730 12.129 3.876 1.00 87.19 170 ASP A N 1
ATOM 1261 C CA . ASP A 1 170 ? -21.122 12.414 3.526 1.00 87.19 170 ASP A CA 1
ATOM 1262 C C . ASP A 1 170 ? -22.101 11.676 4.465 1.00 87.19 170 ASP A C 1
ATOM 1264 O O . ASP A 1 170 ? -23.149 12.215 4.828 1.00 87.19 170 ASP A O 1
ATOM 1268 N N . LEU A 1 171 ? -21.759 10.463 4.925 1.00 91.44 171 LEU A N 1
ATOM 1269 C CA . LEU A 1 171 ? -22.508 9.764 5.979 1.00 91.44 171 LEU A CA 1
ATOM 1270 C C . LEU A 1 171 ? -22.397 10.460 7.341 1.00 91.44 171 LEU A C 1
ATOM 1272 O O . LEU A 1 171 ? -23.380 10.498 8.070 1.00 91.44 171 LEU A O 1
ATOM 1276 N N . ALA A 1 172 ? -21.237 11.015 7.692 1.00 92.31 172 ALA A N 1
ATOM 1277 C CA . ALA A 1 172 ? -21.081 11.773 8.933 1.00 92.31 172 ALA A CA 1
ATOM 1278 C C . ALA A 1 172 ? -21.904 13.073 8.918 1.00 92.31 172 ALA A C 1
ATOM 1280 O O . ALA A 1 172 ? -22.433 13.468 9.953 1.00 92.31 172 ALA A O 1
ATOM 1281 N N . ASP A 1 173 ? -22.058 13.702 7.751 1.00 88.25 173 ASP A N 1
ATOM 1282 C CA . ASP A 1 173 ? -22.889 14.897 7.584 1.00 88.25 173 ASP A CA 1
ATOM 1283 C C . ASP A 1 173 ? -24.393 14.562 7.563 1.00 88.25 173 ASP A C 1
ATOM 1285 O O . ASP A 1 173 ? -25.205 15.289 8.138 1.00 88.25 173 ASP A O 1
ATOM 1289 N N . SER A 1 174 ? -24.783 13.467 6.899 1.00 91.56 174 SER A N 1
ATOM 1290 C CA . SER A 1 174 ? -26.194 13.085 6.715 1.00 91.56 174 SER A CA 1
ATOM 1291 C C . SER A 1 174 ? -26.784 12.235 7.848 1.00 91.56 174 SER A C 1
ATOM 1293 O O . SER A 1 174 ? -27.998 12.262 8.052 1.00 91.56 174 SER A O 1
ATOM 1295 N N . ASP A 1 175 ? -25.950 11.509 8.595 1.00 92.50 175 ASP A N 1
ATOM 1296 C CA . ASP A 1 175 ? -26.332 10.629 9.708 1.00 92.50 175 ASP A CA 1
ATOM 1297 C C . ASP A 1 175 ? -25.332 10.747 10.890 1.00 92.50 175 ASP A C 1
ATOM 1299 O O . ASP A 1 175 ? -24.689 9.764 11.289 1.00 92.50 175 ASP A O 1
ATOM 1303 N N . PRO A 1 176 ? -25.170 11.959 11.471 1.00 90.81 176 PRO A N 1
ATOM 1304 C CA . PRO A 1 176 ? -24.146 12.261 12.485 1.00 90.81 176 PRO A CA 1
ATOM 1305 C C . PRO A 1 176 ? -24.315 11.487 13.802 1.00 90.81 176 PRO A C 1
ATOM 1307 O O . PRO A 1 176 ? -23.357 11.316 14.563 1.00 90.81 176 PRO A O 1
ATOM 1310 N N . ASP A 1 177 ? -25.522 10.989 14.081 1.00 89.12 177 ASP A N 1
ATOM 1311 C CA . ASP A 1 177 ? -25.799 10.150 15.253 1.00 89.12 177 ASP A CA 1
ATOM 1312 C C . ASP A 1 177 ? -25.209 8.739 15.100 1.00 89.12 177 ASP A C 1
ATOM 1314 O O . ASP A 1 177 ? -24.947 8.049 16.093 1.00 89.12 177 ASP A O 1
ATOM 1318 N N . ARG A 1 178 ? -24.988 8.294 13.856 1.00 92.50 178 ARG A N 1
ATOM 1319 C CA . ARG A 1 178 ? -24.457 6.965 13.543 1.00 92.50 178 ARG A CA 1
ATOM 1320 C C . ARG A 1 178 ? -23.014 6.984 13.078 1.00 92.50 178 ARG A C 1
ATOM 1322 O O . ARG A 1 178 ? -22.332 5.983 13.300 1.00 92.50 178 ARG A O 1
ATOM 1329 N N . VAL A 1 179 ? -22.536 8.063 12.462 1.00 96.56 179 VAL A N 1
ATOM 1330 C CA . VAL A 1 179 ? -21.157 8.162 11.966 1.00 96.56 179 VAL A CA 1
ATOM 1331 C C . VAL A 1 179 ? -20.487 9.416 12.506 1.00 96.56 179 VAL A C 1
ATOM 1333 O O . VAL A 1 179 ? -20.873 10.536 12.197 1.00 96.56 179 VAL A O 1
ATOM 1336 N N . GLN A 1 180 ? -19.429 9.215 13.287 1.00 97.06 180 GLN A N 1
ATOM 1337 C CA . GLN A 1 180 ? -18.598 10.283 13.831 1.00 97.06 180 GLN A CA 1
ATOM 1338 C C . GLN A 1 180 ? -17.161 10.134 13.342 1.00 97.06 180 GLN A C 1
ATOM 1340 O O . GLN A 1 180 ? -16.590 9.041 13.346 1.00 97.06 180 GLN A O 1
ATOM 1345 N N . ILE A 1 181 ? -16.560 11.253 12.949 1.00 96.50 181 ILE A N 1
ATOM 1346 C CA . ILE A 1 181 ? -15.181 11.328 12.470 1.00 96.50 181 ILE A CA 1
ATOM 1347 C C . ILE A 1 181 ? -14.433 12.367 13.302 1.00 96.50 181 ILE A C 1
ATOM 1349 O O . ILE A 1 181 ? -14.840 13.525 13.357 1.00 96.50 181 ILE A O 1
ATOM 1353 N N . ILE A 1 182 ? -13.302 11.975 13.891 1.00 97.31 182 ILE A N 1
ATOM 1354 C CA . ILE A 1 182 ? -12.383 12.902 14.557 1.00 97.31 182 ILE A CA 1
ATOM 1355 C C . ILE A 1 182 ? -10.985 12.717 13.964 1.00 97.31 182 ILE A C 1
ATOM 1357 O O . ILE A 1 182 ? -10.321 11.695 14.153 1.00 97.31 182 ILE A O 1
ATOM 1361 N N . LYS A 1 183 ? -10.547 13.725 13.212 1.00 93.62 183 LYS A N 1
ATOM 1362 C CA . LYS A 1 183 ? -9.200 13.823 12.629 1.00 93.62 183 LYS A CA 1
ATOM 1363 C C . LYS A 1 183 ? -8.277 14.572 13.591 1.00 93.62 183 LYS A C 1
ATOM 1365 O O . LYS A 1 183 ? -8.757 15.226 14.511 1.00 93.62 183 LYS A O 1
ATOM 1370 N N . LYS A 1 184 ? -6.957 14.498 13.393 1.00 95.06 184 LYS A N 1
ATOM 1371 C CA . LYS A 1 184 ? -5.955 15.009 14.359 1.00 95.06 184 LYS A CA 1
ATOM 1372 C C . LYS A 1 184 ? -6.134 14.431 15.779 1.00 95.06 184 LYS A C 1
ATOM 1374 O O . LYS A 1 184 ? -5.704 15.040 16.755 1.00 95.06 184 LYS A O 1
ATOM 1379 N N . ALA A 1 185 ? -6.761 13.259 15.889 1.00 97.50 185 ALA A N 1
ATOM 1380 C CA . ALA A 1 185 ? -7.013 12.541 17.130 1.00 97.50 185 ALA A CA 1
ATOM 1381 C C . ALA A 1 185 ? -6.043 11.363 17.245 1.00 97.50 185 ALA A C 1
ATOM 1383 O O . ALA A 1 185 ? -6.176 10.344 16.560 1.00 97.50 185 ALA A O 1
ATOM 1384 N N . LYS A 1 186 ? -5.034 11.497 18.104 1.00 98.25 186 LYS A N 1
ATOM 1385 C CA . LYS A 1 186 ? -4.029 10.453 18.297 1.00 98.25 186 LYS A CA 1
ATOM 1386 C C . LYS A 1 186 ? -4.466 9.525 19.419 1.00 98.25 186 LYS A C 1
ATOM 1388 O O . LYS A 1 186 ? -4.391 9.891 20.584 1.00 98.25 186 LYS A O 1
ATOM 1393 N N . VAL A 1 187 ? -4.877 8.308 19.074 1.00 98.69 187 VAL A N 1
ATOM 1394 C CA . VAL A 1 187 ? -5.103 7.253 20.071 1.00 98.69 187 VAL A CA 1
ATOM 1395 C C . VAL A 1 187 ? -3.774 6.886 20.731 1.00 98.69 187 VAL A C 1
ATOM 1397 O O . VAL A 1 187 ? -2.802 6.573 20.040 1.00 98.69 187 VAL A O 1
ATOM 1400 N N . THR A 1 188 ? -3.732 6.950 22.059 1.00 98.19 188 THR A N 1
ATOM 1401 C CA . THR A 1 188 ? -2.526 6.745 22.877 1.00 98.19 188 THR A CA 1
ATOM 1402 C C . THR A 1 188 ? -2.570 5.443 23.666 1.00 98.19 188 THR A C 1
ATOM 1404 O O . THR A 1 188 ? -1.515 4.906 24.016 1.00 98.19 188 THR A O 1
ATOM 1407 N N . LYS A 1 189 ? -3.769 4.916 23.951 1.00 98.38 189 LYS A N 1
ATOM 1408 C CA . LYS A 1 189 ? -3.934 3.742 24.811 1.00 98.38 189 LYS A CA 1
ATOM 1409 C C . LYS A 1 189 ? -5.210 2.959 24.505 1.00 98.38 189 LYS A C 1
ATOM 1411 O O . LYS A 1 189 ? -6.258 3.534 24.229 1.00 98.38 189 LYS A O 1
ATOM 1416 N N . LEU A 1 190 ? -5.125 1.634 24.633 1.00 98.69 190 LEU A N 1
ATOM 1417 C CA . LEU A 1 190 ? -6.283 0.738 24.691 1.00 98.69 190 LEU A CA 1
ATOM 1418 C C . LEU A 1 190 ? -6.734 0.570 26.145 1.00 98.69 190 LEU A C 1
ATOM 1420 O O . LEU A 1 190 ? -5.917 0.286 27.024 1.00 98.69 190 LEU A O 1
ATOM 1424 N N . LEU A 1 191 ? -8.032 0.710 26.396 1.00 97.81 191 LEU A N 1
ATOM 1425 C CA . LEU A 1 191 ? -8.622 0.526 27.720 1.00 97.81 191 LEU A CA 1
ATOM 1426 C C . LEU A 1 191 ? -9.052 -0.929 27.883 1.00 97.81 191 LEU A C 1
ATOM 1428 O O . LEU A 1 191 ? -9.806 -1.450 27.061 1.00 97.81 191 LEU A O 1
ATOM 1432 N N . LYS A 1 192 ? -8.551 -1.594 28.930 1.00 95.38 192 LYS A N 1
ATOM 1433 C CA . LYS A 1 192 ? -8.770 -3.023 29.176 1.00 95.38 192 LYS A CA 1
ATOM 1434 C C . LYS A 1 192 ? -9.331 -3.252 30.576 1.00 95.38 192 LYS A C 1
ATOM 1436 O O . LYS A 1 192 ? -8.699 -2.874 31.558 1.00 95.38 192 LYS A O 1
ATOM 1441 N N . GLU A 1 193 ? -10.461 -3.944 30.656 1.00 93.75 193 GLU A N 1
ATOM 1442 C CA . GLU A 1 193 ? -11.122 -4.348 31.899 1.00 93.75 193 GLU A CA 1
ATOM 1443 C C . GLU A 1 193 ? -11.492 -5.831 31.834 1.00 93.75 193 GLU A C 1
ATOM 1445 O O . GLU A 1 193 ? -11.996 -6.313 30.823 1.00 93.75 193 GLU A O 1
ATOM 1450 N N . ASN A 1 194 ? -11.227 -6.585 32.907 1.00 92.00 194 ASN A N 1
ATOM 1451 C CA . ASN A 1 194 ? -11.553 -8.018 33.003 1.00 92.00 194 ASN A CA 1
ATOM 1452 C C . ASN A 1 194 ? -11.085 -8.860 31.796 1.00 92.00 194 ASN A C 1
ATOM 1454 O O . ASN A 1 194 ? -11.737 -9.818 31.391 1.00 92.00 194 ASN A O 1
ATOM 1458 N N . GLY A 1 195 ? -9.947 -8.491 31.200 1.00 91.56 195 GLY A N 1
ATOM 1459 C CA . GLY A 1 195 ? -9.391 -9.168 30.027 1.00 91.56 195 GLY A CA 1
ATOM 1460 C C . GLY A 1 195 ? -9.922 -8.677 28.674 1.00 91.56 195 GLY A C 1
ATOM 1461 O O . GLY A 1 195 ? -9.272 -8.954 27.669 1.00 91.56 195 GLY A O 1
ATOM 1462 N N . ALA A 1 196 ? -11.019 -7.918 28.639 1.00 95.56 196 ALA A N 1
ATOM 1463 C CA . ALA A 1 196 ? -11.618 -7.363 27.428 1.00 95.56 196 ALA A CA 1
ATOM 1464 C C . ALA A 1 196 ? -11.136 -5.932 27.161 1.00 95.56 196 ALA A C 1
ATOM 1466 O O . ALA A 1 196 ? -10.963 -5.148 28.093 1.00 95.56 196 ALA A O 1
ATOM 1467 N N . VAL A 1 197 ? -10.948 -5.576 25.891 1.00 97.81 197 VAL A N 1
ATOM 1468 C CA . VAL A 1 197 ? -10.804 -4.178 25.476 1.00 97.81 197 VAL A CA 1
ATOM 1469 C C . VAL A 1 197 ? -12.189 -3.550 25.405 1.00 97.81 197 VAL A C 1
ATOM 1471 O O . VAL A 1 197 ? -13.088 -4.084 24.758 1.00 97.81 197 VAL A O 1
ATOM 1474 N N . ILE A 1 198 ? -12.348 -2.422 26.091 1.00 96.06 198 ILE A N 1
ATOM 1475 C CA . ILE A 1 198 ? -13.633 -1.733 26.259 1.00 96.06 198 ILE A CA 1
ATOM 1476 C C . ILE A 1 198 ? -13.645 -0.328 25.659 1.00 96.06 198 ILE A C 1
ATOM 1478 O O . ILE A 1 198 ? -14.666 0.348 25.735 1.00 96.06 198 ILE A O 1
ATOM 1482 N N . GLY A 1 199 ? -12.527 0.127 25.095 1.00 97.19 199 GLY A N 1
ATOM 1483 C CA . GLY A 1 199 ? -12.419 1.479 24.574 1.00 97.19 199 GLY A CA 1
ATOM 1484 C C . GLY A 1 199 ? -10.989 1.925 24.318 1.00 97.19 199 GLY A C 1
ATOM 1485 O O . GLY A 1 199 ? -10.043 1.128 24.345 1.00 97.19 199 GLY A O 1
ATOM 1486 N N . VAL A 1 200 ? -10.839 3.226 24.095 1.00 98.62 200 VAL A N 1
ATOM 1487 C CA . VAL A 1 200 ? -9.560 3.885 23.828 1.00 98.62 200 VAL A CA 1
ATOM 1488 C C . VAL A 1 200 ? -9.437 5.203 24.583 1.00 98.62 200 VAL A C 1
ATOM 1490 O O . VAL A 1 200 ? -10.430 5.867 24.872 1.00 98.62 200 VAL A O 1
ATOM 1493 N N . GLU A 1 201 ? -8.197 5.599 24.842 1.00 98.62 201 GLU A N 1
ATOM 1494 C CA . GLU A 1 201 ? -7.819 6.966 25.198 1.00 98.62 201 GLU A CA 1
ATOM 1495 C C . GLU A 1 201 ? -7.177 7.635 23.976 1.00 98.62 201 GLU A C 1
ATOM 1497 O O . GLU A 1 201 ? -6.385 7.001 23.268 1.00 98.62 201 GLU A O 1
ATOM 1502 N N . TYR A 1 202 ? -7.506 8.901 23.716 1.00 98.62 202 TYR A N 1
ATOM 1503 C CA . TYR A 1 202 ? -6.905 9.666 22.625 1.00 98.62 202 TYR A CA 1
ATOM 1504 C C . TYR A 1 202 ? -6.664 11.130 22.986 1.00 98.62 202 TYR A C 1
ATOM 1506 O O . TYR A 1 202 ? -7.375 11.722 23.795 1.00 98.62 202 TYR A O 1
ATOM 1514 N N . GLU A 1 203 ? -5.657 11.718 22.349 1.00 98.38 203 GLU A N 1
ATOM 1515 C CA . GLU A 1 203 ? -5.341 13.139 22.424 1.00 98.38 203 GLU A CA 1
ATOM 1516 C C . GLU A 1 203 ? -5.962 13.886 21.242 1.00 98.38 203 GLU A C 1
ATOM 1518 O O . GLU A 1 203 ? -5.793 13.485 20.088 1.00 98.38 203 GLU A O 1
ATOM 1523 N N . PHE A 1 204 ? -6.650 14.990 21.523 1.00 96.81 204 PHE A N 1
ATOM 1524 C CA . PHE A 1 204 ? -7.215 15.898 20.527 1.00 96.81 204 PHE A CA 1
ATOM 1525 C C . PHE A 1 204 ? -7.170 17.332 21.068 1.00 96.81 204 PHE A C 1
ATOM 1527 O O . PHE A 1 204 ? -7.522 17.576 22.221 1.00 96.81 204 PHE A O 1
ATOM 1534 N N . GLU A 1 205 ? -6.676 18.282 20.269 1.00 94.12 205 GLU A N 1
ATOM 1535 C CA . GLU A 1 205 ? -6.527 19.699 20.666 1.00 94.12 205 GLU A CA 1
ATOM 1536 C C . GLU A 1 205 ? -5.812 19.905 22.022 1.00 94.12 205 GLU A C 1
ATOM 1538 O O . GLU A 1 205 ? -6.172 20.767 22.824 1.00 94.12 205 GLU A O 1
ATOM 1543 N N . GLY A 1 206 ? -4.794 19.082 22.302 1.00 93.31 206 GLY A N 1
ATOM 1544 C CA . GLY A 1 206 ? -4.009 19.148 23.541 1.00 93.31 206 GLY A CA 1
ATOM 1545 C C . GLY A 1 206 ? -4.729 18.640 24.796 1.00 93.31 206 GLY A C 1
ATOM 1546 O O . GLY A 1 206 ? -4.222 18.829 25.900 1.00 93.31 206 GLY A O 1
ATOM 1547 N N . LYS A 1 207 ? -5.897 18.003 24.650 1.00 97.44 207 LYS A N 1
ATOM 1548 C CA . LYS A 1 207 ? -6.659 17.379 25.739 1.00 97.44 207 LYS A CA 1
ATOM 1549 C C . LYS A 1 207 ? -6.767 15.873 25.532 1.00 97.44 207 LYS A C 1
ATOM 1551 O O . LYS A 1 207 ? -6.776 15.395 24.400 1.00 97.44 207 LYS A O 1
ATOM 1556 N N . THR A 1 208 ? -6.895 15.147 26.635 1.00 98.31 208 THR A N 1
ATOM 1557 C CA . THR A 1 208 ? -7.100 13.697 26.648 1.00 98.31 208 THR A CA 1
ATOM 1558 C C . THR A 1 208 ? -8.585 13.378 26.780 1.00 98.31 208 THR A C 1
ATOM 1560 O O . THR A 1 208 ? -9.270 13.933 27.640 1.00 98.31 208 THR A O 1
ATOM 1563 N N . TYR A 1 209 ? -9.062 12.459 25.950 1.00 98.06 209 TYR A N 1
ATOM 1564 C CA . TYR A 1 209 ? -10.437 11.975 25.917 1.00 98.06 209 TYR A CA 1
ATOM 1565 C C . TYR A 1 209 ? -10.464 10.451 26.029 1.00 98.06 209 TYR A C 1
ATOM 1567 O O . TYR A 1 209 ? -9.468 9.769 25.788 1.00 98.06 209 TYR A O 1
ATOM 1575 N N . THR A 1 210 ? -11.620 9.909 26.396 1.00 97.44 210 THR A N 1
ATOM 1576 C CA . THR A 1 210 ? -11.869 8.469 26.470 1.00 97.44 210 THR A CA 1
ATOM 1577 C C . THR A 1 210 ? -13.153 8.144 25.734 1.00 97.44 210 THR A C 1
ATOM 1579 O O . THR A 1 210 ? -14.152 8.835 25.910 1.00 97.44 210 THR A O 1
ATOM 1582 N N . GLU A 1 211 ? -13.121 7.073 24.950 1.00 96.31 211 GLU A N 1
ATOM 1583 C CA . GLU A 1 211 ? -14.272 6.562 24.215 1.00 96.31 211 GLU A CA 1
ATOM 1584 C C . GLU A 1 211 ? -14.438 5.070 24.455 1.00 96.31 211 GLU A C 1
ATOM 1586 O O . GLU A 1 211 ? -13.456 4.326 24.464 1.00 96.31 211 GLU A O 1
ATOM 1591 N N . ASN A 1 212 ? -15.684 4.636 24.646 1.00 94.50 212 ASN A N 1
ATOM 1592 C CA . ASN A 1 212 ? -16.018 3.252 24.967 1.00 94.50 212 ASN A CA 1
ATOM 1593 C C . ASN A 1 212 ? -16.630 2.534 23.762 1.00 94.50 212 ASN A C 1
ATOM 1595 O O . ASN A 1 212 ? -17.417 3.101 23.007 1.00 94.50 212 ASN A O 1
ATOM 1599 N N . GLY A 1 213 ? -16.279 1.263 23.607 1.00 94.38 213 GLY A N 1
ATOM 1600 C CA . GLY A 1 213 ? -16.755 0.392 22.542 1.00 94.38 213 GLY A CA 1
ATOM 1601 C C . GLY A 1 213 ? -15.702 -0.634 22.122 1.00 94.38 213 GLY A C 1
ATOM 1602 O O . GLY A 1 213 ? -14.523 -0.494 22.460 1.00 94.38 213 GLY A O 1
ATOM 1603 N N . PRO A 1 214 ? -16.098 -1.675 21.368 1.00 97.25 214 PRO A N 1
ATOM 1604 C CA . PRO A 1 214 ? -15.149 -2.558 20.703 1.00 97.25 214 PRO A CA 1
ATOM 1605 C C . PRO A 1 214 ? -14.233 -1.758 19.771 1.00 97.25 214 PRO A C 1
ATOM 1607 O O . PRO A 1 214 ? -14.671 -0.789 19.147 1.00 97.25 214 PRO A O 1
ATOM 1610 N N . VAL A 1 215 ? -12.975 -2.179 19.651 1.00 98.81 215 VAL A N 1
ATOM 1611 C CA . VAL A 1 215 ? -11.932 -1.435 18.938 1.00 98.81 215 VAL A CA 1
ATOM 1612 C C . VAL A 1 215 ? -11.416 -2.233 17.746 1.00 98.81 215 VAL A C 1
ATOM 1614 O O . VAL A 1 215 ? -10.958 -3.367 17.892 1.00 98.81 215 VAL A O 1
ATOM 1617 N N . ILE A 1 216 ? -11.433 -1.610 16.568 1.00 98.94 216 ILE A N 1
ATOM 1618 C CA . ILE A 1 216 ? -10.755 -2.087 15.363 1.00 98.94 216 ILE A CA 1
ATOM 1619 C C . ILE A 1 216 ? -9.513 -1.226 15.137 1.00 98.94 216 ILE A C 1
ATOM 1621 O O . ILE A 1 216 ? -9.608 -0.044 14.810 1.00 98.94 216 ILE A O 1
ATOM 1625 N N . LEU A 1 217 ? -8.333 -1.827 15.264 1.00 98.94 217 LEU A N 1
ATOM 1626 C CA . LEU A 1 217 ? -7.075 -1.186 14.900 1.00 98.94 217 LEU A CA 1
ATOM 1627 C C . LEU A 1 217 ? -6.831 -1.315 13.389 1.00 98.94 217 LEU A C 1
ATOM 1629 O O . LEU A 1 217 ? -6.738 -2.420 12.853 1.00 98.94 217 LEU A O 1
ATOM 1633 N N . ALA A 1 218 ? -6.691 -0.182 12.706 1.00 98.75 218 ALA A N 1
ATOM 1634 C CA . ALA A 1 218 ? -6.424 -0.069 11.271 1.00 98.75 218 ALA A CA 1
ATOM 1635 C C . ALA A 1 218 ? -5.272 0.923 10.994 1.00 98.75 218 ALA A C 1
ATOM 1637 O O . ALA A 1 218 ? -5.293 1.699 10.038 1.00 98.75 218 ALA A O 1
ATOM 1638 N N . THR A 1 219 ? -4.244 0.903 11.847 1.00 98.44 219 THR A N 1
ATOM 1639 C CA . THR A 1 219 ? -3.228 1.968 11.962 1.00 98.44 219 THR A CA 1
ATOM 1640 C C . THR A 1 219 ? -2.055 1.872 10.982 1.00 98.44 219 THR A C 1
ATOM 1642 O O . THR A 1 219 ? -1.118 2.662 11.075 1.00 98.44 219 THR A O 1
ATOM 1645 N N . GLY A 1 220 ? -2.068 0.908 10.060 1.00 97.62 220 GLY A N 1
ATOM 1646 C CA . GLY A 1 220 ? -0.958 0.680 9.131 1.00 97.62 220 GLY A CA 1
ATOM 1647 C C . GLY A 1 220 ? 0.281 0.045 9.780 1.00 97.62 220 GLY A C 1
ATOM 1648 O O . GLY A 1 220 ? 0.206 -0.541 10.860 1.00 97.62 220 GLY A O 1
ATOM 1649 N N . GLY A 1 221 ? 1.413 0.119 9.075 1.00 97.31 221 GLY A N 1
ATOM 1650 C CA . GLY A 1 221 ? 2.674 -0.528 9.445 1.00 97.31 221 GLY A CA 1
ATOM 1651 C C . GLY A 1 221 ? 3.630 0.317 10.295 1.00 97.31 221 GLY A C 1
ATOM 1652 O O . GLY A 1 221 ? 3.259 1.317 10.912 1.00 97.31 221 GLY A O 1
ATOM 1653 N N . TYR A 1 222 ? 4.901 -0.095 10.288 1.00 97.50 222 TYR A N 1
ATOM 1654 C CA . TYR A 1 222 ? 6.003 0.566 11.008 1.00 97.50 222 TYR A CA 1
ATOM 1655 C C . TYR A 1 222 ? 7.243 0.848 10.138 1.00 97.50 222 TYR A C 1
ATOM 1657 O O . TYR A 1 222 ? 8.321 1.147 10.648 1.00 97.50 222 TYR A O 1
ATOM 1665 N N . ALA A 1 223 ? 7.123 0.748 8.810 1.00 95.75 223 ALA A N 1
ATOM 1666 C CA . ALA A 1 223 ? 8.249 0.852 7.873 1.00 95.75 223 ALA A CA 1
ATOM 1667 C C . ALA A 1 223 ? 8.739 2.297 7.598 1.00 95.75 223 ALA A C 1
ATOM 1669 O O . ALA A 1 223 ? 9.560 2.506 6.697 1.00 95.75 223 ALA A O 1
ATOM 1670 N N . ALA A 1 224 ? 8.240 3.292 8.341 1.00 94.69 224 ALA A N 1
ATOM 1671 C CA . ALA A 1 224 ? 8.79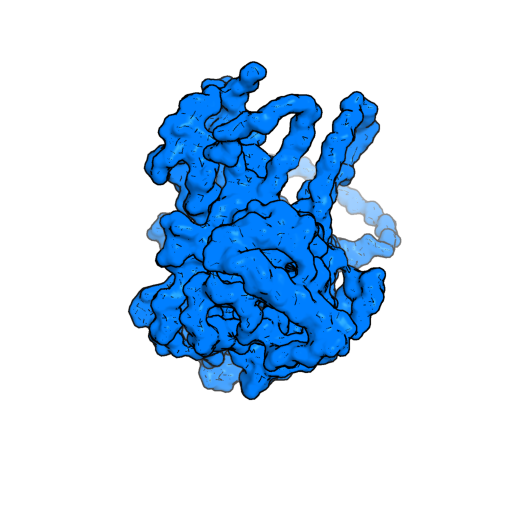8 4.648 8.394 1.00 94.69 224 ALA A CA 1
ATOM 1672 C C . ALA A 1 224 ? 9.390 5.009 9.766 1.00 94.69 224 ALA A C 1
ATOM 1674 O O . ALA A 1 224 ? 9.895 6.120 9.923 1.00 94.69 224 ALA A O 1
ATOM 1675 N N . ASP A 1 225 ? 9.347 4.100 10.746 1.00 95.44 225 ASP A N 1
ATOM 1676 C CA . ASP A 1 225 ? 9.897 4.357 12.074 1.00 95.44 225 ASP A CA 1
ATOM 1677 C C . ASP A 1 225 ? 11.416 4.145 12.090 1.00 95.44 225 ASP A C 1
ATOM 1679 O O . ASP A 1 225 ? 11.904 3.022 12.219 1.00 95.44 225 ASP A O 1
ATOM 1683 N N . PHE A 1 226 ? 12.173 5.229 11.921 1.00 94.38 226 PHE A N 1
ATOM 1684 C CA . PHE A 1 226 ? 13.638 5.208 11.977 1.00 94.38 226 PHE A CA 1
ATOM 1685 C C . PHE A 1 226 ? 14.191 5.557 13.365 1.00 94.38 226 PHE A C 1
ATOM 1687 O O . PHE A 1 226 ? 15.401 5.756 13.494 1.00 94.38 226 PHE A O 1
ATOM 1694 N N . SER A 1 227 ? 13.341 5.662 14.394 1.00 94.94 227 SER A N 1
ATOM 1695 C CA . SER A 1 227 ? 13.814 5.893 15.757 1.00 94.94 227 SER A CA 1
ATOM 1696 C C . SER A 1 227 ? 14.567 4.667 16.289 1.00 94.94 227 SER A C 1
ATOM 1698 O O . SER A 1 227 ? 14.335 3.531 15.870 1.00 94.94 227 SER A O 1
ATOM 1700 N N . ALA A 1 228 ? 15.492 4.890 17.225 1.00 93.12 228 ALA A N 1
ATOM 1701 C CA . ALA A 1 228 ? 16.309 3.818 17.798 1.00 93.12 228 ALA A CA 1
ATOM 1702 C C . ALA A 1 228 ? 15.484 2.791 18.599 1.00 93.12 228 ALA A C 1
ATOM 1704 O O . ALA A 1 228 ? 15.865 1.627 18.693 1.00 93.12 228 ALA A O 1
ATOM 1705 N N . ASP A 1 229 ? 14.352 3.219 19.157 1.00 92.38 229 ASP A N 1
ATOM 1706 C CA . ASP A 1 229 ? 13.387 2.410 19.904 1.00 92.38 229 ASP A CA 1
ATOM 1707 C C . ASP A 1 229 ? 12.230 1.881 19.030 1.00 92.38 229 ASP A C 1
ATOM 1709 O O . ASP A 1 229 ? 11.342 1.175 19.518 1.00 92.38 229 ASP A O 1
ATOM 1713 N N . GLY A 1 230 ? 12.238 2.196 17.732 1.00 95.75 230 GLY A N 1
ATOM 1714 C CA . GLY A 1 230 ? 11.210 1.794 16.785 1.00 95.75 230 GLY A CA 1
ATOM 1715 C C . GLY A 1 230 ? 11.187 0.289 16.516 1.00 95.75 230 GLY A C 1
ATOM 1716 O O . GLY A 1 230 ? 12.194 -0.418 16.623 1.00 95.75 230 GLY A O 1
ATOM 1717 N N . LEU A 1 231 ? 10.025 -0.227 16.098 1.00 97.12 231 LEU A N 1
ATOM 1718 C CA . LEU A 1 231 ? 9.865 -1.656 15.780 1.00 97.12 231 LEU A CA 1
ATOM 1719 C C . LEU A 1 231 ? 10.795 -2.093 14.638 1.00 97.12 231 LEU A C 1
ATOM 1721 O O . LEU A 1 231 ? 11.331 -3.201 14.663 1.00 97.12 231 LEU A O 1
ATOM 1725 N N . LEU A 1 232 ? 11.041 -1.210 13.667 1.00 97.25 232 LEU A N 1
ATOM 1726 C CA . LEU A 1 232 ? 11.987 -1.476 12.590 1.00 97.25 232 LEU A CA 1
ATOM 1727 C C . LEU A 1 232 ? 13.418 -1.630 13.122 1.00 97.25 232 LEU A C 1
ATOM 1729 O O . LEU A 1 232 ? 14.082 -2.604 12.780 1.00 97.25 232 LEU A O 1
ATOM 1733 N N . ALA A 1 233 ? 13.879 -0.719 13.985 1.00 97.25 233 ALA A N 1
ATOM 1734 C CA . ALA A 1 233 ? 15.209 -0.795 14.588 1.00 97.25 233 ALA A CA 1
ATOM 1735 C C . ALA A 1 233 ? 15.378 -2.050 15.454 1.00 97.25 233 ALA A C 1
ATOM 1737 O O . ALA A 1 233 ? 16.418 -2.705 15.400 1.00 97.25 233 ALA A O 1
ATOM 1738 N N . LYS A 1 234 ? 14.330 -2.430 16.192 1.00 97.00 234 LYS A N 1
ATOM 1739 C CA . LYS A 1 234 ? 14.319 -3.626 17.037 1.00 97.00 234 LYS A CA 1
ATOM 1740 C C . LYS A 1 234 ? 14.437 -4.927 16.240 1.00 97.00 234 LYS A C 1
ATOM 1742 O O . LYS A 1 234 ? 15.128 -5.844 16.675 1.00 97.00 234 LYS A O 1
ATOM 1747 N N . HIS A 1 235 ? 13.736 -5.031 15.112 1.00 97.19 235 HIS A N 1
ATOM 1748 C CA . HIS A 1 235 ? 13.581 -6.304 14.402 1.00 97.19 235 HIS A CA 1
ATOM 1749 C C . HIS A 1 235 ? 14.415 -6.420 13.123 1.00 97.19 235 HIS A C 1
ATOM 1751 O O . HIS A 1 235 ? 14.762 -7.533 12.733 1.00 97.19 235 HIS A O 1
ATOM 1757 N N . ARG A 1 236 ? 14.739 -5.299 12.468 1.00 96.81 236 ARG A N 1
ATOM 1758 C CA . ARG A 1 236 ? 15.500 -5.222 11.208 1.00 96.81 236 ARG A CA 1
ATOM 1759 C C . ARG A 1 236 ? 16.417 -3.988 11.165 1.00 96.81 236 ARG A C 1
ATOM 1761 O O . ARG A 1 236 ? 16.288 -3.151 10.264 1.00 96.81 236 ARG A O 1
ATOM 1768 N N . PRO A 1 237 ? 17.377 -3.865 12.104 1.00 96.69 237 PRO A N 1
ATOM 1769 C CA . PRO A 1 237 ? 18.307 -2.733 12.135 1.00 96.69 237 PRO A CA 1
ATOM 1770 C C . PRO A 1 237 ? 19.138 -2.617 10.847 1.00 96.69 237 PRO A C 1
ATOM 1772 O O . PRO A 1 237 ? 19.518 -1.519 10.444 1.00 96.69 237 PRO A O 1
ATOM 1775 N N . ASP A 1 238 ? 19.363 -3.735 10.150 1.00 95.56 238 ASP A N 1
ATOM 1776 C CA . ASP A 1 238 ? 20.056 -3.802 8.861 1.00 95.56 238 ASP A CA 1
ATOM 1777 C C . ASP A 1 238 ? 19.367 -2.987 7.752 1.00 95.56 238 ASP A C 1
ATOM 1779 O O . ASP A 1 238 ? 20.034 -2.520 6.821 1.00 95.56 238 ASP A O 1
ATOM 1783 N N . LEU A 1 239 ? 18.051 -2.777 7.862 1.00 96.19 239 LEU A N 1
ATOM 1784 C CA . LEU A 1 239 ? 17.262 -2.036 6.882 1.00 96.19 239 LEU A CA 1
ATOM 1785 C C . LEU A 1 239 ? 17.166 -0.533 7.170 1.00 96.19 239 LEU A C 1
ATOM 1787 O O . LEU A 1 239 ? 16.753 0.211 6.282 1.00 96.19 239 LEU A O 1
ATOM 1791 N N . LEU A 1 240 ? 17.587 -0.052 8.348 1.00 95.62 240 LEU A N 1
ATOM 1792 C CA . LEU A 1 240 ? 17.483 1.369 8.724 1.00 95.62 240 LEU A CA 1
ATOM 1793 C C . LEU A 1 240 ? 18.217 2.308 7.760 1.00 95.62 240 LEU A C 1
ATOM 1795 O O . LEU A 1 240 ? 17.833 3.468 7.612 1.00 95.62 240 LEU A O 1
ATOM 1799 N N . LYS A 1 241 ? 19.250 1.812 7.069 1.00 94.75 241 LYS A N 1
ATOM 1800 C CA . LYS A 1 241 ? 19.996 2.568 6.052 1.00 94.75 241 LYS A CA 1
ATOM 1801 C C . LYS A 1 241 ? 19.204 2.815 4.766 1.00 94.75 241 LYS A C 1
ATOM 1803 O O . LYS A 1 241 ? 19.528 3.739 4.029 1.00 94.75 241 LYS A O 1
ATOM 1808 N N . LEU A 1 242 ? 18.172 2.019 4.486 1.00 96.81 242 LEU A N 1
ATOM 1809 C CA . LEU A 1 242 ? 17.416 2.136 3.244 1.00 96.81 242 LEU A CA 1
ATOM 1810 C C . LEU A 1 242 ? 16.453 3.337 3.274 1.00 96.81 242 LEU A C 1
ATOM 1812 O O . LEU A 1 242 ? 15.942 3.702 4.340 1.00 96.81 242 LEU A O 1
ATOM 1816 N N . PRO A 1 243 ? 16.179 3.959 2.117 1.00 96.75 243 PRO A N 1
ATOM 1817 C CA . PRO A 1 243 ? 15.033 4.850 1.955 1.00 96.75 243 PRO A CA 1
ATOM 1818 C C . PRO A 1 243 ? 13.706 4.085 2.086 1.00 96.75 243 PRO A C 1
ATOM 1820 O O . PRO A 1 243 ? 13.681 2.862 1.976 1.00 96.75 243 PRO A O 1
ATOM 1823 N N . THR A 1 244 ? 12.595 4.793 2.291 1.00 96.19 244 THR A N 1
ATOM 1824 C CA . THR A 1 244 ? 11.240 4.227 2.403 1.00 96.19 244 THR A CA 1
ATOM 1825 C C . THR A 1 244 ? 10.269 4.877 1.424 1.00 96.19 244 THR A C 1
ATOM 1827 O O . THR A 1 244 ? 10.465 6.011 0.993 1.00 96.19 244 THR A O 1
ATOM 1830 N N . THR A 1 245 ? 9.194 4.175 1.077 1.00 92.00 245 THR A N 1
ATOM 1831 C CA . THR A 1 245 ? 8.052 4.748 0.332 1.00 92.00 245 THR A CA 1
ATOM 1832 C C . THR A 1 245 ? 6.904 5.177 1.243 1.00 92.00 245 THR A C 1
ATOM 1834 O O . THR A 1 245 ? 5.874 5.658 0.773 1.00 92.00 245 THR A O 1
ATOM 1837 N N . ASN A 1 246 ? 7.045 4.935 2.542 1.00 91.56 246 ASN A N 1
ATOM 1838 C CA . ASN A 1 246 ? 6.005 5.167 3.531 1.00 91.56 246 ASN A CA 1
ATOM 1839 C C . ASN A 1 246 ? 5.886 6.655 3.878 1.00 91.56 246 ASN A C 1
ATOM 1841 O O . ASN A 1 246 ? 6.847 7.413 3.759 1.00 91.56 246 ASN A O 1
ATOM 1845 N N . GLY A 1 247 ? 4.692 7.080 4.301 1.00 84.38 247 GLY A N 1
ATOM 1846 C CA . GLY A 1 247 ? 4.558 8.345 5.026 1.00 84.38 247 GLY A CA 1
ATOM 1847 C C . GLY A 1 247 ? 5.201 8.268 6.409 1.00 84.38 247 GLY A C 1
ATOM 1848 O O . GLY A 1 247 ? 5.265 7.195 7.003 1.00 84.38 247 GLY A O 1
ATOM 1849 N N . ASP A 1 248 ? 5.636 9.416 6.914 1.00 88.81 248 ASP A N 1
ATOM 1850 C CA . ASP A 1 248 ? 6.172 9.608 8.268 1.00 88.81 248 ASP A CA 1
ATOM 1851 C C . ASP A 1 248 ? 5.217 9.152 9.381 1.00 88.81 248 ASP A C 1
ATOM 1853 O O . ASP A 1 248 ? 5.663 8.774 10.454 1.00 88.81 248 ASP A O 1
ATOM 1857 N N . HIS A 1 249 ? 3.913 9.099 9.112 1.00 88.56 249 HIS A N 1
ATOM 1858 C CA . HIS A 1 249 ? 2.902 8.558 10.018 1.00 88.56 249 HIS A CA 1
ATOM 1859 C C . HIS A 1 249 ? 2.993 7.036 10.260 1.00 88.56 249 HIS A C 1
ATOM 1861 O O . HIS A 1 249 ? 2.346 6.541 11.184 1.00 88.56 249 HIS A O 1
ATOM 1867 N N . CYS A 1 250 ? 3.745 6.277 9.453 1.00 93.69 250 CYS A N 1
ATOM 1868 C CA . CYS A 1 250 ? 3.839 4.810 9.516 1.00 93.69 250 CYS A CA 1
ATOM 1869 C C . CYS A 1 250 ? 4.835 4.346 10.604 1.00 93.69 250 CYS A C 1
ATOM 1871 O O . CYS A 1 250 ? 5.912 3.821 10.303 1.00 93.69 250 CYS A O 1
ATOM 1873 N N . THR A 1 251 ? 4.483 4.592 11.873 1.00 96.38 251 THR A N 1
ATOM 1874 C CA . THR A 1 251 ? 5.377 4.502 13.051 1.00 96.38 251 THR A CA 1
ATOM 1875 C C . THR A 1 251 ? 5.107 3.326 13.995 1.00 96.38 251 THR A C 1
ATOM 1877 O O . THR A 1 251 ? 5.729 3.206 15.052 1.00 96.38 251 THR A O 1
ATOM 1880 N N . GLY A 1 252 ? 4.169 2.441 13.649 1.00 97.81 252 GLY A N 1
ATOM 1881 C CA . GLY A 1 252 ? 3.859 1.272 14.470 1.00 97.81 252 GLY A CA 1
ATOM 1882 C C . GLY A 1 252 ? 3.094 1.555 15.768 1.00 97.81 252 GLY A C 1
ATOM 1883 O O . GLY A 1 252 ? 3.143 0.735 16.684 1.00 97.81 252 GLY A O 1
ATOM 1884 N N . ASP A 1 253 ? 2.424 2.706 15.891 1.00 98.00 253 ASP A N 1
ATOM 1885 C CA . ASP A 1 253 ? 1.767 3.127 17.141 1.00 98.00 253 ASP A CA 1
ATOM 1886 C C . ASP A 1 253 ? 0.712 2.106 17.609 1.00 98.00 253 ASP A C 1
ATOM 1888 O O . ASP A 1 253 ? 0.695 1.716 18.776 1.00 98.00 253 ASP A O 1
ATOM 1892 N N . GLY A 1 254 ? -0.126 1.603 16.693 1.00 98.38 254 GLY A N 1
ATOM 1893 C CA . GLY A 1 254 ? -1.143 0.595 17.010 1.00 98.38 254 GLY A CA 1
ATOM 1894 C C . GLY A 1 254 ? -0.549 -0.744 17.444 1.00 98.38 254 GLY A C 1
ATOM 1895 O O . GLY A 1 254 ? -1.028 -1.344 18.405 1.00 98.38 254 GLY A O 1
ATOM 1896 N N . GLN A 1 255 ? 0.532 -1.187 16.797 1.00 98.62 255 GLN A N 1
ATOM 1897 C CA . GLN A 1 255 ? 1.283 -2.381 17.188 1.00 98.62 255 GLN A CA 1
ATOM 1898 C C . GLN A 1 255 ? 1.836 -2.225 18.609 1.00 98.62 255 GLN A C 1
ATOM 1900 O O . GLN A 1 255 ? 1.669 -3.120 19.434 1.00 98.62 255 GLN A O 1
ATOM 1905 N N . LYS A 1 256 ? 2.460 -1.077 18.914 1.00 98.19 256 LYS A N 1
ATOM 1906 C CA . LYS A 1 256 ? 3.004 -0.770 20.246 1.00 98.19 256 LYS A CA 1
ATOM 1907 C C . LYS A 1 256 ? 1.895 -0.784 21.311 1.00 98.19 256 LYS A C 1
ATOM 1909 O O . LYS A 1 256 ? 2.076 -1.406 22.356 1.00 98.19 256 LYS A O 1
ATOM 1914 N N . MET A 1 257 ? 0.733 -0.185 21.026 1.00 98.38 257 MET A N 1
ATOM 1915 C CA . MET A 1 257 ? -0.425 -0.195 21.933 1.00 98.38 257 MET A CA 1
ATOM 1916 C C . MET A 1 257 ? -0.987 -1.600 22.178 1.00 98.38 257 MET A C 1
ATOM 1918 O O . MET A 1 257 ? -1.273 -1.954 23.320 1.00 98.38 257 MET A O 1
ATOM 1922 N N . ALA A 1 258 ? -1.133 -2.415 21.130 1.00 98.56 258 ALA A N 1
ATOM 1923 C CA . ALA A 1 258 ? -1.631 -3.783 21.260 1.00 98.56 258 ALA A CA 1
ATOM 1924 C C . ALA A 1 258 ? -0.667 -4.656 22.087 1.00 98.56 258 ALA A C 1
ATOM 1926 O O . ALA A 1 258 ? -1.086 -5.350 23.019 1.00 98.56 258 ALA A O 1
ATOM 1927 N N . LEU A 1 259 ? 0.639 -4.557 21.813 1.00 97.94 259 LEU A N 1
ATOM 1928 C CA . LEU A 1 259 ? 1.672 -5.279 22.559 1.00 97.94 259 LEU A CA 1
ATOM 1929 C C . LEU A 1 259 ? 1.668 -4.905 24.047 1.00 97.94 259 LEU A C 1
ATOM 1931 O O . LEU A 1 259 ? 1.800 -5.784 24.898 1.00 97.94 259 LEU A O 1
ATOM 1935 N N . ALA A 1 260 ? 1.458 -3.625 24.371 1.00 97.69 260 ALA A N 1
ATOM 1936 C CA . ALA A 1 260 ? 1.422 -3.140 25.750 1.00 97.69 260 ALA A CA 1
ATOM 1937 C C . ALA A 1 260 ? 0.306 -3.779 26.601 1.00 97.69 260 ALA A C 1
ATOM 1939 O O . ALA A 1 260 ? 0.442 -3.859 27.820 1.00 97.69 260 ALA A O 1
ATOM 1940 N N . ILE A 1 261 ? -0.774 -4.271 25.981 1.00 97.62 261 ILE A N 1
ATOM 1941 C CA . ILE A 1 261 ? -1.884 -4.942 26.680 1.00 97.62 261 ILE A CA 1
ATOM 1942 C C . ILE A 1 261 ? -1.846 -6.477 26.575 1.00 97.62 261 ILE A C 1
ATOM 1944 O O . ILE A 1 261 ? -2.811 -7.151 26.966 1.00 97.62 261 ILE A O 1
ATOM 1948 N N . GLY A 1 262 ? -0.734 -7.026 26.076 1.00 97.38 262 GLY A N 1
ATOM 1949 C CA . GLY A 1 262 ? -0.468 -8.462 26.013 1.00 97.38 262 GLY A CA 1
ATOM 1950 C C . GLY A 1 262 ? -0.909 -9.155 24.723 1.00 97.38 262 GLY A C 1
ATOM 1951 O O . GLY A 1 262 ? -1.098 -10.372 24.749 1.00 97.38 262 GLY A O 1
ATOM 1952 N N . SER A 1 263 ? -1.087 -8.432 23.608 1.00 98.12 263 SER A N 1
ATOM 1953 C CA . SER A 1 263 ? -1.298 -9.089 22.311 1.00 98.12 263 SER A CA 1
ATOM 1954 C C . SER A 1 263 ? -0.056 -9.868 21.872 1.00 98.12 263 SER A C 1
ATOM 1956 O O . SER A 1 263 ? 1.073 -9.426 22.091 1.00 98.12 263 SER A O 1
ATOM 1958 N N . ALA A 1 264 ? -0.247 -10.981 21.173 1.00 98.38 264 ALA A N 1
ATOM 1959 C CA . ALA A 1 264 ? 0.825 -11.644 20.449 1.00 98.38 264 ALA A CA 1
ATOM 1960 C C . ALA A 1 264 ? 1.223 -10.843 19.203 1.00 98.38 264 ALA A C 1
ATOM 1962 O O . ALA A 1 264 ? 0.402 -10.197 18.548 1.00 98.38 264 ALA A O 1
ATOM 1963 N N . GLY A 1 265 ? 2.507 -10.914 18.869 1.00 97.56 265 GLY A N 1
ATOM 1964 C CA . GLY A 1 265 ? 3.028 -10.472 17.585 1.00 97.56 265 GLY A CA 1
ATOM 1965 C C . GLY A 1 265 ? 3.647 -11.638 16.827 1.00 97.56 265 GLY A C 1
ATOM 1966 O O . GLY A 1 265 ? 4.077 -12.616 17.439 1.00 97.56 265 GLY A O 1
ATOM 1967 N N . ILE A 1 266 ? 3.705 -11.522 15.507 1.00 98.19 266 ILE A N 1
ATOM 1968 C CA . ILE A 1 266 ? 4.167 -12.582 14.610 1.00 98.19 266 ILE A CA 1
ATOM 1969 C C . ILE A 1 266 ? 4.990 -11.988 13.461 1.00 98.19 266 ILE A C 1
ATOM 1971 O O . ILE A 1 266 ? 4.743 -10.856 13.043 1.00 98.19 266 ILE A O 1
ATOM 1975 N N . ASP A 1 267 ? 5.973 -12.748 12.972 1.00 97.62 267 ASP A N 1
ATOM 1976 C CA . ASP A 1 267 ? 6.779 -12.450 11.777 1.00 97.62 267 ASP A CA 1
ATOM 1977 C C . ASP A 1 267 ? 7.462 -11.067 11.766 1.00 97.62 267 ASP A C 1
ATOM 1979 O O . ASP A 1 267 ? 7.653 -10.472 10.706 1.00 97.62 267 ASP A O 1
ATOM 1983 N N . TRP A 1 268 ? 7.824 -10.509 12.926 1.00 96.75 268 TRP A N 1
ATOM 1984 C CA . TRP A 1 268 ? 8.336 -9.134 13.049 1.00 96.75 268 TRP A CA 1
ATOM 1985 C C . TRP A 1 268 ? 9.550 -8.809 12.164 1.00 96.75 268 TRP A C 1
ATOM 1987 O O . TRP A 1 268 ? 9.749 -7.660 11.759 1.00 96.75 268 TRP A O 1
ATOM 1997 N N . GLU A 1 269 ? 10.373 -9.806 11.846 1.00 95.88 269 GLU A N 1
ATOM 1998 C CA . GLU A 1 269 ? 11.536 -9.663 10.972 1.00 95.88 269 GLU A CA 1
ATOM 1999 C C . GLU A 1 269 ? 11.167 -9.580 9.476 1.00 95.88 269 GLU A C 1
ATOM 2001 O O . GLU A 1 269 ? 11.998 -9.213 8.631 1.00 95.88 269 GLU A O 1
ATOM 2006 N N . LYS A 1 270 ? 9.910 -9.886 9.130 1.00 97.31 270 LYS A N 1
ATOM 2007 C CA . LYS A 1 270 ? 9.366 -9.819 7.771 1.00 97.31 270 LYS A CA 1
ATOM 2008 C C . LYS A 1 270 ? 8.927 -8.400 7.433 1.00 97.31 270 LYS A C 1
ATOM 2010 O O . LYS A 1 270 ? 7.751 -8.043 7.433 1.00 97.31 270 LYS A O 1
ATOM 2015 N N . VAL A 1 271 ? 9.922 -7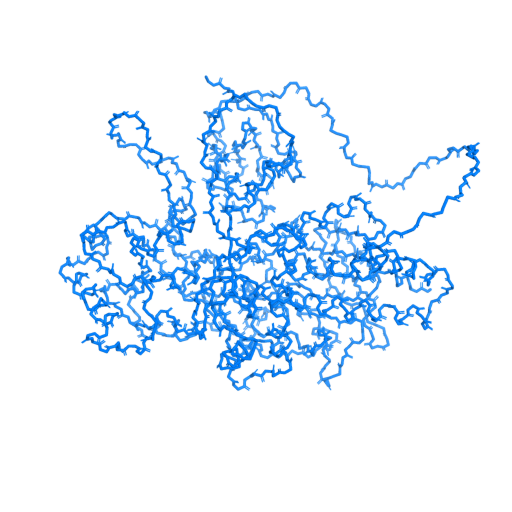.598 7.068 1.00 97.38 271 VAL A N 1
ATOM 2016 C CA . VAL A 1 271 ? 9.758 -6.278 6.449 1.00 97.38 271 VAL A CA 1
ATOM 2017 C C . VAL A 1 271 ? 10.219 -6.367 4.996 1.00 97.38 271 VAL A C 1
ATOM 2019 O O . VAL A 1 271 ? 11.359 -6.745 4.718 1.00 97.38 271 VAL A O 1
ATOM 2022 N N . GLN A 1 272 ? 9.330 -6.049 4.057 1.00 97.06 272 GLN A N 1
ATOM 2023 C CA . GLN A 1 272 ? 9.602 -6.144 2.628 1.00 97.06 272 GLN A CA 1
ATOM 2024 C C . GLN A 1 272 ? 10.292 -4.891 2.101 1.00 97.06 272 GLN A C 1
ATOM 2026 O O . GLN A 1 272 ? 9.851 -3.756 2.315 1.00 97.06 272 GLN A O 1
ATOM 2031 N N . VAL A 1 273 ? 11.329 -5.145 1.309 1.00 97.56 273 VAL A N 1
ATOM 2032 C CA . VAL A 1 273 ? 12.004 -4.160 0.472 1.00 97.56 273 VAL A CA 1
ATOM 2033 C C . VAL A 1 273 ? 11.456 -4.284 -0.950 1.00 97.56 273 VAL A C 1
ATOM 2035 O O . VAL A 1 273 ? 11.372 -5.382 -1.503 1.00 97.56 273 VAL A O 1
ATOM 2038 N N . HIS A 1 274 ? 11.028 -3.167 -1.528 1.00 96.38 274 HIS A N 1
ATOM 2039 C CA . HIS A 1 274 ? 10.594 -3.093 -2.917 1.00 96.38 274 HIS A CA 1
ATOM 2040 C C . HIS A 1 274 ? 11.783 -2.746 -3.823 1.00 96.38 274 HIS A C 1
ATOM 2042 O O . HIS A 1 274 ? 12.539 -1.837 -3.479 1.00 96.38 274 HIS A O 1
ATOM 2048 N N . PRO A 1 275 ? 11.937 -3.388 -4.997 1.00 96.31 275 PRO A N 1
ATOM 2049 C CA . PRO A 1 275 ? 13.107 -3.173 -5.856 1.00 96.31 275 PRO A CA 1
ATOM 2050 C C . PRO A 1 275 ? 13.120 -1.810 -6.569 1.00 96.31 275 PRO A C 1
ATOM 2052 O O . PRO A 1 275 ? 14.178 -1.285 -6.897 1.00 96.31 275 PRO A O 1
ATOM 2055 N N . THR A 1 276 ? 11.945 -1.238 -6.844 1.00 94.19 276 THR A N 1
ATOM 2056 C CA . THR A 1 276 ? 11.792 -0.076 -7.739 1.00 94.19 276 THR A CA 1
ATOM 2057 C C . THR A 1 276 ? 11.321 1.189 -7.012 1.00 94.19 276 THR A C 1
ATOM 2059 O O . THR A 1 276 ? 10.216 1.684 -7.241 1.00 94.19 276 THR A O 1
ATOM 2062 N N . GLY A 1 277 ? 12.143 1.709 -6.100 1.00 95.12 277 GLY A N 1
ATOM 2063 C CA . GLY A 1 277 ? 12.025 3.085 -5.614 1.00 95.12 277 GLY A CA 1
ATOM 2064 C C . GLY A 1 277 ? 12.641 4.067 -6.608 1.00 95.12 277 GLY A C 1
ATOM 2065 O O . GLY A 1 277 ? 13.787 3.882 -7.013 1.00 95.12 277 GLY A O 1
ATOM 2066 N N . LEU A 1 278 ? 11.898 5.101 -7.001 1.00 91.88 278 LEU A N 1
ATOM 2067 C CA . LEU A 1 278 ? 12.356 6.119 -7.945 1.00 91.88 278 LEU A CA 1
ATOM 2068 C C . LEU A 1 278 ? 13.435 6.993 -7.305 1.00 91.88 278 LEU A C 1
ATOM 2070 O O . LEU A 1 278 ? 13.239 7.563 -6.228 1.00 91.88 278 LEU A O 1
ATOM 2074 N N . VAL A 1 279 ? 14.569 7.106 -7.987 1.00 93.75 279 VAL A N 1
ATOM 2075 C CA . VAL A 1 279 ? 15.645 8.025 -7.619 1.00 93.75 279 VAL A CA 1
ATOM 2076 C C . VAL A 1 279 ? 15.409 9.345 -8.341 1.00 93.75 279 VAL A C 1
ATOM 2078 O O . VAL A 1 279 ? 15.509 9.401 -9.566 1.00 93.75 279 VAL A O 1
ATOM 2081 N N . ASP A 1 280 ? 15.105 10.394 -7.579 1.00 88.62 280 ASP A N 1
ATOM 2082 C CA . ASP A 1 280 ? 15.129 11.763 -8.090 1.00 88.62 280 ASP A CA 1
ATOM 2083 C C . ASP A 1 280 ? 16.587 12.159 -8.374 1.00 88.62 280 ASP A C 1
ATOM 2085 O O . ASP A 1 280 ? 17.407 12.091 -7.453 1.00 88.62 280 ASP A O 1
ATOM 2089 N N . PRO A 1 281 ? 16.944 12.554 -9.609 1.00 86.94 281 PRO A N 1
ATOM 2090 C CA . PRO A 1 281 ? 18.298 13.002 -9.925 1.00 86.94 281 PRO A CA 1
ATOM 2091 C C . PRO A 1 281 ? 18.766 14.211 -9.102 1.00 86.94 281 PRO A C 1
ATOM 2093 O O . PRO A 1 281 ? 19.969 14.371 -8.912 1.00 86.94 281 PRO A O 1
ATOM 2096 N N . ASN A 1 282 ? 17.842 15.045 -8.616 1.00 86.31 282 ASN A N 1
ATOM 2097 C CA . ASN A 1 282 ? 18.146 16.236 -7.819 1.00 86.31 282 ASN A CA 1
ATOM 2098 C C . ASN A 1 282 ? 18.255 15.929 -6.317 1.00 86.31 282 ASN A C 1
ATOM 2100 O O . ASN A 1 282 ? 18.922 16.657 -5.587 1.00 86.31 282 ASN A O 1
ATOM 2104 N N . GLU A 1 283 ? 17.622 14.850 -5.849 1.00 88.06 283 GLU A N 1
ATOM 2105 C CA . GLU A 1 283 ? 17.648 14.408 -4.449 1.00 88.06 283 GLU A CA 1
ATOM 2106 C C . GLU A 1 283 ? 17.899 12.885 -4.343 1.00 88.06 283 GLU A C 1
ATOM 2108 O O . GLU A 1 283 ? 17.066 12.131 -3.813 1.00 88.06 283 GLU A O 1
ATOM 2113 N N . PRO A 1 284 ? 19.048 12.383 -4.834 1.00 91.06 284 PRO A N 1
ATOM 2114 C CA . PRO A 1 284 ? 19.297 10.946 -4.942 1.00 91.06 284 PRO A CA 1
ATOM 2115 C C . PRO A 1 284 ? 19.308 10.230 -3.586 1.00 91.06 284 PRO A C 1
ATOM 2117 O O . PRO A 1 284 ? 18.906 9.067 -3.513 1.00 91.06 284 PRO A O 1
ATOM 2120 N N . ASP A 1 285 ? 19.640 10.938 -2.505 1.00 91.88 285 ASP A N 1
ATOM 2121 C CA . ASP A 1 285 ? 19.711 10.409 -1.137 1.00 91.88 285 ASP A CA 1
ATOM 2122 C C . ASP A 1 285 ? 18.445 10.676 -0.305 1.00 91.88 285 ASP A C 1
ATOM 2124 O O . ASP A 1 285 ? 18.414 10.397 0.894 1.00 91.88 285 ASP A O 1
ATOM 2128 N N . ALA A 1 286 ? 17.365 11.181 -0.925 1.00 89.69 286 ALA A N 1
ATOM 2129 C CA . ALA A 1 286 ? 16.103 11.421 -0.226 1.00 89.69 286 ALA A CA 1
ATOM 2130 C C . ALA A 1 286 ? 15.629 10.165 0.523 1.00 89.69 286 ALA A C 1
ATOM 2132 O O . ALA A 1 286 ? 15.478 9.090 -0.073 1.00 89.69 286 ALA A O 1
ATOM 2133 N N . LYS A 1 287 ? 15.365 10.327 1.827 1.00 90.56 287 LYS A N 1
ATOM 2134 C CA . LYS A 1 287 ? 14.947 9.238 2.719 1.00 90.56 287 LYS A CA 1
ATOM 2135 C C . LYS A 1 287 ? 13.573 8.684 2.359 1.00 90.56 287 LYS A C 1
ATOM 2137 O O . LYS A 1 287 ? 13.348 7.486 2.496 1.00 90.56 287 LYS A O 1
ATOM 2142 N N . VAL A 1 288 ? 12.680 9.541 1.871 1.00 90.19 288 VAL A N 1
ATOM 2143 C CA . VAL A 1 288 ? 11.376 9.153 1.327 1.00 90.19 288 VAL A CA 1
ATOM 2144 C C . VAL A 1 288 ? 11.441 9.224 -0.193 1.00 90.19 288 VAL A C 1
ATOM 2146 O O . VAL A 1 288 ? 11.832 10.251 -0.747 1.00 90.19 288 VAL A O 1
ATOM 2149 N N . LYS A 1 289 ? 11.060 8.136 -0.867 1.00 89.06 289 LYS A N 1
ATOM 2150 C CA . LYS A 1 289 ? 11.088 8.015 -2.330 1.00 89.06 289 LYS A CA 1
ATOM 2151 C C . LYS A 1 289 ? 9.716 7.658 -2.882 1.00 89.06 289 LYS A C 1
ATOM 2153 O O . LYS A 1 289 ? 8.942 6.945 -2.246 1.00 89.06 289 LYS A O 1
ATOM 2158 N N . PHE A 1 290 ? 9.433 8.113 -4.099 1.00 85.31 290 PHE A N 1
ATOM 2159 C CA . PHE A 1 290 ? 8.254 7.659 -4.829 1.00 85.31 290 PHE A CA 1
ATOM 2160 C C . PHE A 1 290 ? 8.436 6.209 -5.270 1.00 85.31 290 PHE A C 1
ATOM 2162 O O . PHE A 1 290 ? 9.513 5.792 -5.692 1.00 85.31 290 PHE A O 1
ATOM 2169 N N . LEU A 1 291 ? 7.362 5.435 -5.198 1.00 87.31 291 LEU A N 1
ATOM 2170 C CA . LEU A 1 291 ? 7.355 4.068 -5.693 1.00 87.31 291 LEU A CA 1
ATOM 2171 C C . LEU A 1 291 ? 7.073 4.066 -7.201 1.00 87.31 291 LEU A C 1
ATOM 2173 O O . LEU A 1 291 ? 6.050 4.605 -7.637 1.00 87.31 291 LEU A O 1
ATOM 2177 N N . ALA A 1 292 ? 7.925 3.407 -7.989 1.00 89.19 292 ALA A N 1
ATOM 2178 C CA . ALA A 1 292 ? 7.561 2.993 -9.340 1.00 89.19 292 ALA A CA 1
ATOM 2179 C C . ALA A 1 292 ? 6.647 1.765 -9.248 1.00 89.19 292 ALA A C 1
ATOM 2181 O O . ALA A 1 292 ? 7.030 0.745 -8.661 1.00 89.19 292 ALA A O 1
ATOM 2182 N N . ALA A 1 293 ? 5.438 1.880 -9.806 1.00 85.88 293 ALA A N 1
ATOM 2183 C CA . ALA A 1 293 ? 4.431 0.827 -9.763 1.00 85.88 293 ALA A CA 1
ATOM 2184 C C . ALA A 1 293 ? 4.995 -0.500 -10.290 1.00 85.88 293 ALA A C 1
ATOM 2186 O O . ALA A 1 293 ? 5.629 -0.553 -11.343 1.00 85.88 293 ALA A O 1
ATOM 2187 N N . GLU A 1 294 ? 4.706 -1.595 -9.589 1.00 89.00 294 GLU A N 1
ATOM 2188 C CA . GLU A 1 294 ? 5.082 -2.939 -10.036 1.00 89.00 294 GLU A CA 1
ATOM 2189 C C . GLU A 1 294 ? 4.428 -3.291 -11.379 1.00 89.00 294 GLU A C 1
ATOM 2191 O O . GLU A 1 294 ? 5.020 -4.005 -12.187 1.00 89.00 294 GLU A O 1
ATOM 2196 N N . ALA A 1 295 ? 3.265 -2.699 -11.660 1.00 86.38 295 ALA A N 1
ATOM 2197 C CA . ALA A 1 295 ? 2.590 -2.800 -12.945 1.00 86.38 295 ALA A CA 1
ATOM 2198 C C . ALA A 1 295 ? 3.466 -2.370 -14.133 1.00 86.38 295 ALA A C 1
ATOM 2200 O O . ALA A 1 295 ? 3.283 -2.927 -15.203 1.00 86.38 295 ALA A O 1
ATOM 2201 N N . LEU A 1 296 ? 4.455 -1.477 -13.962 1.00 91.00 296 LEU A N 1
ATOM 2202 C CA . LEU A 1 296 ? 5.383 -1.115 -15.044 1.00 91.00 296 LEU A CA 1
ATOM 2203 C C . LEU A 1 296 ? 6.213 -2.325 -15.506 1.00 91.00 296 LEU A C 1
ATOM 2205 O O . LEU A 1 296 ? 6.418 -2.510 -16.698 1.00 91.00 296 LEU A O 1
ATOM 2209 N N . ARG A 1 297 ? 6.653 -3.181 -14.573 1.00 94.94 297 ARG A N 1
ATOM 2210 C CA . ARG A 1 297 ? 7.313 -4.459 -14.903 1.00 94.94 297 ARG A CA 1
ATOM 2211 C C . ARG A 1 297 ? 6.308 -5.466 -15.463 1.00 94.94 297 ARG A C 1
ATOM 2213 O O . ARG A 1 297 ? 6.627 -6.189 -16.398 1.00 94.94 297 ARG A O 1
ATOM 2220 N N . GLY A 1 298 ? 5.093 -5.478 -14.905 1.00 91.25 298 GLY A N 1
ATOM 2221 C CA . GLY A 1 298 ? 3.974 -6.315 -15.355 1.00 91.25 298 GLY A CA 1
ATOM 2222 C C . GLY A 1 298 ? 3.623 -6.125 -16.831 1.00 91.25 298 GLY A C 1
ATOM 2223 O O . GLY A 1 298 ? 3.418 -7.108 -17.534 1.00 91.25 298 GLY A O 1
ATOM 2224 N N . VAL A 1 299 ? 3.619 -4.877 -17.310 1.00 90.44 299 VAL A N 1
ATOM 2225 C CA . VAL A 1 299 ? 3.284 -4.547 -18.705 1.00 90.44 299 VAL A CA 1
ATOM 2226 C C . VAL A 1 299 ? 4.460 -4.665 -19.685 1.00 90.44 299 VAL A C 1
ATOM 2228 O O . VAL A 1 299 ? 4.293 -4.273 -20.831 1.00 90.44 299 VAL A O 1
ATOM 2231 N N . GLY A 1 300 ? 5.623 -5.181 -19.266 1.00 94.50 300 GLY A N 1
ATOM 2232 C CA . GLY A 1 300 ? 6.777 -5.414 -20.154 1.00 94.50 300 GLY A CA 1
ATOM 2233 C C . GLY A 1 300 ? 8.039 -4.605 -19.842 1.00 94.50 300 GLY A C 1
ATOM 2234 O O . GLY A 1 300 ? 9.041 -4.725 -20.544 1.00 94.50 300 GLY A O 1
ATOM 2235 N N . GLY A 1 301 ? 8.042 -3.806 -18.771 1.00 97.06 301 GLY A N 1
ATOM 2236 C CA . GLY A 1 301 ? 9.231 -3.065 -18.351 1.00 97.06 301 GLY A CA 1
ATOM 2237 C C . GLY A 1 301 ? 10.384 -3.968 -17.912 1.00 97.06 301 GLY A C 1
ATOM 2238 O O . GLY A 1 301 ? 10.208 -4.852 -17.069 1.00 97.06 301 GLY A O 1
ATOM 2239 N N . ILE A 1 302 ? 11.582 -3.690 -18.431 1.00 98.12 302 ILE A N 1
ATOM 2240 C CA . ILE A 1 302 ? 12.813 -4.431 -18.120 1.00 98.12 302 ILE A CA 1
ATOM 2241 C C . ILE A 1 302 ? 13.720 -3.648 -17.169 1.00 98.12 302 ILE A C 1
ATOM 2243 O O . ILE A 1 302 ? 13.694 -2.415 -17.139 1.00 98.12 302 ILE A O 1
ATOM 2247 N N . LEU A 1 303 ? 14.537 -4.363 -16.391 1.00 98.62 303 LEU A N 1
ATOM 2248 C CA . LEU A 1 303 ? 15.560 -3.764 -15.533 1.00 98.62 303 LEU A CA 1
ATOM 2249 C C . LEU A 1 303 ? 16.932 -3.944 -16.177 1.00 98.62 303 LEU A C 1
ATOM 2251 O O . LEU A 1 303 ? 17.384 -5.070 -16.377 1.00 98.62 303 LEU A O 1
ATOM 2255 N N . LEU A 1 304 ? 17.593 -2.825 -16.466 1.00 98.69 304 LEU A N 1
ATOM 2256 C CA . LEU A 1 304 ? 18.947 -2.786 -17.008 1.00 98.69 304 LEU A CA 1
ATOM 2257 C C . LEU A 1 304 ? 19.918 -2.221 -15.978 1.00 98.69 304 LEU A C 1
ATOM 2259 O O . LEU A 1 304 ? 19.603 -1.260 -15.275 1.00 98.69 304 LEU A O 1
ATOM 2263 N N . ASP A 1 305 ? 21.105 -2.803 -15.891 1.00 98.50 305 ASP A N 1
ATOM 2264 C CA . ASP A 1 305 ? 22.188 -2.266 -15.074 1.00 98.50 305 ASP A CA 1
ATOM 2265 C C . ASP A 1 305 ? 22.928 -1.104 -15.762 1.00 98.50 305 ASP A C 1
ATOM 2267 O O . ASP A 1 305 ? 22.570 -0.661 -16.862 1.00 98.50 305 ASP A O 1
ATOM 2271 N N . ARG A 1 306 ? 23.971 -0.575 -15.109 1.00 97.94 306 ARG A N 1
ATOM 2272 C CA . ARG A 1 306 ? 24.782 0.520 -15.666 1.00 97.94 306 ARG A CA 1
ATOM 2273 C C . ARG A 1 306 ? 25.420 0.178 -17.015 1.00 97.94 306 ARG A C 1
ATOM 2275 O O . ARG A 1 306 ? 25.658 1.091 -17.797 1.00 97.94 306 ARG A O 1
ATOM 2282 N N . GLU A 1 307 ? 25.683 -1.096 -17.280 1.00 98.31 307 GLU A N 1
ATOM 2283 C CA . GLU A 1 307 ? 26.317 -1.603 -18.502 1.00 98.31 307 GLU A CA 1
ATOM 2284 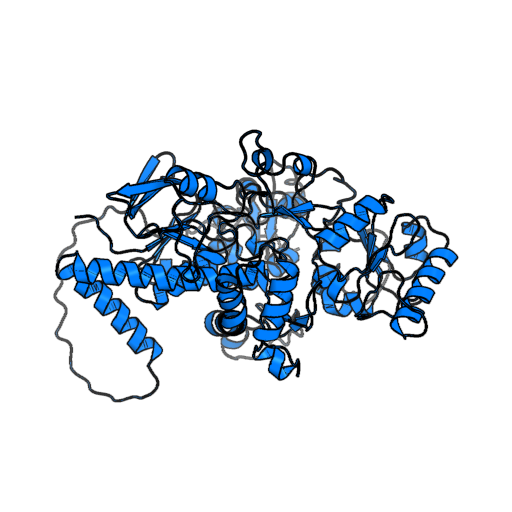C C . GLU A 1 307 ? 25.287 -1.969 -19.590 1.00 98.31 307 GLU A C 1
ATOM 2286 O O . GLU A 1 307 ? 25.654 -2.430 -20.673 1.00 98.31 307 GLU A O 1
ATOM 2291 N N . GLY A 1 308 ? 23.993 -1.761 -19.320 1.00 98.19 308 GLY A N 1
ATOM 2292 C CA . GLY A 1 308 ? 22.905 -2.071 -20.242 1.00 98.19 308 GLY A CA 1
ATOM 2293 C C . GLY A 1 308 ? 22.549 -3.553 -20.301 1.00 98.19 308 GLY A C 1
ATOM 2294 O O . GLY A 1 308 ? 21.932 -3.975 -21.276 1.00 98.19 308 GLY A O 1
ATOM 2295 N N . ASN A 1 309 ? 22.938 -4.351 -19.304 1.00 98.31 309 ASN A N 1
ATOM 2296 C CA . ASN A 1 309 ? 22.578 -5.764 -19.227 1.00 98.31 309 ASN A CA 1
ATOM 2297 C C . ASN A 1 309 ? 21.292 -5.955 -18.424 1.00 98.31 309 ASN A C 1
ATOM 2299 O O . ASN A 1 309 ? 21.090 -5.316 -17.388 1.00 98.31 309 ASN A O 1
ATOM 2303 N N . ARG A 1 310 ? 20.468 -6.917 -18.849 1.00 98.19 310 ARG A N 1
ATOM 2304 C CA . ARG A 1 310 ? 19.523 -7.560 -17.930 1.00 98.19 310 ARG A CA 1
ATOM 2305 C C . ARG A 1 310 ? 20.302 -8.362 -16.884 1.00 98.19 310 ARG A C 1
ATOM 2307 O O . ARG A 1 310 ? 21.446 -8.743 -17.112 1.00 98.19 310 ARG A O 1
ATOM 2314 N N . PHE A 1 311 ? 19.683 -8.613 -15.735 1.00 98.00 311 PHE A N 1
ATOM 2315 C CA . PHE A 1 311 ? 20.301 -9.381 -14.642 1.00 98.00 311 PHE A CA 1
ATOM 2316 C C . PHE A 1 311 ? 19.290 -10.189 -13.810 1.00 98.00 311 PHE A C 1
ATOM 2318 O O . PHE A 1 311 ? 19.659 -10.811 -12.813 1.00 98.00 311 PHE A O 1
ATOM 2325 N N . VAL A 1 312 ? 18.002 -10.156 -14.170 1.00 98.06 312 VAL A N 1
ATOM 2326 C CA . VAL A 1 312 ? 16.928 -10.693 -13.332 1.00 98.06 312 VAL A CA 1
ATOM 2327 C C . VAL A 1 312 ? 15.680 -11.039 -14.146 1.00 98.06 312 VAL A C 1
ATOM 2329 O O . VAL A 1 312 ? 15.425 -10.452 -15.195 1.00 98.06 312 VAL A O 1
ATOM 2332 N N . ASP A 1 313 ? 14.864 -11.959 -13.626 1.00 97.62 313 ASP A N 1
ATOM 2333 C CA . ASP A 1 313 ? 13.451 -12.034 -13.999 1.00 97.62 313 ASP A CA 1
ATOM 2334 C C . ASP A 1 313 ? 12.690 -10.921 -13.271 1.00 97.62 313 ASP A C 1
ATOM 2336 O O . ASP A 1 313 ? 12.434 -10.993 -12.068 1.00 97.62 313 ASP A O 1
ATOM 2340 N N . GLU A 1 314 ? 12.301 -9.893 -14.018 1.00 96.75 314 GLU A N 1
ATOM 2341 C CA . GLU A 1 314 ? 11.593 -8.717 -13.519 1.00 96.75 314 GLU A CA 1
ATOM 2342 C C . GLU A 1 314 ? 10.200 -9.032 -12.947 1.00 96.75 314 GLU A C 1
ATOM 2344 O O . GLU A 1 314 ? 9.616 -8.167 -12.302 1.00 96.75 314 GLU A O 1
ATOM 2349 N N . LEU A 1 315 ? 9.660 -10.239 -13.153 1.00 94.94 315 LEU A N 1
ATOM 2350 C CA . LEU A 1 315 ? 8.398 -10.714 -12.565 1.00 94.94 315 LEU A CA 1
ATOM 2351 C C . LEU A 1 315 ? 8.619 -11.707 -11.410 1.00 94.94 315 LEU A C 1
ATOM 2353 O O . LEU A 1 315 ? 7.669 -12.324 -10.921 1.00 94.94 315 LEU A O 1
ATOM 2357 N N . GLY A 1 316 ? 9.857 -11.849 -10.936 1.00 93.81 316 GLY A N 1
ATOM 2358 C CA . GLY A 1 316 ? 10.148 -12.571 -9.705 1.00 93.81 316 GLY A CA 1
ATOM 2359 C C . GLY A 1 316 ? 9.570 -11.878 -8.465 1.00 93.81 316 GLY A C 1
ATOM 2360 O O . GLY A 1 316 ? 9.129 -10.726 -8.499 1.00 93.81 316 GLY A O 1
ATOM 2361 N N . HIS A 1 317 ? 9.586 -12.585 -7.333 1.00 93.25 317 HIS A N 1
ATOM 2362 C CA . HIS A 1 317 ? 9.191 -12.005 -6.047 1.00 93.25 317 HIS A CA 1
ATOM 2363 C C . HIS A 1 317 ? 10.106 -10.830 -5.667 1.00 93.25 317 HIS A C 1
ATOM 2365 O O . HIS A 1 317 ? 11.276 -10.776 -6.047 1.00 93.25 317 HIS A O 1
ATOM 2371 N N . ARG A 1 318 ? 9.577 -9.873 -4.901 1.00 94.44 318 ARG A N 1
ATOM 2372 C CA . ARG A 1 318 ? 10.272 -8.615 -4.573 1.00 94.44 318 ARG A CA 1
ATOM 2373 C C . ARG A 1 318 ? 11.595 -8.835 -3.837 1.00 94.44 318 ARG A C 1
ATOM 2375 O O . ARG A 1 318 ? 12.549 -8.105 -4.097 1.00 94.44 318 ARG A O 1
ATOM 2382 N N . ASP A 1 319 ? 11.661 -9.843 -2.971 1.00 93.69 319 ASP A N 1
ATOM 2383 C CA . ASP A 1 319 ? 12.883 -10.244 -2.272 1.00 93.69 319 ASP A CA 1
ATOM 2384 C C . ASP A 1 319 ? 13.934 -10.817 -3.234 1.00 93.69 319 ASP A C 1
ATOM 2386 O O . ASP A 1 319 ? 15.092 -10.414 -3.170 1.00 93.69 319 ASP A O 1
ATOM 2390 N N . TYR A 1 320 ? 13.529 -11.663 -4.185 1.00 95.94 320 TYR A N 1
ATOM 2391 C CA . TYR A 1 320 ? 14.403 -12.159 -5.251 1.00 95.94 320 TYR A CA 1
ATOM 2392 C C . TYR A 1 320 ? 14.942 -11.022 -6.123 1.00 95.94 320 TYR A C 1
ATOM 2394 O O . TYR A 1 320 ? 16.150 -10.932 -6.331 1.00 95.94 320 TYR A O 1
ATOM 2402 N N . VAL A 1 321 ? 14.070 -10.129 -6.607 1.00 97.56 321 VAL A N 1
ATOM 2403 C CA . VAL A 1 321 ? 14.493 -9.030 -7.489 1.00 97.56 321 VAL A CA 1
ATOM 2404 C C . VAL A 1 321 ? 15.442 -8.084 -6.755 1.00 97.56 321 VAL A C 1
ATOM 2406 O O . VAL A 1 321 ? 16.492 -7.733 -7.286 1.00 97.56 321 VAL A O 1
ATOM 2409 N N . THR A 1 322 ? 15.118 -7.722 -5.512 1.00 97.25 322 THR A N 1
ATOM 2410 C CA . THR A 1 322 ? 15.984 -6.878 -4.677 1.00 97.25 322 THR A CA 1
ATOM 2411 C C . THR A 1 322 ? 17.318 -7.564 -4.369 1.00 97.25 322 THR A C 1
ATOM 2413 O O . THR A 1 322 ? 18.368 -6.937 -4.491 1.00 97.25 322 THR A O 1
ATOM 2416 N N . GLY A 1 323 ? 17.297 -8.860 -4.043 1.00 97.56 323 GLY A N 1
ATOM 2417 C CA . GLY A 1 323 ? 18.503 -9.664 -3.841 1.00 97.56 323 GLY A CA 1
ATOM 2418 C C . GLY A 1 323 ? 19.400 -9.665 -5.076 1.00 97.56 323 GLY A C 1
ATOM 2419 O O . GLY A 1 323 ? 20.590 -9.387 -4.967 1.00 97.56 323 GLY A O 1
ATOM 2420 N N . LYS A 1 324 ? 18.823 -9.846 -6.272 1.00 98.12 324 LYS A N 1
ATOM 2421 C CA . LYS A 1 324 ? 19.564 -9.777 -7.539 1.00 98.12 324 LYS A CA 1
ATOM 2422 C C . LYS A 1 324 ? 20.124 -8.393 -7.844 1.00 98.12 324 LYS A C 1
ATOM 2424 O O . LYS A 1 324 ? 21.201 -8.309 -8.422 1.00 98.12 324 LYS A O 1
ATOM 2429 N N . MET A 1 325 ? 19.460 -7.314 -7.427 1.00 98.12 325 MET A N 1
ATOM 2430 C CA . MET A 1 325 ? 20.038 -5.968 -7.530 1.00 98.12 325 MET A CA 1
ATOM 2431 C C . MET A 1 325 ? 21.291 -5.822 -6.656 1.00 98.12 325 MET A C 1
ATOM 2433 O O . MET A 1 325 ? 22.284 -5.258 -7.113 1.00 98.12 325 MET A O 1
ATOM 2437 N N . TRP A 1 326 ? 21.269 -6.346 -5.426 1.00 97.19 326 TRP A N 1
ATOM 2438 C CA . TRP A 1 326 ? 22.431 -6.319 -4.530 1.00 97.19 326 TRP A CA 1
ATOM 2439 C C . TRP A 1 326 ? 23.558 -7.248 -4.982 1.00 97.19 326 TRP A C 1
ATOM 2441 O O . TRP A 1 326 ? 24.712 -6.839 -4.939 1.00 97.19 326 TRP A O 1
ATOM 2451 N N . GLU A 1 327 ? 23.240 -8.456 -5.451 1.00 97.94 327 GLU A N 1
ATOM 2452 C CA . GLU A 1 327 ? 24.225 -9.388 -6.018 1.00 97.94 327 GLU A CA 1
ATOM 2453 C C . GLU A 1 327 ? 24.882 -8.817 -7.281 1.00 97.94 327 GLU A C 1
ATOM 2455 O O . GLU A 1 327 ? 26.094 -8.931 -7.444 1.00 97.94 327 GLU A O 1
ATOM 2460 N N . ASN A 1 328 ? 24.098 -8.184 -8.165 1.00 97.19 328 ASN A N 1
ATOM 2461 C CA . ASN A 1 328 ? 24.618 -7.581 -9.391 1.00 97.19 328 ASN A CA 1
ATOM 2462 C C . ASN A 1 328 ? 25.515 -6.370 -9.093 1.00 97.19 328 ASN A C 1
ATOM 2464 O O . ASN A 1 328 ? 26.533 -6.185 -9.749 1.00 97.19 328 ASN A O 1
ATOM 2468 N N . ASN A 1 329 ? 25.139 -5.539 -8.113 1.00 97.06 329 ASN A N 1
ATOM 2469 C CA . ASN A 1 329 ? 25.910 -4.389 -7.621 1.00 97.06 329 ASN A CA 1
ATOM 2470 C C . ASN A 1 329 ? 26.394 -3.388 -8.704 1.00 97.06 329 ASN A C 1
ATOM 2472 O O . ASN A 1 329 ? 27.370 -2.664 -8.511 1.00 97.06 329 ASN A O 1
ATOM 2476 N N . LYS A 1 330 ? 25.707 -3.314 -9.851 1.00 97.62 330 LYS A N 1
ATOM 2477 C CA . LYS A 1 330 ? 26.048 -2.441 -10.992 1.00 97.62 330 LYS A CA 1
ATOM 2478 C C . LYS A 1 330 ? 25.050 -1.294 -11.156 1.00 97.62 330 LYS A C 1
ATOM 2480 O O . LYS A 1 330 ? 24.306 -1.215 -12.132 1.00 97.62 330 LYS A O 1
ATOM 2485 N N . PHE A 1 331 ? 25.027 -0.392 -10.179 1.00 96.06 331 PHE A N 1
ATOM 2486 C CA . PHE A 1 331 ? 24.165 0.796 -10.189 1.00 96.06 331 PHE A CA 1
ATOM 2487 C C . PHE A 1 331 ? 24.707 1.916 -11.111 1.00 96.06 331 PHE A C 1
ATOM 2489 O O . PHE A 1 331 ? 25.922 2.021 -11.298 1.00 96.06 331 PHE A O 1
ATOM 2496 N N . PRO A 1 332 ? 23.843 2.797 -11.661 1.00 96.06 332 PRO A N 1
ATOM 2497 C CA . PRO A 1 332 ? 22.394 2.844 -11.467 1.00 96.06 332 PRO A CA 1
ATOM 2498 C C . PRO A 1 332 ? 21.665 1.729 -12.224 1.00 96.06 332 PRO A C 1
ATOM 2500 O O . PRO A 1 332 ? 21.953 1.472 -13.391 1.00 96.06 332 PRO A O 1
ATOM 2503 N N . ILE A 1 333 ? 20.688 1.111 -11.557 1.00 98.12 333 ILE A N 1
ATOM 2504 C CA . ILE A 1 333 ? 19.707 0.240 -12.208 1.00 98.12 333 ILE A CA 1
ATOM 2505 C C . ILE A 1 333 ? 18.624 1.123 -12.824 1.00 98.12 333 ILE A C 1
ATOM 2507 O O . ILE A 1 333 ? 18.144 2.057 -12.180 1.00 98.12 333 ILE A O 1
ATOM 2511 N N . ARG A 1 334 ? 18.223 0.829 -14.058 1.00 97.88 334 ARG A N 1
ATOM 2512 C CA . ARG A 1 334 ? 17.212 1.574 -14.807 1.00 97.88 334 ARG A CA 1
ATOM 2513 C C . ARG A 1 334 ? 16.043 0.668 -15.165 1.00 97.88 334 ARG A C 1
ATOM 2515 O O . ARG A 1 334 ? 16.244 -0.405 -15.724 1.00 97.88 334 ARG A O 1
ATOM 2522 N N . LEU A 1 335 ? 14.828 1.115 -14.864 1.00 98.12 335 LEU A N 1
ATOM 2523 C CA . LEU A 1 335 ? 13.612 0.552 -15.448 1.00 98.12 335 LEU A CA 1
ATOM 2524 C C . LEU A 1 335 ? 13.418 1.170 -16.829 1.00 98.12 335 LEU A C 1
ATOM 2526 O O . LEU A 1 335 ? 13.433 2.396 -16.931 1.00 98.12 335 LEU A O 1
ATOM 2530 N N . VAL A 1 336 ? 13.221 0.341 -17.852 1.00 98.00 336 VAL A N 1
ATOM 2531 C CA . VAL A 1 336 ? 13.022 0.767 -19.243 1.00 98.00 336 VAL A CA 1
ATOM 2532 C C . VAL A 1 336 ? 11.714 0.189 -19.772 1.00 98.00 336 VAL A C 1
ATOM 2534 O O . VAL A 1 336 ? 11.505 -1.021 -19.728 1.00 98.00 336 VAL A O 1
ATOM 2537 N N . LEU A 1 337 ? 10.847 1.058 -20.286 1.00 97.06 337 LEU A N 1
ATOM 2538 C CA . LEU A 1 337 ? 9.610 0.700 -20.983 1.00 97.06 337 LEU A CA 1
ATOM 2539 C C . LEU A 1 337 ? 9.763 1.038 -22.463 1.00 97.06 337 LEU A C 1
ATOM 2541 O O . LEU A 1 337 ? 10.223 2.135 -22.778 1.00 97.06 337 LEU A O 1
ATOM 2545 N N . ASN A 1 338 ? 9.360 0.125 -23.346 1.00 95.75 338 ASN A N 1
ATOM 2546 C CA . ASN A 1 338 ? 9.153 0.418 -24.765 1.00 95.75 338 ASN A CA 1
ATOM 2547 C C . ASN A 1 338 ? 7.771 1.060 -24.993 1.00 95.75 338 ASN A C 1
ATOM 2549 O O . ASN A 1 338 ? 6.982 1.232 -24.056 1.00 95.75 338 ASN A O 1
ATOM 2553 N N . LYS A 1 339 ? 7.467 1.369 -26.260 1.00 91.44 339 LYS A N 1
ATOM 2554 C CA . LYS A 1 339 ? 6.187 1.954 -26.661 1.00 91.44 339 LYS A CA 1
ATOM 2555 C C . LYS A 1 339 ? 4.995 1.109 -26.206 1.00 91.44 339 LYS A C 1
ATOM 2557 O O . LYS A 1 339 ? 4.146 1.639 -25.496 1.00 91.44 339 LYS A O 1
ATOM 2562 N N . GLU A 1 340 ? 4.964 -0.172 -26.577 1.00 92.81 340 GLU A N 1
ATOM 2563 C CA . GLU A 1 340 ? 3.867 -1.104 -26.262 1.00 92.81 340 GLU A CA 1
ATOM 2564 C C . GLU A 1 340 ? 3.566 -1.124 -24.754 1.00 92.81 340 GLU A C 1
ATOM 2566 O O . GLU A 1 340 ? 2.434 -0.883 -24.336 1.00 92.81 340 GLU A O 1
ATOM 2571 N N . SER A 1 341 ? 4.608 -1.277 -23.926 1.00 92.12 341 SER A N 1
ATOM 2572 C CA . SER A 1 341 ? 4.487 -1.241 -22.464 1.00 92.12 341 SER A CA 1
ATOM 2573 C C . SER A 1 341 ? 3.926 0.093 -21.972 1.00 92.12 341 SER A C 1
ATOM 2575 O O . SER A 1 341 ? 3.039 0.133 -21.120 1.00 92.12 341 SER A O 1
ATOM 2577 N N . SER A 1 342 ? 4.457 1.205 -22.488 1.00 87.50 342 SER A N 1
ATOM 2578 C CA . SER A 1 342 ? 4.069 2.546 -22.050 1.00 87.50 342 SER A CA 1
ATOM 2579 C C . SER A 1 342 ? 2.650 2.934 -22.468 1.00 87.50 342 SER A C 1
ATOM 2581 O O . SER A 1 342 ? 1.988 3.642 -21.714 1.00 87.50 342 SER A O 1
ATOM 2583 N N . ASP A 1 343 ? 2.156 2.447 -23.610 1.00 85.19 343 ASP A N 1
ATOM 2584 C CA . ASP A 1 343 ? 0.792 2.704 -24.083 1.00 85.19 343 ASP A CA 1
ATOM 2585 C C . ASP A 1 343 ? -0.245 2.101 -23.111 1.00 85.19 343 ASP A C 1
ATOM 2587 O O . ASP A 1 343 ? -1.257 2.736 -22.807 1.00 85.19 343 ASP A O 1
ATOM 2591 N N . GLU A 1 344 ? 0.035 0.925 -22.536 1.00 83.69 344 GLU A N 1
ATOM 2592 C CA . GLU A 1 344 ? -0.843 0.241 -21.570 1.00 83.69 344 GLU A CA 1
ATOM 2593 C C . GLU A 1 344 ? -0.837 0.837 -20.152 1.00 83.69 344 GLU A C 1
ATOM 2595 O O . GLU A 1 344 ? -1.690 0.513 -19.311 1.00 83.69 344 GLU A O 1
ATOM 2600 N N . ILE A 1 345 ? 0.151 1.671 -19.830 1.00 78.00 345 ILE A N 1
ATOM 2601 C CA . ILE A 1 345 ? 0.333 2.244 -18.488 1.00 78.00 345 ILE A CA 1
ATOM 2602 C C . ILE A 1 345 ? 0.615 3.744 -18.535 1.00 78.00 345 ILE A C 1
ATOM 2604 O O . ILE A 1 345 ? 1.259 4.338 -17.670 1.00 78.00 345 ILE A O 1
ATOM 2608 N N . LEU A 1 346 ? 0.073 4.375 -19.566 1.00 75.25 346 LEU A N 1
ATOM 2609 C CA . LEU A 1 346 ? 0.450 5.706 -19.989 1.00 75.25 346 LEU A CA 1
ATOM 2610 C C . LEU A 1 346 ? 0.204 6.786 -18.921 1.00 75.25 346 LEU A C 1
ATOM 2612 O O . LEU A 1 346 ? 0.933 7.776 -18.883 1.00 75.25 346 LEU A O 1
ATOM 2616 N N . TRP A 1 347 ? -0.769 6.588 -18.022 1.00 71.25 347 TRP A N 1
ATOM 2617 C CA . TRP A 1 347 ? -1.008 7.462 -16.862 1.00 71.25 347 TRP A CA 1
ATOM 2618 C C . TRP A 1 347 ? 0.227 7.585 -15.956 1.00 71.25 347 TRP A C 1
ATOM 2620 O O . TRP A 1 347 ? 0.579 8.687 -15.536 1.00 71.25 347 TRP A O 1
ATOM 2630 N N . HIS A 1 348 ? 0.938 6.481 -15.710 1.00 76.88 348 HIS A N 1
ATOM 2631 C CA . HIS A 1 348 ? 2.155 6.475 -14.895 1.00 76.88 348 HIS A CA 1
ATOM 2632 C C . HIS A 1 348 ? 3.317 7.181 -15.608 1.00 76.88 348 HIS A C 1
ATOM 2634 O O . HIS A 1 348 ? 4.126 7.856 -14.970 1.00 76.88 348 HIS A O 1
ATOM 2640 N N . CYS A 1 349 ? 3.399 7.041 -16.932 1.00 74.19 349 CYS A N 1
ATOM 2641 C CA . CYS A 1 349 ? 4.512 7.536 -17.743 1.00 74.19 349 CYS A CA 1
ATOM 2642 C C . CYS A 1 349 ? 4.394 9.013 -18.149 1.00 74.19 349 CYS A C 1
ATOM 2644 O O . CYS A 1 349 ? 5.410 9.665 -18.360 1.00 74.19 349 CYS A O 1
ATOM 2646 N N . LYS A 1 350 ? 3.184 9.541 -18.342 1.00 65.50 350 LYS A N 1
ATOM 2647 C CA . LYS A 1 350 ? 2.967 10.746 -19.159 1.00 65.50 350 LYS A CA 1
ATOM 2648 C C . LYS A 1 350 ? 3.688 12.013 -18.694 1.00 65.50 350 LYS A C 1
ATOM 2650 O O . LYS A 1 350 ? 3.701 12.320 -17.516 1.00 65.50 350 LYS A O 1
ATOM 2655 N N . ARG A 1 351 ? 4.151 12.773 -19.697 1.00 39.34 351 ARG A N 1
ATOM 2656 C CA . ARG A 1 351 ? 4.134 14.241 -19.874 1.00 39.34 351 ARG A CA 1
ATOM 2657 C C . ARG A 1 351 ? 3.358 14.439 -21.181 1.00 39.34 351 ARG A C 1
ATOM 2659 O O . ARG A 1 351 ? 3.792 13.911 -22.200 1.00 39.34 351 ARG A O 1
ATOM 2666 N N . PHE A 1 352 ? 2.184 15.071 -21.174 1.00 37.41 352 PHE A N 1
ATOM 2667 C CA . PHE A 1 352 ? 1.467 15.350 -22.430 1.00 37.41 352 PHE A CA 1
ATOM 2668 C C . PHE A 1 352 ? 1.939 16.693 -22.984 1.00 37.41 352 PHE A C 1
ATOM 2670 O O . PHE A 1 352 ? 1.835 17.705 -22.295 1.00 37.41 352 PHE A O 1
ATOM 2677 N N . VAL A 1 353 ? 2.399 16.693 -24.232 1.00 32.16 353 VAL A N 1
ATOM 2678 C CA . VAL A 1 353 ? 2.446 17.882 -25.087 1.00 32.16 353 VAL A CA 1
ATOM 2679 C C . VAL A 1 353 ? 1.196 17.807 -25.960 1.00 32.16 353 VAL A C 1
ATOM 2681 O O . VAL A 1 353 ? 1.035 16.841 -26.705 1.00 32.16 353 VAL A O 1
ATOM 2684 N N . PHE A 1 354 ? 0.283 18.769 -25.831 1.00 25.77 354 PHE A N 1
ATOM 2685 C CA . PHE A 1 354 ? -0.764 18.944 -26.836 1.00 25.77 354 PHE A CA 1
ATOM 2686 C C . PHE A 1 354 ? -0.091 19.371 -28.148 1.00 25.77 354 PHE A C 1
ATOM 2688 O O . PHE A 1 354 ? 0.758 20.264 -28.110 1.00 25.77 354 PHE A O 1
ATOM 2695 N N . PRO A 1 355 ? -0.439 18.786 -29.306 1.00 30.00 355 PRO A N 1
ATOM 2696 C CA . PRO A 1 355 ? -0.074 19.397 -30.569 1.00 30.00 355 PRO A CA 1
ATOM 2697 C C . PRO A 1 355 ? -0.883 20.692 -30.679 1.00 30.00 355 PRO A C 1
ATOM 2699 O O . PRO A 1 355 ? -2.088 20.650 -30.926 1.00 30.00 355 PRO A O 1
ATOM 2702 N N . SER A 1 356 ? -0.253 21.850 -30.461 1.00 29.56 356 SER A N 1
ATOM 2703 C CA . SER A 1 356 ? -0.860 23.083 -30.944 1.00 29.56 356 SER A CA 1
ATOM 2704 C C . SER A 1 356 ? -0.880 22.993 -32.466 1.00 29.56 356 SER A C 1
ATOM 2706 O O . SER A 1 356 ? 0.131 22.701 -33.111 1.00 29.56 356 SER A O 1
ATOM 2708 N N . LEU A 1 357 ? -2.057 23.206 -33.041 1.00 31.27 357 LEU A N 1
ATOM 2709 C CA . LEU A 1 357 ? -2.202 23.529 -34.450 1.00 31.27 357 LEU A CA 1
ATOM 2710 C C . LEU A 1 357 ? -1.215 24.655 -34.789 1.00 31.27 357 LEU A C 1
ATOM 2712 O O . LEU A 1 357 ? -1.364 25.770 -34.303 1.00 31.27 357 LEU A O 1
ATOM 2716 N N . GLY A 1 358 ? -0.218 24.351 -35.618 1.00 31.50 358 GLY A N 1
ATOM 2717 C CA . GLY A 1 358 ? 0.601 25.353 -36.293 1.00 31.50 358 GLY A CA 1
ATOM 2718 C C . GLY A 1 358 ? 1.801 25.902 -35.513 1.00 31.50 358 GLY A C 1
ATOM 2719 O O . GLY A 1 358 ? 1.670 26.675 -34.576 1.00 31.50 358 GLY A O 1
ATOM 2720 N N . ASN A 1 359 ? 2.970 25.597 -36.074 1.00 29.14 359 ASN A N 1
ATOM 2721 C CA . ASN A 1 359 ? 4.205 26.381 -36.102 1.00 29.14 359 ASN A CA 1
ATOM 2722 C C . ASN A 1 359 ? 5.117 26.521 -34.867 1.00 29.14 359 ASN A C 1
ATOM 2724 O O . ASN A 1 359 ? 4.793 27.066 -33.820 1.00 29.14 359 ASN A O 1
ATOM 2728 N N . THR A 1 360 ? 6.376 26.174 -35.167 1.00 28.47 360 THR A N 1
ATOM 2729 C CA . THR A 1 360 ? 7.647 26.564 -34.542 1.00 28.47 360 THR A CA 1
ATOM 2730 C C . THR A 1 360 ? 7.933 26.048 -33.134 1.00 28.47 360 THR A C 1
ATOM 2732 O O . THR A 1 360 ? 7.595 26.640 -32.117 1.00 28.47 360 THR A O 1
ATOM 2735 N N . TYR A 1 361 ? 8.697 24.955 -33.137 1.00 32.44 361 TYR A N 1
ATOM 2736 C CA . TYR A 1 361 ? 9.575 24.480 -32.073 1.00 32.44 361 TYR A CA 1
ATOM 2737 C C . TYR A 1 361 ? 10.378 25.655 -31.477 1.00 32.44 361 TYR A C 1
ATOM 2739 O O . TYR A 1 361 ? 11.340 26.124 -32.087 1.00 32.44 361 TYR A O 1
ATOM 2747 N N . SER A 1 362 ? 9.982 26.154 -30.302 1.00 27.45 362 SER A N 1
ATOM 2748 C CA . SER A 1 362 ? 10.774 27.117 -29.531 1.00 27.45 362 SER A CA 1
ATOM 2749 C C . SER A 1 362 ? 11.373 26.433 -28.301 1.00 27.45 362 SER A C 1
ATOM 2751 O O . SER A 1 362 ? 10.725 25.669 -27.583 1.00 27.45 362 SER A O 1
ATOM 2753 N N . GLN A 1 363 ? 12.665 26.674 -28.087 1.00 29.69 363 GLN A N 1
ATOM 2754 C CA . GLN A 1 363 ? 13.507 26.055 -27.063 1.00 29.69 363 GLN A CA 1
ATOM 2755 C C . GLN A 1 363 ? 13.256 26.613 -25.646 1.00 29.69 363 GLN A C 1
ATOM 2757 O O . GLN A 1 363 ? 14.192 26.904 -24.907 1.00 29.69 363 GLN A O 1
ATOM 2762 N N . HIS A 1 364 ? 11.994 26.720 -25.228 1.00 28.25 364 HIS A N 1
ATOM 2763 C CA . HIS A 1 364 ? 11.608 27.103 -23.862 1.00 28.25 364 HIS A CA 1
ATOM 2764 C C . HIS A 1 364 ? 10.778 26.010 -23.161 1.00 28.25 364 HIS A C 1
ATOM 2766 O O . HIS A 1 364 ? 9.823 26.277 -22.441 1.00 28.25 364 HIS A O 1
ATOM 2772 N N . ALA A 1 365 ? 11.174 24.744 -23.324 1.00 31.45 365 ALA A N 1
ATOM 2773 C CA . ALA A 1 365 ? 10.489 23.567 -22.773 1.00 31.45 365 ALA A CA 1
ATOM 2774 C C . ALA A 1 365 ? 10.727 23.294 -21.261 1.00 31.45 365 ALA A C 1
ATOM 2776 O O . ALA A 1 365 ? 10.577 22.149 -20.816 1.00 31.45 365 ALA A O 1
ATOM 2777 N N . ASN A 1 366 ? 11.058 24.320 -20.464 1.00 30.69 366 ASN A N 1
ATOM 2778 C CA . ASN A 1 366 ? 11.492 24.204 -19.058 1.00 30.69 366 ASN A CA 1
ATOM 2779 C C . ASN A 1 366 ? 10.498 24.757 -18.010 1.00 30.69 366 ASN A C 1
ATOM 2781 O O . ASN A 1 366 ? 10.925 25.229 -16.957 1.00 30.69 366 ASN A O 1
ATOM 2785 N N . SER A 1 367 ? 9.182 24.707 -18.243 1.00 28.62 367 SER A N 1
ATOM 2786 C CA . SER A 1 367 ? 8.235 25.330 -17.292 1.00 28.62 367 SER A CA 1
ATOM 2787 C C . SER A 1 367 ? 6.855 24.679 -17.108 1.00 28.62 367 SER A C 1
ATOM 2789 O O . SER A 1 367 ? 6.023 25.276 -16.440 1.00 28.62 367 SER A O 1
ATOM 2791 N N . HIS A 1 368 ? 6.603 23.452 -17.581 1.00 33.34 368 HIS A N 1
ATOM 2792 C CA . HIS A 1 368 ? 5.278 22.810 -17.435 1.00 33.34 368 HIS A CA 1
ATOM 2793 C C . HIS A 1 368 ? 5.352 21.512 -16.601 1.00 33.34 368 HIS A C 1
ATOM 2795 O O . HIS A 1 368 ? 5.690 20.459 -17.156 1.00 33.34 368 HIS A O 1
ATOM 2801 N N . PRO A 1 369 ? 5.099 21.563 -15.277 1.00 34.81 369 PRO A N 1
ATOM 2802 C CA . PRO A 1 369 ? 5.234 20.432 -14.360 1.00 34.81 369 PRO A CA 1
ATOM 2803 C C . PRO A 1 369 ? 3.999 19.514 -14.358 1.00 34.81 369 PRO A C 1
ATOM 2805 O O . PRO A 1 369 ? 3.436 19.259 -13.313 1.00 34.81 369 PRO A O 1
ATOM 2808 N N . GLY A 1 370 ? 3.611 18.945 -15.500 1.00 34.44 370 GLY A N 1
ATOM 2809 C CA . GLY A 1 370 ? 2.451 18.051 -15.570 1.00 34.44 370 GLY A CA 1
ATOM 2810 C C . GLY A 1 370 ? 2.780 16.615 -15.974 1.00 34.44 370 GLY A C 1
ATOM 2811 O O . GLY A 1 370 ? 3.280 16.391 -17.079 1.00 34.44 370 GLY A O 1
ATOM 2812 N N . LYS A 1 371 ? 2.357 15.662 -15.123 1.00 58.97 371 LYS A N 1
ATOM 2813 C CA . LYS A 1 371 ? 1.990 14.242 -15.389 1.00 58.97 371 LYS A CA 1
ATOM 2814 C C . LYS A 1 371 ? 2.988 13.160 -14.894 1.00 58.97 371 LYS A C 1
ATOM 2816 O O . LYS A 1 371 ? 4.198 13.313 -14.948 1.00 58.97 371 LYS A O 1
ATOM 2821 N N . HIS A 1 372 ? 2.464 12.086 -14.291 1.00 66.31 372 HIS A N 1
ATOM 2822 C CA . HIS A 1 372 ? 2.975 11.460 -13.053 1.00 66.31 372 HIS A CA 1
ATOM 2823 C C . HIS A 1 372 ? 4.504 11.351 -12.858 1.00 66.31 372 HIS A C 1
ATOM 2825 O O . HIS A 1 372 ? 5.041 12.094 -12.042 1.00 66.31 372 HIS A O 1
ATOM 2831 N N . TYR A 1 373 ? 5.224 10.422 -13.504 1.00 79.69 373 TYR A N 1
ATOM 2832 C CA . TYR A 1 373 ? 6.664 10.265 -13.233 1.00 79.69 373 TYR A CA 1
ATOM 2833 C C . TYR A 1 373 ? 7.550 11.223 -14.041 1.00 79.69 373 TYR A C 1
ATOM 2835 O O . TYR A 1 373 ? 8.522 11.740 -13.492 1.00 79.69 373 TYR A O 1
ATOM 2843 N N . VAL A 1 374 ? 7.223 11.497 -15.310 1.00 80.38 374 VAL A N 1
ATOM 2844 C CA . VAL A 1 374 ? 8.033 12.395 -16.158 1.00 80.38 374 VAL A CA 1
ATOM 2845 C C . VAL A 1 374 ? 7.887 13.854 -15.732 1.00 80.38 374 VAL A C 1
ATOM 2847 O O . VAL A 1 374 ? 8.884 14.557 -15.602 1.00 80.38 374 VAL A O 1
ATOM 2850 N N . GLY A 1 375 ? 6.667 14.309 -15.454 1.00 64.94 375 GLY A N 1
ATOM 2851 C CA . GLY A 1 375 ? 6.383 15.653 -14.946 1.00 64.94 375 GLY A CA 1
ATOM 2852 C C . GLY A 1 375 ? 7.002 15.926 -13.573 1.00 64.94 375 GLY A C 1
ATOM 2853 O O . GLY A 1 375 ? 7.398 17.054 -13.303 1.00 64.94 375 GLY A O 1
ATOM 2854 N N . ARG A 1 376 ? 7.183 14.889 -12.740 1.00 71.25 376 ARG A N 1
ATOM 2855 C CA . ARG A 1 376 ? 7.930 14.975 -11.468 1.00 71.25 376 ARG A CA 1
ATOM 2856 C C . ARG A 1 376 ? 9.455 14.940 -11.642 1.00 71.25 376 ARG A C 1
ATOM 2858 O O . ARG A 1 376 ? 10.163 14.968 -10.647 1.00 71.25 376 ARG A O 1
ATOM 2865 N N . GLY A 1 377 ? 9.968 14.813 -12.868 1.00 80.25 377 GLY A N 1
ATOM 2866 C CA . GLY A 1 377 ? 11.406 14.676 -13.130 1.00 80.25 377 GLY A CA 1
ATOM 2867 C C . GLY A 1 377 ? 12.006 13.323 -12.721 1.00 80.25 377 GLY A C 1
ATOM 2868 O O . GLY A 1 377 ? 13.221 13.155 -12.755 1.00 80.25 377 GLY A O 1
ATOM 2869 N N . LEU A 1 378 ? 11.171 12.341 -12.366 1.00 85.19 378 LEU A N 1
ATOM 2870 C CA . LEU A 1 378 ? 11.593 11.015 -11.892 1.00 85.19 378 LEU A CA 1
ATOM 2871 C C . LEU A 1 378 ? 11.790 10.005 -13.033 1.00 85.19 378 LEU A C 1
ATOM 2873 O O . LEU A 1 378 ? 12.332 8.921 -12.823 1.00 85.19 378 LEU A O 1
ATOM 2877 N N . MET A 1 379 ? 11.315 10.338 -14.233 1.00 90.12 379 MET A N 1
ATOM 2878 C CA . MET A 1 379 ? 11.381 9.507 -15.432 1.00 90.12 379 MET A CA 1
ATOM 2879 C C . MET A 1 379 ? 11.693 10.379 -16.651 1.00 90.12 379 MET A C 1
ATOM 2881 O O . MET A 1 379 ? 11.236 11.516 -16.748 1.00 90.12 379 MET A O 1
ATOM 2885 N N . LYS A 1 380 ? 12.470 9.845 -17.591 1.00 91.06 380 LYS A N 1
ATOM 2886 C CA . LYS A 1 380 ? 12.849 10.493 -18.852 1.00 91.06 380 LYS A CA 1
ATOM 2887 C C . LYS A 1 380 ? 12.204 9.778 -20.035 1.00 91.06 380 LYS A C 1
ATOM 2889 O O . LYS A 1 380 ? 11.909 8.587 -19.943 1.00 91.06 380 LYS A O 1
ATOM 2894 N N . ARG A 1 381 ? 11.996 10.508 -21.134 1.00 91.06 381 ARG A N 1
ATOM 2895 C CA . ARG A 1 381 ? 11.401 10.007 -22.380 1.00 91.06 381 ARG A CA 1
ATOM 2896 C C . ARG A 1 381 ? 12.369 10.206 -23.548 1.00 91.06 381 ARG A C 1
ATOM 2898 O O . ARG A 1 381 ? 12.899 11.303 -23.687 1.00 91.06 381 ARG A O 1
ATOM 2905 N N . PHE A 1 382 ? 12.536 9.181 -24.379 1.00 92.19 382 PHE A N 1
ATOM 2906 C CA . PHE A 1 382 ? 13.396 9.185 -25.572 1.00 92.19 382 PHE A CA 1
ATOM 2907 C C . PHE A 1 382 ? 12.633 8.635 -26.773 1.00 92.19 382 PHE A C 1
ATOM 2909 O O . PHE A 1 382 ? 11.876 7.683 -26.613 1.00 92.19 382 PHE A O 1
ATOM 2916 N N . GLU A 1 383 ? 12.804 9.203 -27.963 1.00 92.94 383 GLU A N 1
ATOM 2917 C CA . GLU A 1 383 ? 12.076 8.759 -29.164 1.00 92.94 383 GLU A CA 1
ATOM 2918 C C . GLU A 1 383 ? 12.749 7.573 -29.853 1.00 92.94 383 GLU A C 1
ATOM 2920 O O . GLU A 1 383 ? 12.099 6.825 -30.582 1.00 92.94 383 GLU A O 1
ATOM 2925 N N . THR A 1 384 ? 14.045 7.376 -29.609 1.00 95.62 384 THR A N 1
ATOM 2926 C CA . THR A 1 384 ? 14.833 6.310 -30.232 1.00 95.62 384 THR A CA 1
ATOM 2927 C C . THR A 1 384 ? 15.712 5.590 -29.216 1.00 95.62 384 THR A C 1
ATOM 2929 O O . THR A 1 384 ? 16.075 6.132 -28.167 1.00 95.62 384 THR A O 1
ATOM 2932 N N . GLY A 1 385 ? 16.097 4.356 -29.544 1.00 96.06 385 GLY A N 1
ATOM 2933 C CA . GLY A 1 385 ? 17.071 3.605 -28.759 1.00 96.06 385 GLY A CA 1
ATOM 2934 C C . GLY A 1 385 ? 18.450 4.268 -28.758 1.00 96.06 385 GLY A C 1
ATOM 2935 O O . GLY A 1 385 ? 19.159 4.183 -27.761 1.00 96.06 385 GLY A O 1
ATOM 2936 N N . SER A 1 386 ? 18.821 4.983 -29.825 1.00 97.44 386 SER A N 1
ATOM 2937 C CA . SER A 1 386 ? 20.086 5.727 -29.909 1.00 97.44 386 SER A CA 1
ATOM 2938 C C . SER A 1 386 ? 20.153 6.866 -28.885 1.00 97.44 386 SER A C 1
ATOM 2940 O O . SER A 1 386 ? 21.147 7.010 -28.171 1.00 97.44 386 SER A O 1
ATOM 2942 N N . GLU A 1 387 ? 19.069 7.636 -28.735 1.00 97.06 387 GLU A N 1
ATOM 2943 C CA . GLU A 1 387 ? 18.958 8.658 -27.686 1.00 97.06 387 GLU A CA 1
ATOM 2944 C C . GLU A 1 387 ? 19.035 8.048 -26.283 1.00 97.06 387 GLU A C 1
ATOM 2946 O O . GLU A 1 387 ? 19.734 8.571 -25.411 1.00 97.06 387 GLU A O 1
ATOM 2951 N N . LEU A 1 388 ? 18.361 6.912 -26.075 1.00 96.88 388 LEU A N 1
ATOM 2952 C CA . LEU A 1 388 ? 18.414 6.190 -24.811 1.00 96.88 388 LEU A CA 1
ATOM 2953 C C . LEU A 1 388 ? 19.829 5.668 -24.507 1.00 96.88 388 LEU A C 1
ATOM 2955 O O . LEU A 1 388 ? 20.324 5.845 -23.394 1.00 96.88 388 LEU A O 1
ATOM 2959 N N . ALA A 1 389 ? 20.508 5.056 -25.478 1.00 98.06 389 ALA A N 1
ATOM 2960 C CA . ALA A 1 389 ? 21.877 4.572 -25.314 1.00 98.06 389 ALA A CA 1
ATOM 2961 C C . ALA A 1 389 ? 22.816 5.719 -24.911 1.00 98.06 389 ALA A C 1
ATOM 2963 O O . ALA A 1 389 ? 23.593 5.577 -23.964 1.00 98.06 389 ALA A O 1
ATOM 2964 N N . LYS A 1 390 ? 22.665 6.888 -25.548 1.00 97.81 390 LYS A N 1
ATOM 2965 C CA . LYS A 1 390 ? 23.403 8.106 -25.200 1.00 97.81 390 LYS A CA 1
ATOM 2966 C C . LYS A 1 390 ? 23.133 8.565 -23.763 1.00 97.81 390 LYS A C 1
ATOM 2968 O O . LYS A 1 390 ? 24.089 8.832 -23.041 1.00 97.81 390 LYS A O 1
ATOM 2973 N N . GLU A 1 391 ? 21.873 8.618 -23.324 1.00 94.50 391 GLU A N 1
ATOM 2974 C CA . GLU A 1 391 ? 21.518 8.928 -21.924 1.00 94.50 391 GLU A CA 1
ATOM 2975 C C . GLU A 1 391 ? 22.130 7.919 -20.943 1.00 94.50 391 GLU A C 1
ATOM 2977 O O . GLU A 1 391 ? 22.570 8.276 -19.849 1.00 94.50 391 GLU A O 1
ATOM 2982 N N . MET A 1 392 ? 22.154 6.639 -21.313 1.00 96.06 392 MET A N 1
ATOM 2983 C CA . MET A 1 392 ? 22.707 5.591 -20.463 1.00 96.06 392 MET A CA 1
ATOM 2984 C C . MET A 1 392 ? 24.240 5.605 -20.413 1.00 96.06 392 MET A C 1
ATOM 2986 O O . MET A 1 392 ? 24.798 4.995 -19.498 1.00 96.06 392 MET A O 1
ATOM 2990 N N . GLY A 1 393 ? 24.899 6.312 -21.338 1.00 97.25 393 GLY A N 1
ATOM 2991 C CA . GLY A 1 393 ? 26.351 6.301 -21.515 1.00 97.25 393 GLY A CA 1
ATOM 2992 C C . GLY A 1 393 ? 26.860 5.016 -22.174 1.00 97.25 393 GLY A C 1
ATOM 2993 O O . GLY A 1 393 ? 27.951 4.556 -21.848 1.00 97.25 393 GLY A O 1
ATOM 2994 N N . LEU A 1 394 ? 26.059 4.407 -23.054 1.00 97.88 394 LEU A N 1
ATOM 2995 C CA . LEU A 1 394 ? 26.334 3.119 -23.693 1.00 97.88 394 LEU A CA 1
ATOM 2996 C C . LEU A 1 394 ? 26.558 3.263 -25.206 1.00 97.88 394 LEU A C 1
ATOM 2998 O O . LEU A 1 394 ? 25.915 4.102 -25.840 1.00 97.88 394 LEU A O 1
ATOM 3002 N N . PRO A 1 395 ? 27.391 2.402 -25.822 1.00 98.12 395 PRO A N 1
ATOM 3003 C CA . PRO A 1 395 ? 27.392 2.232 -27.271 1.00 98.12 395 PRO A CA 1
ATOM 3004 C C . PRO A 1 395 ? 26.017 1.766 -27.769 1.00 98.12 395 PRO A C 1
ATOM 3006 O O . PRO A 1 395 ? 25.417 0.870 -27.173 1.00 98.12 395 PRO A O 1
ATOM 3009 N N . GLU A 1 396 ? 25.542 2.298 -28.897 1.00 97.88 396 GLU A N 1
ATOM 3010 C CA . GLU A 1 396 ? 24.260 1.877 -29.491 1.00 97.88 396 GLU A CA 1
ATOM 3011 C C . GLU A 1 396 ? 24.218 0.371 -29.771 1.00 97.88 396 GLU A C 1
ATOM 3013 O O . GLU A 1 396 ? 23.214 -0.286 -29.504 1.00 97.88 396 GLU A O 1
ATOM 3018 N N . SER A 1 397 ? 25.343 -0.196 -30.220 1.00 98.12 397 SER A N 1
ATOM 3019 C CA . SER A 1 397 ? 25.494 -1.635 -30.454 1.00 98.12 397 SER A CA 1
ATOM 3020 C C . SER A 1 397 ? 25.259 -2.468 -29.194 1.00 98.12 397 SER A C 1
ATOM 3022 O O . SER A 1 397 ? 24.721 -3.571 -29.282 1.00 98.12 397 SER A O 1
ATOM 3024 N N . LYS A 1 398 ? 25.613 -1.943 -28.013 1.00 98.50 398 LYS A N 1
ATOM 3025 C CA . LYS A 1 398 ? 25.392 -2.638 -26.746 1.00 98.50 398 LYS A CA 1
ATOM 3026 C C . LYS A 1 398 ? 23.905 -2.717 -26.419 1.00 98.50 398 LYS A C 1
ATOM 3028 O O . LYS A 1 398 ? 23.416 -3.803 -26.119 1.00 98.50 398 LYS A O 1
ATOM 3033 N N . LEU A 1 399 ? 23.193 -1.591 -26.499 1.00 98.12 399 LEU A N 1
ATOM 3034 C CA . LEU A 1 399 ? 21.759 -1.559 -26.210 1.00 98.12 399 LEU A CA 1
ATOM 3035 C C . LEU A 1 399 ? 20.959 -2.350 -27.254 1.00 98.12 399 LEU A C 1
ATOM 3037 O O . LEU A 1 399 ? 20.091 -3.133 -26.873 1.00 98.12 399 LEU A O 1
ATOM 3041 N N . SER A 1 400 ? 21.317 -2.222 -28.538 1.00 98.19 400 SER A N 1
ATOM 3042 C CA . SER A 1 400 ? 20.731 -3.019 -29.622 1.00 98.19 400 SER A CA 1
ATOM 3043 C C . SER A 1 400 ? 20.870 -4.510 -29.339 1.00 98.19 400 SER A C 1
ATOM 3045 O O . SER A 1 400 ? 19.875 -5.221 -29.349 1.00 98.19 400 SER A O 1
ATOM 3047 N N . SER A 1 401 ? 22.074 -4.976 -28.984 1.00 98.44 401 SER A N 1
ATOM 3048 C CA . SER A 1 401 ? 22.301 -6.390 -28.668 1.00 98.44 401 SER A CA 1
ATOM 3049 C C . SER A 1 401 ? 21.455 -6.871 -27.488 1.00 98.44 401 SER A C 1
ATOM 3051 O O . SER A 1 401 ? 20.957 -7.994 -27.531 1.00 98.44 401 SER A O 1
ATOM 3053 N N . THR A 1 402 ? 21.287 -6.055 -26.442 1.00 98.44 402 THR A N 1
ATOM 3054 C CA . THR A 1 402 ? 20.424 -6.400 -25.302 1.00 98.44 402 THR A CA 1
ATOM 3055 C C . THR A 1 402 ? 18.959 -6.525 -25.733 1.00 98.44 402 THR A C 1
ATOM 3057 O O . THR A 1 402 ? 18.277 -7.464 -25.320 1.00 98.44 402 THR A O 1
ATOM 3060 N N . PHE A 1 403 ? 18.464 -5.599 -26.559 1.00 98.25 403 PHE A N 1
ATOM 3061 C CA . PHE A 1 403 ? 17.094 -5.638 -27.075 1.00 98.25 403 PHE A CA 1
ATOM 3062 C C . PHE A 1 403 ? 16.869 -6.837 -27.999 1.00 98.25 403 PHE A C 1
ATOM 3064 O O . PHE A 1 403 ? 15.918 -7.587 -27.790 1.00 98.25 403 PHE A O 1
ATOM 3071 N N . ASP A 1 404 ? 17.777 -7.080 -28.945 1.00 98.19 404 ASP A N 1
ATOM 3072 C CA . ASP A 1 404 ? 17.700 -8.203 -29.882 1.00 98.19 404 ASP A CA 1
ATOM 3073 C C . ASP A 1 404 ? 17.696 -9.550 -29.148 1.00 98.19 404 ASP A C 1
ATOM 3075 O O . ASP A 1 404 ? 16.918 -10.449 -29.475 1.00 98.19 404 ASP A O 1
ATOM 3079 N N . GLU A 1 405 ? 18.535 -9.696 -28.118 1.00 98.12 405 GLU A N 1
ATOM 3080 C CA . GLU A 1 405 ? 18.551 -10.892 -27.282 1.00 98.12 405 GLU A CA 1
ATOM 3081 C C . GLU A 1 405 ? 17.235 -11.067 -26.517 1.00 98.12 405 GLU A C 1
ATOM 3083 O O . GLU A 1 405 ? 16.667 -12.161 -26.530 1.00 98.12 405 GLU A O 1
ATOM 3088 N N . TYR A 1 406 ? 16.710 -10.002 -25.904 1.00 98.19 406 TYR A N 1
ATOM 3089 C CA . TYR A 1 406 ? 15.440 -10.062 -25.179 1.00 98.19 406 TYR A CA 1
ATOM 3090 C C . TYR A 1 406 ? 14.265 -10.432 -26.094 1.00 98.19 406 TYR A C 1
ATOM 3092 O O . TYR A 1 406 ? 13.444 -11.272 -25.727 1.00 98.19 406 TYR A O 1
ATOM 3100 N N . VAL A 1 407 ? 14.227 -9.888 -27.314 1.00 98.06 407 VAL A N 1
ATOM 3101 C CA . VAL A 1 407 ? 13.219 -10.235 -28.326 1.00 98.06 407 VAL A CA 1
ATOM 3102 C C . VAL A 1 407 ? 13.348 -11.694 -28.759 1.00 98.06 407 VAL A C 1
ATOM 3104 O O . VAL A 1 407 ? 12.343 -12.399 -28.843 1.00 98.06 407 VAL A O 1
ATOM 3107 N N . GLN A 1 408 ? 14.565 -12.191 -29.002 1.00 98.31 408 GLN A N 1
ATOM 3108 C CA . GLN A 1 408 ? 14.785 -13.602 -29.343 1.00 98.31 408 GLN A CA 1
ATOM 3109 C C . GLN A 1 408 ? 14.328 -14.542 -28.222 1.00 98.31 408 GLN A C 1
ATOM 3111 O O . GLN A 1 408 ? 13.759 -15.598 -28.508 1.00 98.31 408 GLN A O 1
ATOM 3116 N N . ILE A 1 409 ? 14.543 -14.159 -26.962 1.00 97.88 409 ILE A N 1
ATOM 3117 C CA . ILE A 1 409 ? 14.045 -14.900 -25.801 1.00 97.88 409 ILE A CA 1
ATOM 3118 C C . ILE A 1 409 ? 12.510 -14.865 -25.758 1.00 97.88 409 ILE A C 1
ATOM 3120 O O . ILE A 1 409 ? 11.886 -15.919 -25.656 1.00 97.88 409 ILE A O 1
ATOM 3124 N N . GLY A 1 410 ? 11.891 -13.688 -25.898 1.00 96.44 410 GLY A N 1
ATOM 3125 C CA . GLY A 1 410 ? 10.430 -13.533 -25.897 1.00 96.44 410 GLY A CA 1
ATOM 3126 C C . GLY A 1 410 ? 9.731 -14.309 -27.021 1.00 96.44 410 GLY A C 1
ATOM 3127 O O . GLY A 1 410 ? 8.648 -14.848 -26.822 1.00 96.44 410 GLY A O 1
ATOM 3128 N N . GLN A 1 411 ? 10.394 -14.462 -28.172 1.00 96.88 411 GLN A N 1
ATOM 3129 C CA . GLN A 1 411 ? 9.941 -15.295 -29.295 1.00 96.88 411 GLN A CA 1
ATOM 3130 C C . GLN A 1 411 ? 10.155 -16.806 -29.083 1.00 96.88 411 GLN A C 1
ATOM 3132 O O . GLN A 1 411 ? 9.821 -17.596 -29.965 1.00 96.88 411 GLN A O 1
ATOM 3137 N N . GLY A 1 412 ? 10.772 -17.225 -27.974 1.00 96.25 412 GLY A N 1
ATOM 3138 C CA . GLY A 1 412 ? 11.117 -18.625 -27.709 1.00 96.25 412 GLY A CA 1
ATOM 3139 C C . GLY A 1 412 ? 12.287 -19.162 -28.542 1.00 96.25 412 GLY A C 1
ATOM 3140 O O . GLY A 1 412 ? 12.526 -20.367 -28.556 1.00 96.25 412 GLY A O 1
ATOM 3141 N N . LYS A 1 413 ? 13.042 -18.295 -29.232 1.00 97.38 413 LYS A N 1
ATOM 3142 C CA . LYS A 1 413 ? 14.226 -18.682 -30.026 1.00 97.38 413 LYS A CA 1
ATOM 3143 C C . LYS A 1 413 ? 15.471 -18.892 -29.163 1.00 97.38 413 LYS A C 1
ATOM 3145 O O . LYS A 1 413 ? 16.427 -19.520 -29.611 1.00 97.38 413 LYS A O 1
ATOM 3150 N N . LYS A 1 414 ? 15.474 -18.349 -27.943 1.00 96.50 414 LYS A N 1
ATOM 3151 C CA . LYS A 1 414 ? 16.529 -18.506 -26.936 1.00 96.50 414 LYS A CA 1
ATOM 3152 C C . LYS A 1 414 ? 15.917 -18.752 -25.561 1.00 96.50 414 LYS A C 1
ATOM 3154 O O . LYS A 1 414 ? 14.849 -18.235 -25.250 1.00 96.50 414 LYS A O 1
ATOM 3159 N N . SER A 1 415 ? 16.621 -19.509 -24.727 1.00 96.25 415 SER A N 1
ATOM 3160 C CA . SER A 1 415 ? 16.249 -19.692 -23.322 1.00 96.25 415 SER A CA 1
ATOM 3161 C C . SER A 1 415 ? 16.594 -18.448 -22.506 1.00 96.25 415 SER A C 1
ATOM 3163 O O . SER A 1 415 ? 17.682 -17.895 -22.660 1.00 96.25 415 SER A O 1
ATOM 3165 N N . ASP A 1 416 ? 15.708 -18.040 -21.595 1.00 97.00 416 ASP A N 1
ATOM 3166 C CA . ASP A 1 416 ? 16.000 -16.938 -20.676 1.00 97.00 416 ASP A CA 1
ATOM 3167 C C . ASP A 1 416 ? 16.991 -17.376 -19.583 1.00 97.00 416 ASP A C 1
ATOM 3169 O O . ASP A 1 416 ? 16.707 -18.335 -18.852 1.00 97.00 416 ASP A O 1
ATOM 3173 N N . PRO A 1 417 ? 18.121 -16.669 -19.400 1.00 96.19 417 PRO A N 1
ATOM 3174 C CA . PRO A 1 417 ? 19.123 -17.032 -18.398 1.00 96.19 417 PRO A CA 1
ATOM 3175 C C . PRO A 1 417 ? 18.616 -16.886 -16.954 1.00 96.19 417 PRO A C 1
ATOM 3177 O O . PRO A 1 417 ? 19.164 -17.508 -16.044 1.00 96.19 417 PRO A O 1
ATOM 3180 N N . TYR A 1 418 ? 17.547 -16.115 -16.730 1.00 96.25 418 TYR A N 1
ATOM 3181 C CA . TYR A 1 418 ? 16.945 -15.882 -15.414 1.00 96.25 418 TYR A CA 1
ATOM 3182 C C . TYR A 1 418 ? 15.676 -16.708 -15.180 1.00 96.25 418 TYR A C 1
ATOM 3184 O O . TYR A 1 418 ? 15.035 -16.558 -14.139 1.00 96.25 418 TYR A O 1
ATOM 3192 N N . LYS A 1 419 ? 15.340 -17.613 -16.113 1.00 95.00 419 LYS A N 1
ATOM 3193 C CA . LYS A 1 419 ? 14.155 -18.484 -16.078 1.00 95.00 419 LYS A CA 1
ATOM 3194 C C . LYS A 1 419 ? 12.828 -17.711 -16.032 1.00 95.00 419 LYS A C 1
ATOM 3196 O O . LYS A 1 419 ? 11.835 -18.238 -15.519 1.00 95.00 419 LYS A O 1
ATOM 3201 N N . LYS A 1 420 ? 12.803 -16.489 -16.579 1.00 94.94 420 LYS A N 1
ATOM 3202 C CA . LYS A 1 420 ? 11.578 -15.710 -16.790 1.00 94.94 420 LYS A CA 1
ATOM 3203 C C . LYS A 1 420 ? 10.602 -16.509 -17.650 1.00 94.94 420 LYS A C 1
ATOM 3205 O O . LYS A 1 420 ? 10.988 -17.103 -18.653 1.00 94.94 420 LYS A O 1
ATOM 3210 N N . LYS A 1 421 ? 9.332 -16.529 -17.236 1.00 92.94 421 LYS A N 1
ATOM 3211 C CA . LYS A 1 421 ? 8.279 -17.339 -17.876 1.00 92.94 421 LYS A CA 1
ATOM 3212 C C . LYS A 1 421 ? 7.325 -16.548 -18.762 1.00 92.94 421 LYS A C 1
ATOM 3214 O O . LYS A 1 421 ? 6.769 -17.113 -19.695 1.00 92.94 421 LYS A O 1
ATOM 3219 N N . PHE A 1 422 ? 7.101 -15.277 -18.445 1.00 93.50 422 PHE A N 1
ATOM 3220 C CA . PHE A 1 422 ? 6.101 -14.446 -19.109 1.00 93.50 422 PHE A CA 1
ATOM 3221 C C . PHE A 1 422 ? 6.784 -13.236 -19.736 1.00 93.50 422 PHE A C 1
ATOM 3223 O O . PHE A 1 422 ? 7.514 -12.524 -19.051 1.00 93.50 422 PHE A O 1
ATOM 3230 N N . PHE A 1 423 ? 6.544 -13.018 -21.026 1.00 95.12 423 PHE A N 1
ATOM 3231 C CA . PHE A 1 423 ? 7.139 -11.950 -21.824 1.00 95.12 423 PHE A CA 1
ATOM 3232 C C . PHE A 1 423 ? 5.995 -11.139 -22.429 1.00 95.12 423 PHE A C 1
ATOM 3234 O O . PHE A 1 423 ? 5.516 -11.453 -23.510 1.00 95.12 423 PHE A O 1
ATOM 3241 N N . HIS A 1 424 ? 5.496 -10.148 -21.694 1.00 94.12 424 HIS A N 1
ATOM 3242 C CA . HIS A 1 424 ? 4.484 -9.215 -22.198 1.00 94.12 424 HIS A CA 1
ATOM 3243 C C . HIS A 1 424 ? 5.185 -8.026 -22.862 1.00 94.12 424 HIS A C 1
ATOM 3245 O O . HIS A 1 424 ? 6.208 -7.587 -22.338 1.00 94.12 424 HIS A O 1
ATOM 3251 N N . ASN A 1 425 ? 4.678 -7.534 -23.998 1.00 95.19 425 ASN A N 1
ATOM 3252 C CA . ASN A 1 425 ? 5.225 -6.378 -24.736 1.00 95.19 425 ASN A CA 1
ATOM 3253 C C . ASN A 1 425 ? 6.752 -6.411 -24.952 1.00 95.19 425 ASN A C 1
ATOM 3255 O O . ASN A 1 425 ? 7.450 -5.404 -24.816 1.00 95.19 425 ASN A O 1
ATOM 3259 N N . TYR A 1 426 ? 7.296 -7.589 -25.270 1.00 95.94 426 TYR A N 1
ATOM 3260 C CA . TYR A 1 426 ? 8.743 -7.815 -25.339 1.00 95.94 426 TYR A CA 1
ATOM 3261 C C . TYR A 1 426 ? 9.419 -7.229 -26.588 1.00 95.94 426 TYR A C 1
ATOM 3263 O O . TYR A 1 426 ? 10.635 -7.364 -26.725 1.00 95.94 426 TYR A O 1
ATOM 3271 N N . ASN A 1 427 ? 8.673 -6.608 -27.509 1.00 95.25 427 ASN A N 1
ATOM 3272 C CA . ASN A 1 427 ? 9.193 -6.093 -28.778 1.00 95.25 427 ASN A CA 1
ATOM 3273 C C . ASN A 1 427 ? 9.994 -4.795 -28.564 1.00 95.25 427 ASN A C 1
ATOM 3275 O O . ASN A 1 427 ? 9.529 -3.686 -28.831 1.00 95.25 427 ASN A O 1
ATOM 3279 N N . PHE A 1 428 ? 11.209 -4.916 -28.034 1.00 96.94 428 PHE A N 1
ATOM 3280 C CA . PHE A 1 428 ? 12.161 -3.811 -27.939 1.00 96.94 428 PHE A CA 1
ATOM 3281 C C . PHE A 1 428 ? 12.924 -3.654 -29.260 1.00 96.94 428 PHE A C 1
ATOM 3283 O O . PHE A 1 428 ? 13.341 -4.630 -29.874 1.00 96.94 428 PHE A O 1
ATOM 3290 N N . THR A 1 429 ? 13.119 -2.415 -29.703 1.00 95.50 429 THR A N 1
ATOM 3291 C CA . THR A 1 429 ? 13.796 -2.078 -30.964 1.00 95.50 429 THR A CA 1
ATOM 3292 C C . THR A 1 429 ? 14.552 -0.765 -30.797 1.00 95.50 429 THR A C 1
ATOM 3294 O O . THR A 1 429 ? 14.160 0.077 -30.001 1.00 95.50 429 THR A O 1
ATOM 3297 N N . MET A 1 430 ? 15.633 -0.548 -31.544 1.00 96.44 430 MET A N 1
ATOM 3298 C CA . MET A 1 430 ? 16.318 0.749 -31.527 1.00 96.44 430 MET A CA 1
ATOM 3299 C C . MET A 1 430 ? 15.546 1.833 -32.301 1.00 96.44 430 MET A C 1
ATOM 3301 O O . MET A 1 430 ? 15.759 3.021 -32.061 1.00 96.44 430 MET A O 1
ATOM 3305 N N . GLN A 1 431 ? 14.651 1.441 -33.215 1.00 92.19 431 GLN A N 1
ATOM 3306 C CA . GLN A 1 431 ? 14.023 2.337 -34.191 1.00 92.19 431 GLN A CA 1
ATOM 3307 C C . GLN A 1 431 ? 12.702 2.957 -33.714 1.00 92.19 431 GLN A C 1
ATOM 3309 O O . GLN A 1 431 ? 12.349 4.036 -34.183 1.00 92.19 431 GLN A O 1
ATOM 3314 N N . GLN A 1 432 ? 11.967 2.298 -32.812 1.00 83.00 432 GLN A N 1
ATOM 3315 C CA . GLN A 1 432 ? 10.621 2.722 -32.414 1.00 83.00 432 GLN A CA 1
ATOM 3316 C C . GLN A 1 432 ? 10.522 2.987 -30.908 1.00 83.00 432 GLN A C 1
ATOM 3318 O O . GLN A 1 432 ? 10.429 2.062 -30.103 1.00 83.00 432 GLN A O 1
ATOM 3323 N N . GLY A 1 433 ? 10.497 4.267 -30.540 1.00 83.94 433 GLY A N 1
ATOM 3324 C CA . GLY A 1 433 ? 10.063 4.729 -29.226 1.00 83.94 433 GLY A CA 1
ATOM 3325 C C . GLY A 1 433 ? 8.568 5.102 -29.178 1.00 83.94 433 GLY A C 1
ATOM 3326 O O . GLY A 1 433 ? 7.803 4.771 -30.089 1.00 83.94 433 GLY A O 1
ATOM 3327 N N . PRO A 1 434 ? 8.127 5.801 -28.116 1.00 90.25 434 PRO A N 1
ATOM 3328 C CA . PRO A 1 434 ? 8.966 6.306 -27.035 1.00 90.25 434 PRO A CA 1
ATOM 3329 C C . PRO A 1 434 ? 9.471 5.228 -26.072 1.00 90.25 434 PRO A C 1
ATOM 3331 O O . PRO A 1 434 ? 8.764 4.275 -25.754 1.00 90.25 434 PRO A O 1
ATOM 3334 N N . PHE A 1 435 ? 10.673 5.450 -25.545 1.00 93.75 435 PHE A N 1
ATOM 3335 C CA . PHE A 1 435 ? 11.208 4.782 -24.366 1.00 93.75 435 PHE A CA 1
ATOM 3336 C C . PHE A 1 435 ? 10.997 5.646 -23.135 1.00 93.75 435 PHE A C 1
ATOM 3338 O O . PHE A 1 435 ? 11.321 6.834 -23.153 1.00 93.75 435 PHE A O 1
ATOM 3345 N N . PHE A 1 436 ? 10.520 5.043 -22.050 1.00 94.50 436 PHE A N 1
ATOM 3346 C CA . PHE A 1 436 ? 10.436 5.697 -20.746 1.00 94.50 436 PHE A CA 1
ATOM 3347 C C . PHE A 1 436 ? 11.402 5.046 -19.768 1.00 94.50 436 PHE A C 1
ATOM 3349 O O . PHE A 1 436 ? 11.354 3.831 -19.568 1.00 94.50 436 PHE A O 1
ATOM 3356 N N . VAL A 1 437 ? 12.275 5.853 -19.162 1.00 95.44 437 VAL A N 1
ATOM 3357 C CA . VAL A 1 437 ? 13.389 5.356 -18.349 1.00 95.44 437 VAL A CA 1
ATOM 3358 C C . VAL A 1 437 ? 13.496 6.079 -17.023 1.00 95.44 437 VAL A C 1
ATOM 3360 O O . VAL A 1 437 ? 13.452 7.305 -16.969 1.00 95.44 437 VAL A O 1
ATOM 3363 N N . ALA A 1 438 ? 13.656 5.317 -15.945 1.00 94.88 438 ALA A N 1
ATOM 3364 C CA . ALA A 1 438 ? 13.802 5.855 -14.601 1.00 94.88 438 ALA A CA 1
ATOM 3365 C C . ALA A 1 438 ? 14.840 5.073 -13.788 1.00 94.88 438 ALA A C 1
ATOM 3367 O O . ALA A 1 438 ? 14.957 3.853 -13.916 1.00 94.88 438 ALA A O 1
ATOM 3368 N N . SER A 1 439 ? 15.576 5.781 -12.932 1.00 96.44 439 SER A N 1
ATOM 3369 C CA . SER A 1 439 ? 16.581 5.196 -12.039 1.00 96.44 439 SER A CA 1
ATOM 3370 C C . SER A 1 439 ? 15.922 4.582 -10.804 1.00 96.44 439 SER A C 1
ATOM 3372 O O . SER A 1 439 ? 15.071 5.208 -10.171 1.00 96.44 439 SER A O 1
ATOM 3374 N N . MET A 1 440 ? 16.329 3.361 -10.460 1.00 96.75 440 MET A N 1
ATOM 3375 C CA . MET A 1 440 ? 15.729 2.543 -9.407 1.00 96.75 440 MET A CA 1
ATOM 3376 C C . MET A 1 440 ? 16.700 2.289 -8.258 1.00 96.75 440 MET A C 1
ATOM 3378 O O . MET A 1 440 ? 17.895 2.070 -8.467 1.00 96.75 440 MET A O 1
ATOM 3382 N N . THR A 1 441 ? 16.162 2.235 -7.044 1.00 97.06 441 THR A N 1
ATOM 3383 C CA . THR A 1 441 ? 16.868 1.759 -5.854 1.00 97.06 441 THR A CA 1
ATOM 3384 C C . THR A 1 441 ? 15.938 0.941 -4.949 1.00 97.06 441 THR A C 1
ATOM 3386 O O . THR A 1 441 ? 14.735 1.227 -4.905 1.00 97.06 441 THR A O 1
ATOM 3389 N N . PRO A 1 442 ? 16.456 -0.055 -4.208 1.00 97.75 442 PRO A N 1
ATOM 3390 C CA . PRO A 1 442 ? 15.690 -0.742 -3.177 1.00 97.75 442 PRO A CA 1
ATOM 3391 C C . PRO A 1 442 ? 15.167 0.210 -2.087 1.00 97.75 442 PRO A C 1
ATOM 3393 O O . PRO A 1 442 ? 15.907 1.051 -1.576 1.00 97.75 442 PRO A O 1
ATOM 3396 N N . VAL A 1 443 ? 13.898 0.056 -1.702 1.00 96.75 443 VAL A N 1
ATOM 3397 C CA . VAL A 1 443 ? 13.207 0.893 -0.700 1.00 96.75 443 VAL A CA 1
ATOM 3398 C C . VAL A 1 443 ? 12.422 0.045 0.300 1.00 96.75 443 VAL A C 1
ATOM 3400 O O . VAL A 1 443 ? 11.738 -0.901 -0.084 1.00 96.75 443 VAL A O 1
ATOM 3403 N N . LEU A 1 444 ? 12.463 0.405 1.583 1.00 97.12 444 LEU A N 1
ATOM 3404 C CA . LEU A 1 444 ? 11.521 -0.078 2.594 1.00 97.12 444 LEU A CA 1
ATOM 3405 C C . LEU A 1 444 ? 10.089 0.227 2.160 1.00 97.12 444 LEU A C 1
ATOM 3407 O O . LEU A 1 444 ? 9.785 1.348 1.744 1.00 97.12 444 LEU A O 1
ATOM 3411 N N . HIS A 1 445 ? 9.208 -0.767 2.247 1.00 95.75 445 HIS A N 1
ATOM 3412 C CA . HIS A 1 445 ? 7.890 -0.634 1.639 1.00 95.75 445 HIS A CA 1
ATOM 3413 C C . HIS A 1 445 ? 6.735 -1.116 2.508 1.00 95.75 445 HIS A C 1
ATOM 3415 O O . HIS A 1 445 ? 5.757 -0.384 2.608 1.00 95.75 445 HIS A O 1
ATOM 3421 N N . TYR A 1 446 ? 6.821 -2.302 3.114 1.00 96.62 446 TYR A N 1
ATOM 3422 C CA . TYR A 1 446 ? 5.685 -2.904 3.822 1.00 96.62 446 TYR A CA 1
ATOM 3423 C C . TYR A 1 446 ? 6.150 -3.779 4.992 1.00 96.62 446 TYR A C 1
ATOM 3425 O O . TYR A 1 446 ? 7.109 -4.536 4.830 1.00 96.62 446 TYR A O 1
ATOM 3433 N N . SER A 1 447 ? 5.474 -3.721 6.138 1.00 97.31 447 SER A N 1
ATOM 3434 C CA . SER A 1 447 ? 5.679 -4.643 7.266 1.00 97.31 447 SER A CA 1
ATOM 3435 C C . SER A 1 447 ? 4.671 -5.793 7.219 1.00 97.31 447 SER A C 1
ATOM 3437 O O . SER A 1 447 ? 3.486 -5.576 7.443 1.00 97.31 447 SER A O 1
ATOM 3439 N N . MET A 1 448 ? 5.124 -7.014 6.909 1.00 97.62 448 MET A N 1
ATOM 3440 C CA . MET A 1 448 ? 4.273 -8.217 6.927 1.00 97.62 448 MET A CA 1
ATOM 3441 C C . MET A 1 448 ? 4.124 -8.795 8.331 1.00 97.62 448 MET A C 1
ATOM 3443 O O . MET A 1 448 ? 3.120 -9.447 8.610 1.00 97.62 448 MET A O 1
ATOM 3447 N N . GLY A 1 449 ? 5.126 -8.579 9.182 1.00 97.69 449 GLY A N 1
ATOM 3448 C CA . GLY A 1 449 ? 5.025 -8.824 10.613 1.00 97.69 449 GLY A CA 1
ATOM 3449 C C . GLY A 1 449 ? 4.135 -7.801 11.302 1.00 97.69 449 GLY A C 1
ATOM 3450 O O . GLY A 1 449 ? 4.041 -6.651 10.871 1.00 97.69 449 GLY A O 1
ATOM 3451 N N . GLY A 1 450 ? 3.494 -8.212 12.390 1.00 98.19 450 GLY A N 1
ATOM 3452 C CA . GLY A 1 450 ? 2.523 -7.371 13.076 1.00 98.19 450 GLY A CA 1
ATOM 3453 C C . GLY A 1 450 ? 1.825 -8.068 14.234 1.00 98.19 450 GLY A C 1
ATOM 3454 O O . GLY A 1 450 ? 2.276 -9.101 14.731 1.00 98.19 450 GLY A O 1
ATOM 3455 N N . VAL A 1 451 ? 0.701 -7.491 14.651 1.00 98.56 451 VAL A N 1
ATOM 3456 C CA . VAL A 1 451 ? -0.183 -8.061 15.674 1.00 98.56 451 VAL A CA 1
ATOM 3457 C C . VAL A 1 451 ? -0.844 -9.314 15.116 1.00 98.56 451 VAL A C 1
ATOM 3459 O O . VAL A 1 451 ? -1.397 -9.298 14.018 1.00 98.56 451 VAL A O 1
ATOM 3462 N N . GLU A 1 452 ? -0.785 -10.412 15.854 1.00 98.69 452 GLU A N 1
ATOM 3463 C CA . GLU A 1 452 ? -1.337 -11.675 15.385 1.00 98.69 452 GLU A CA 1
ATOM 3464 C C . GLU A 1 452 ? -2.866 -11.685 15.471 1.00 98.69 452 GLU A C 1
ATOM 3466 O O . GLU A 1 452 ? -3.449 -11.330 16.500 1.00 98.69 452 GLU A O 1
ATOM 3471 N N . ILE A 1 453 ? -3.507 -12.130 14.389 1.00 98.88 453 ILE A N 1
ATOM 3472 C CA . ILE A 1 453 ? -4.962 -12.279 14.293 1.00 98.88 453 ILE A CA 1
ATOM 3473 C C . ILE A 1 453 ? -5.361 -13.709 13.919 1.00 98.88 453 ILE A C 1
ATOM 3475 O O . ILE A 1 453 ? -4.555 -14.481 13.390 1.00 98.88 453 ILE A O 1
ATOM 3479 N N . ASN A 1 454 ? -6.619 -14.065 14.169 1.00 98.75 454 ASN A N 1
ATOM 3480 C CA . ASN A 1 454 ? -7.259 -15.250 13.588 1.00 98.75 454 ASN A CA 1
ATOM 3481 C C . ASN A 1 454 ? -8.057 -14.908 12.313 1.00 98.75 454 ASN A C 1
ATOM 3483 O O . ASN A 1 454 ? -8.105 -13.758 11.875 1.00 98.75 454 ASN A O 1
ATOM 3487 N N . GLU A 1 455 ? -8.716 -15.904 11.721 1.00 98.50 455 GLU A N 1
ATOM 3488 C CA . GLU A 1 455 ? -9.526 -15.784 10.503 1.00 98.50 455 GLU A CA 1
ATOM 3489 C C . GLU A 1 455 ? -10.749 -14.858 10.642 1.00 98.50 455 GLU A C 1
ATOM 3491 O O . GLU A 1 455 ? -11.374 -14.503 9.645 1.00 98.50 455 GLU A O 1
ATOM 3496 N N . LYS A 1 456 ? -11.070 -14.435 11.871 1.00 98.69 456 LYS A N 1
ATOM 3497 C CA . LYS A 1 456 ? -12.139 -13.483 12.209 1.00 98.69 456 LYS A CA 1
ATOM 3498 C C . LYS A 1 456 ? -11.613 -12.075 12.510 1.00 98.69 456 LYS A C 1
ATOM 3500 O O . LYS A 1 456 ? -12.359 -11.251 13.039 1.00 98.69 456 LYS A O 1
ATOM 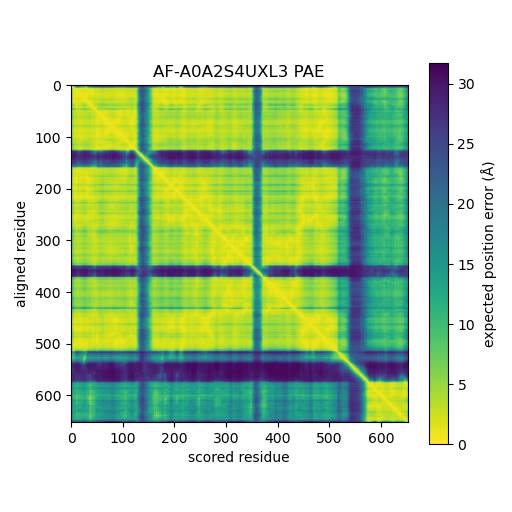3505 N N . SER A 1 457 ? -10.341 -11.799 12.212 1.00 98.75 457 SER A N 1
ATOM 3506 C CA . SER A 1 457 ? -9.641 -10.546 12.541 1.00 98.75 457 SER A CA 1
ATOM 3507 C C . SER A 1 457 ? -9.566 -10.228 14.041 1.00 98.75 457 SER A C 1
ATOM 3509 O O . SER A 1 457 ? -9.329 -9.077 14.408 1.00 98.75 457 SER A O 1
ATOM 3511 N N . GLN A 1 458 ? -9.773 -11.208 14.927 1.00 98.88 458 GLN A N 1
ATOM 3512 C CA . GLN A 1 458 ? -9.629 -10.993 16.368 1.00 98.88 458 GLN A CA 1
ATOM 3513 C C . GLN A 1 458 ? -8.152 -10.987 16.733 1.00 98.88 458 GLN A C 1
ATOM 3515 O O . GLN A 1 458 ? -7.425 -11.903 16.343 1.00 98.88 458 GLN A O 1
ATOM 3520 N N . VAL A 1 459 ? -7.723 -9.990 17.505 1.00 98.88 459 VAL A N 1
ATOM 3521 C CA . VAL A 1 459 ? -6.351 -9.943 18.019 1.00 98.88 459 VAL A CA 1
ATOM 3522 C C . VAL A 1 459 ? -6.156 -11.055 19.040 1.00 98.88 459 VAL A C 1
ATOM 3524 O O . VAL A 1 459 ? -6.980 -11.231 19.937 1.00 98.88 459 VAL A O 1
ATOM 3527 N N . LEU A 1 460 ? -5.062 -11.800 18.906 1.00 98.81 460 LEU A N 1
ATOM 3528 C CA . LEU A 1 460 ? -4.713 -12.879 19.822 1.00 98.81 460 LEU A CA 1
ATOM 3529 C C . LEU A 1 460 ? -3.794 -12.375 20.936 1.00 98.81 460 LEU A C 1
ATOM 3531 O O . LEU A 1 460 ? -2.942 -11.517 20.715 1.00 98.81 460 LEU A O 1
ATOM 3535 N N . ASP A 1 461 ? -3.952 -12.922 22.137 1.00 98.31 461 ASP A N 1
ATOM 3536 C CA . ASP A 1 461 ? -2.998 -12.774 23.231 1.00 98.31 461 ASP A CA 1
ATOM 3537 C C . ASP A 1 461 ? -1.792 -13.716 23.061 1.00 98.31 461 ASP A C 1
ATOM 3539 O O . ASP A 1 461 ? -1.735 -14.551 22.153 1.00 98.31 461 ASP A O 1
ATOM 3543 N N . THR A 1 462 ? -0.814 -13.612 23.960 1.00 97.25 462 THR A N 1
ATOM 3544 C CA . THR A 1 462 ? 0.378 -14.479 23.968 1.00 97.25 462 THR A CA 1
ATOM 3545 C C . THR A 1 462 ? 0.078 -15.970 24.174 1.00 97.25 462 THR A C 1
ATOM 3547 O O . THR A 1 462 ? 0.925 -16.801 23.851 1.00 97.25 462 THR A O 1
ATOM 3550 N N . ASN A 1 463 ? -1.126 -16.327 24.633 1.00 97.31 463 ASN A N 1
ATOM 3551 C CA . ASN A 1 463 ? -1.620 -17.702 24.741 1.00 97.31 463 ASN A CA 1
ATOM 3552 C C . ASN A 1 463 ? -2.451 -18.133 23.518 1.00 97.31 463 ASN A C 1
ATOM 3554 O O . ASN A 1 463 ? -3.108 -19.176 23.564 1.00 97.31 463 ASN A O 1
ATOM 3558 N N . LYS A 1 464 ? -2.437 -17.342 22.436 1.00 97.19 464 LYS A N 1
ATOM 3559 C CA . LYS A 1 464 ? -3.194 -17.561 21.193 1.00 97.19 464 LYS A CA 1
ATOM 3560 C C . LYS A 1 464 ? -4.715 -17.535 21.380 1.00 97.19 464 LYS A C 1
ATOM 3562 O O . LYS A 1 464 ? -5.448 -18.082 20.556 1.00 97.19 464 LYS A O 1
ATOM 3567 N N . LYS A 1 465 ? -5.210 -16.896 22.442 1.00 98.19 465 LYS A N 1
ATOM 3568 C CA . LYS A 1 465 ? -6.644 -16.700 22.682 1.00 98.19 465 LYS A CA 1
ATOM 3569 C C . LYS A 1 465 ? -7.080 -15.317 22.197 1.00 98.19 465 LYS A C 1
ATOM 3571 O O . LYS A 1 465 ? -6.349 -14.354 22.412 1.00 98.19 465 LYS A O 1
ATOM 3576 N N . PRO A 1 466 ? -8.262 -15.180 21.573 1.00 98.56 466 PRO A N 1
ATOM 3577 C CA . PRO A 1 466 ? -8.799 -13.872 21.215 1.00 98.56 466 PRO A CA 1
ATOM 3578 C C . PRO A 1 466 ? -8.927 -12.949 22.431 1.00 98.56 466 PRO A C 1
ATOM 3580 O O . PRO A 1 466 ? -9.494 -13.351 23.447 1.00 98.56 466 PRO A O 1
ATOM 3583 N N . ILE A 1 467 ? -8.453 -11.709 22.306 1.00 98.62 467 ILE A N 1
ATOM 3584 C CA . ILE A 1 467 ? -8.705 -10.634 23.269 1.00 98.62 467 ILE A CA 1
ATOM 3585 C C . ILE A 1 467 ? -10.112 -10.083 22.985 1.00 98.62 467 ILE A C 1
ATOM 3587 O O . ILE A 1 467 ? -10.328 -9.509 21.912 1.00 98.62 467 ILE A O 1
ATOM 3591 N N . PRO A 1 468 ? -11.093 -10.247 23.894 1.00 98.00 468 PRO A N 1
ATOM 3592 C CA . PRO A 1 468 ? -12.458 -9.794 23.643 1.00 98.00 468 PRO A CA 1
ATOM 3593 C C . PRO A 1 468 ? -12.514 -8.287 23.378 1.00 98.00 468 PRO A C 1
ATOM 3595 O O . PRO A 1 468 ? -11.838 -7.514 24.055 1.00 98.00 468 PRO A O 1
ATOM 3598 N N . GLY A 1 469 ? -13.311 -7.875 22.391 1.00 97.38 469 GLY A N 1
ATOM 3599 C CA . GLY A 1 469 ? -13.473 -6.468 22.018 1.00 97.38 469 GLY A CA 1
ATOM 3600 C C . GLY A 1 469 ? -12.324 -5.858 21.206 1.00 97.38 469 GLY A C 1
ATOM 3601 O O . GLY A 1 469 ? -12.414 -4.679 20.877 1.00 97.38 469 GLY A O 1
ATOM 3602 N N . LEU A 1 470 ? -11.277 -6.619 20.851 1.00 98.88 470 LEU A N 1
ATOM 3603 C CA . LEU A 1 470 ? -10.143 -6.115 20.071 1.00 98.88 470 LEU A CA 1
ATOM 3604 C C . LEU A 1 470 ? -9.965 -6.838 18.731 1.00 98.88 470 LEU A C 1
ATOM 3606 O O . LEU A 1 470 ? -9.804 -8.059 18.662 1.00 98.88 470 LEU A O 1
ATOM 3610 N N . TYR A 1 471 ? -9.896 -6.044 17.668 1.00 98.94 471 TYR A N 1
ATOM 3611 C CA . TYR A 1 471 ? -9.730 -6.496 16.292 1.00 98.94 471 TYR A CA 1
ATOM 3612 C C . TYR A 1 471 ? -8.622 -5.706 15.604 1.00 98.94 471 TYR A C 1
ATOM 3614 O O . TYR A 1 471 ? -8.324 -4.572 15.983 1.00 98.94 471 TYR A O 1
ATOM 3622 N N . ALA A 1 472 ? -8.019 -6.285 14.570 1.00 98.81 472 ALA A N 1
ATOM 3623 C CA . ALA A 1 472 ? -7.001 -5.612 13.773 1.00 98.81 472 ALA A CA 1
ATOM 3624 C C . ALA A 1 472 ? -7.166 -5.938 12.285 1.00 98.81 472 ALA A C 1
ATOM 3626 O O . ALA A 1 472 ? -7.537 -7.053 11.921 1.00 98.81 472 ALA A O 1
ATOM 3627 N N . SER A 1 473 ? -6.907 -4.957 11.421 1.00 98.25 473 SER A N 1
ATOM 3628 C CA . SER A 1 473 ? -7.048 -5.106 9.970 1.00 98.25 473 SER A CA 1
ATOM 3629 C C . SER A 1 473 ? -6.044 -4.253 9.194 1.00 98.25 473 SER A C 1
ATOM 3631 O O . SER A 1 473 ? -5.643 -3.175 9.634 1.00 98.25 473 SER A O 1
ATOM 3633 N N . GLY A 1 474 ? -5.638 -4.728 8.016 1.00 97.50 474 GLY A N 1
ATOM 3634 C CA . GLY A 1 474 ? -4.611 -4.076 7.203 1.00 97.50 474 GLY A CA 1
ATOM 3635 C C . GLY A 1 474 ? -3.196 -4.362 7.714 1.00 97.50 474 GLY A C 1
ATOM 3636 O O . GLY A 1 474 ? -2.950 -5.374 8.359 1.00 97.50 474 GLY A O 1
ATOM 3637 N N . GLU A 1 475 ? -2.250 -3.468 7.420 1.00 98.31 475 GLU A N 1
ATOM 3638 C CA . GLU A 1 475 ? -0.807 -3.677 7.660 1.00 98.31 475 GLU A CA 1
ATOM 3639 C C . GLU A 1 475 ? -0.394 -3.732 9.146 1.00 98.31 475 GLU A C 1
ATOM 3641 O O . GLU A 1 475 ? 0.730 -4.110 9.461 1.00 98.31 475 GLU A O 1
ATOM 3646 N N . ILE A 1 476 ? -1.294 -3.404 10.080 1.00 98.56 476 ILE A N 1
ATOM 3647 C CA . ILE A 1 476 ? -1.043 -3.660 11.507 1.00 98.56 476 ILE A CA 1
ATOM 3648 C C . ILE A 1 476 ? -1.006 -5.163 11.820 1.00 98.56 476 ILE A C 1
ATOM 3650 O O . ILE A 1 476 ? -0.288 -5.582 12.732 1.00 98.56 476 ILE A O 1
ATOM 3654 N N . ALA A 1 477 ? -1.775 -5.965 11.081 1.00 98.25 477 ALA A N 1
ATOM 3655 C CA . ALA A 1 477 ? -1.930 -7.387 11.330 1.00 98.25 477 ALA A CA 1
ATOM 3656 C C . ALA A 1 477 ? -0.804 -8.202 10.677 1.00 98.25 477 ALA A C 1
ATOM 3658 O O . ALA A 1 477 ? -0.507 -8.044 9.492 1.00 98.25 477 ALA A O 1
ATOM 3659 N N . GLY A 1 478 ? -0.213 -9.109 11.453 1.00 97.50 478 GLY A N 1
ATOM 3660 C CA . GLY A 1 478 ? 0.795 -10.058 10.991 1.00 97.50 478 GLY A CA 1
ATOM 3661 C C . GLY A 1 478 ? 0.199 -11.390 10.522 1.00 97.50 478 GLY A C 1
ATOM 3662 O O . GLY A 1 478 ? -0.946 -11.727 10.825 1.00 97.50 478 GLY A O 1
ATOM 3663 N N . GLY A 1 479 ? 0.988 -12.172 9.781 1.00 95.56 479 GLY A N 1
ATOM 3664 C CA . GLY A 1 479 ? 0.657 -13.548 9.381 1.00 95.56 479 GLY A CA 1
ATOM 3665 C C . GLY A 1 479 ? -0.163 -13.692 8.091 1.00 95.56 479 GLY A C 1
ATOM 3666 O O . GLY A 1 479 ? -0.173 -14.763 7.494 1.00 95.56 479 GLY A O 1
ATOM 3667 N N . VAL A 1 480 ? -0.797 -12.626 7.587 1.00 95.81 480 VAL A N 1
ATOM 3668 C CA . VAL A 1 480 ? -1.592 -12.675 6.336 1.00 95.81 480 VAL A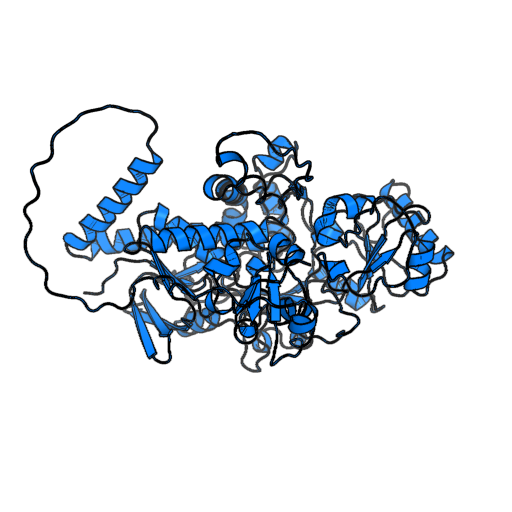 CA 1
ATOM 3669 C C . VAL A 1 480 ? -0.724 -12.975 5.105 1.00 95.81 480 VAL A C 1
ATOM 3671 O O . VAL A 1 480 ? -1.176 -13.597 4.143 1.00 95.81 480 VAL A O 1
ATOM 3674 N N . HIS A 1 481 ? 0.526 -12.509 5.110 1.00 96.81 481 HIS A N 1
ATOM 3675 C CA . HIS A 1 481 ? 1.415 -12.551 3.945 1.00 96.81 481 HIS A CA 1
ATOM 3676 C C . HIS A 1 481 ? 2.657 -13.436 4.129 1.00 96.81 481 HIS A C 1
ATOM 3678 O O . HIS A 1 481 ? 3.378 -13.664 3.155 1.00 96.81 481 HIS A O 1
ATOM 3684 N N . GLY A 1 482 ? 2.910 -13.928 5.347 1.00 95.75 482 GLY A N 1
ATOM 3685 C CA . GLY A 1 482 ? 4.092 -14.719 5.693 1.00 95.75 482 GLY A CA 1
ATOM 3686 C C . GLY A 1 482 ? 5.402 -14.066 5.238 1.00 95.75 482 GLY A C 1
ATOM 3687 O O . GLY A 1 482 ? 5.616 -12.863 5.402 1.00 95.75 482 GLY A O 1
ATOM 3688 N N . ALA A 1 483 ? 6.284 -14.856 4.620 1.00 95.19 483 ALA A N 1
ATOM 3689 C CA . ALA A 1 483 ? 7.633 -14.419 4.270 1.00 95.19 483 ALA A CA 1
ATOM 3690 C C . ALA A 1 483 ? 7.699 -13.305 3.209 1.00 95.19 483 ALA A C 1
ATOM 3692 O O . ALA A 1 483 ? 8.632 -12.500 3.230 1.00 95.19 483 ALA A O 1
ATOM 3693 N N . ASN A 1 484 ? 6.752 -13.252 2.269 1.00 94.44 484 ASN A N 1
ATOM 3694 C CA . ASN A 1 484 ? 6.761 -12.257 1.203 1.00 94.44 484 ASN A CA 1
ATOM 3695 C C . ASN A 1 484 ? 5.346 -11.935 0.712 1.00 94.44 484 ASN A C 1
ATOM 3697 O O . ASN A 1 484 ? 4.600 -12.811 0.274 1.00 94.44 484 ASN A O 1
ATOM 3701 N N . ARG A 1 485 ? 5.008 -10.643 0.686 1.00 96.38 485 ARG A N 1
ATOM 3702 C CA . ARG A 1 485 ? 3.733 -10.154 0.156 1.00 96.38 485 ARG A CA 1
ATOM 3703 C C . ARG A 1 485 ? 3.762 -10.035 -1.370 1.00 96.38 485 ARG A C 1
ATOM 3705 O O . ARG A 1 485 ? 4.643 -9.367 -1.917 1.00 96.38 485 ARG A O 1
ATOM 3712 N N . LEU A 1 486 ? 2.744 -10.578 -2.040 1.00 94.56 486 LEU A N 1
ATOM 3713 C CA . LEU A 1 486 ? 2.520 -10.387 -3.477 1.00 94.56 486 LEU A CA 1
ATOM 3714 C C . LEU A 1 486 ? 2.057 -8.955 -3.808 1.00 94.56 486 LEU A C 1
ATOM 3716 O O . LEU A 1 486 ? 1.328 -8.310 -3.039 1.00 94.56 486 LEU A O 1
ATOM 3720 N N . GLY A 1 487 ? 2.466 -8.450 -4.975 1.00 90.12 487 GLY A N 1
ATOM 3721 C CA . GLY A 1 487 ? 1.977 -7.177 -5.514 1.00 90.12 487 GLY A CA 1
ATOM 3722 C C . GLY A 1 487 ? 0.450 -7.176 -5.620 1.00 90.12 487 GLY A C 1
ATOM 3723 O O . GLY A 1 487 ? -0.131 -8.187 -5.999 1.00 90.12 487 GLY A O 1
ATOM 3724 N N . GLY A 1 488 ? -0.198 -6.076 -5.223 1.00 88.38 488 GLY A N 1
ATOM 3725 C CA . GLY A 1 488 ? -1.664 -5.930 -5.185 1.00 88.38 488 GLY A CA 1
ATOM 3726 C C . GLY A 1 488 ? -2.379 -6.511 -3.950 1.00 88.38 488 GLY A C 1
ATOM 3727 O O . GLY A 1 488 ? -3.484 -6.075 -3.631 1.00 88.38 488 GLY A O 1
ATOM 3728 N N . SER A 1 489 ? -1.752 -7.417 -3.182 1.00 94.25 489 SER A N 1
ATOM 3729 C CA . SER A 1 489 ? -2.429 -8.087 -2.052 1.00 94.25 489 SER A CA 1
ATOM 3730 C C . SER A 1 489 ? -2.593 -7.227 -0.794 1.00 94.25 489 SER A C 1
ATOM 3732 O O . SER A 1 489 ? -3.412 -7.569 0.048 1.00 94.25 489 SER A O 1
ATOM 3734 N N . SER A 1 490 ? -1.854 -6.119 -0.650 1.00 93.19 490 SER A N 1
ATOM 3735 C CA . SER A 1 490 ? -1.993 -5.216 0.511 1.00 93.19 490 SER A CA 1
ATOM 3736 C C . SER A 1 490 ? -3.351 -4.505 0.518 1.00 93.19 490 SER A C 1
ATOM 3738 O O . SER A 1 490 ? -4.057 -4.560 1.519 1.00 93.19 490 SER A O 1
ATOM 3740 N N . LEU A 1 491 ? -3.768 -3.923 -0.614 1.00 93.00 491 LEU A N 1
ATOM 3741 C CA . LEU A 1 491 ? -5.078 -3.268 -0.713 1.00 93.00 491 LEU A CA 1
ATOM 3742 C C . LEU A 1 491 ? -6.221 -4.262 -0.549 1.00 93.00 491 LEU A C 1
ATOM 3744 O O . LEU A 1 491 ? -7.199 -3.966 0.129 1.00 93.00 491 LEU A O 1
ATOM 3748 N N . LEU A 1 492 ? -6.061 -5.458 -1.117 1.00 97.06 492 LEU A N 1
ATOM 3749 C CA . LEU A 1 492 ? -7.015 -6.536 -0.907 1.00 97.06 492 LEU A CA 1
ATOM 3750 C C . LEU A 1 492 ? -7.107 -6.901 0.581 1.00 97.06 492 LEU A C 1
ATOM 3752 O O . LEU A 1 492 ? -8.206 -7.033 1.107 1.00 97.06 492 LEU A O 1
ATOM 3756 N N . GLY A 1 493 ? -5.965 -7.016 1.266 1.00 97.25 493 GLY A N 1
ATOM 3757 C CA . GLY A 1 493 ? -5.909 -7.263 2.704 1.00 97.25 493 GLY A CA 1
ATOM 3758 C C . GLY A 1 493 ? -6.633 -6.189 3.515 1.00 97.25 493 GLY A C 1
ATOM 3759 O O . GLY A 1 493 ? -7.385 -6.536 4.420 1.00 97.25 493 GLY A O 1
ATOM 3760 N N . CYS A 1 494 ? -6.481 -4.910 3.156 1.00 98.00 494 CYS A N 1
ATOM 3761 C CA . CYS A 1 494 ? -7.225 -3.811 3.775 1.00 98.00 494 CYS A CA 1
ATOM 3762 C C . CYS A 1 494 ? -8.743 -4.001 3.641 1.00 98.00 494 CYS A C 1
ATOM 3764 O O . CYS A 1 494 ? -9.455 -3.958 4.639 1.00 98.00 494 CYS A O 1
ATOM 3766 N N . VAL A 1 495 ? -9.247 -4.247 2.429 1.00 98.31 495 VAL A N 1
ATOM 3767 C CA . VAL A 1 495 ? -10.698 -4.352 2.200 1.00 98.31 495 VAL A CA 1
ATOM 3768 C C . VAL A 1 495 ? -11.264 -5.627 2.826 1.00 98.31 495 VAL A C 1
ATOM 3770 O O . VAL A 1 495 ? -12.246 -5.564 3.562 1.00 98.31 495 VAL A O 1
ATOM 3773 N N . VAL A 1 496 ? -10.632 -6.782 2.592 1.00 98.69 496 VAL A N 1
ATOM 3774 C CA . VAL A 1 496 ? -11.099 -8.070 3.128 1.00 98.69 496 VAL A CA 1
ATOM 3775 C C . VAL A 1 496 ? -11.059 -8.071 4.650 1.00 98.69 496 VAL A C 1
ATOM 3777 O O . VAL A 1 496 ? -12.089 -8.304 5.277 1.00 98.69 496 VAL A O 1
ATOM 3780 N N . PHE A 1 497 ? -9.905 -7.800 5.266 1.00 98.75 497 PHE A N 1
ATOM 3781 C CA . PHE A 1 497 ? -9.798 -7.888 6.722 1.00 98.75 497 PHE A CA 1
ATOM 3782 C C . PHE A 1 497 ? -10.455 -6.706 7.437 1.00 98.75 497 PHE A C 1
ATOM 3784 O O . PHE A 1 497 ? -10.868 -6.882 8.580 1.00 98.75 497 PHE A O 1
ATOM 3791 N N . GLY A 1 498 ? -10.618 -5.549 6.782 1.00 98.75 498 GLY A N 1
ATOM 3792 C CA . GLY A 1 498 ? -11.445 -4.448 7.282 1.00 98.75 498 GLY A CA 1
ATOM 3793 C C . GLY A 1 498 ? -12.913 -4.862 7.405 1.00 98.75 498 GLY A C 1
ATOM 3794 O O . GLY A 1 498 ? -13.503 -4.728 8.476 1.00 98.75 498 GLY A O 1
ATOM 3795 N N . ARG A 1 499 ? -13.476 -5.472 6.350 1.00 98.75 499 ARG A N 1
ATOM 3796 C CA . ARG A 1 499 ? -14.838 -6.041 6.361 1.00 98.75 499 ARG A CA 1
ATOM 3797 C C . ARG A 1 499 ? -14.983 -7.175 7.379 1.00 98.75 499 ARG A C 1
ATOM 3799 O O . ARG A 1 499 ? -15.933 -7.189 8.150 1.00 98.75 499 ARG A O 1
ATOM 3806 N N . VAL A 1 500 ? -14.022 -8.101 7.439 1.00 98.81 500 VAL A N 1
ATOM 3807 C CA . VAL A 1 500 ? -14.043 -9.214 8.410 1.00 98.81 500 VAL A CA 1
ATOM 3808 C C . VAL A 1 500 ? -13.959 -8.703 9.853 1.00 98.81 500 VAL A C 1
ATOM 3810 O O . VAL A 1 500 ? -14.675 -9.202 10.719 1.00 98.81 500 VAL A O 1
ATOM 3813 N N . ALA A 1 501 ? -13.134 -7.687 10.127 1.00 98.88 501 ALA A N 1
ATOM 3814 C CA . ALA A 1 501 ? -13.060 -7.072 11.451 1.00 98.88 501 ALA A CA 1
ATOM 3815 C C . ALA A 1 501 ? -14.380 -6.391 11.831 1.00 98.88 501 ALA A C 1
ATOM 3817 O O . ALA A 1 501 ? -14.848 -6.567 12.954 1.00 98.88 501 ALA A O 1
ATOM 3818 N N . ALA A 1 502 ? -15.004 -5.670 10.898 1.00 98.69 502 ALA A N 1
ATOM 3819 C CA . ALA A 1 502 ? -16.307 -5.045 11.101 1.00 98.69 502 ALA A CA 1
ATOM 3820 C C . ALA A 1 502 ? -17.416 -6.067 11.390 1.00 98.69 502 ALA A C 1
ATOM 3822 O O . ALA A 1 502 ? -18.201 -5.879 12.321 1.00 98.69 502 ALA A O 1
ATOM 3823 N N . ASP A 1 503 ? -17.455 -7.175 10.652 1.00 98.38 503 ASP A N 1
ATOM 3824 C CA . ASP A 1 503 ? -18.419 -8.259 10.865 1.00 98.38 503 ASP A CA 1
ATOM 3825 C C . ASP A 1 503 ? -18.281 -8.870 12.262 1.00 98.38 503 ASP A C 1
ATOM 3827 O O . ASP A 1 503 ? -19.269 -9.063 12.977 1.00 98.38 503 ASP A O 1
ATOM 3831 N N . SER A 1 504 ? -17.047 -9.130 12.688 1.00 98.50 504 SER A N 1
ATOM 3832 C CA . SER A 1 504 ? -16.779 -9.700 14.004 1.00 98.50 504 SER A CA 1
ATOM 3833 C C . SER A 1 504 ? -17.026 -8.704 15.143 1.00 98.50 504 SER A C 1
ATOM 3835 O O . SER A 1 504 ? -17.545 -9.098 16.189 1.00 98.50 504 SER A O 1
ATOM 3837 N N . ALA A 1 505 ? -16.682 -7.426 14.957 1.00 98.12 505 ALA A N 1
ATOM 3838 C CA . ALA A 1 505 ? -16.881 -6.374 15.954 1.00 98.12 505 ALA A CA 1
ATOM 3839 C C . ALA A 1 505 ? -18.361 -6.008 16.127 1.00 98.12 505 ALA A C 1
ATOM 3841 O O . ALA A 1 505 ? -18.827 -5.883 17.259 1.00 98.12 505 ALA A O 1
ATOM 3842 N N . SER A 1 506 ? -19.120 -5.904 15.031 1.00 95.25 506 SER A N 1
ATOM 3843 C CA . SER A 1 506 ? -20.575 -5.685 15.076 1.00 95.25 506 SER A CA 1
ATOM 3844 C C . SER A 1 506 ? -21.300 -6.853 15.744 1.00 95.25 506 SER A C 1
ATOM 3846 O O . SER A 1 506 ? -22.146 -6.637 16.611 1.00 95.25 506 SER A O 1
ATOM 3848 N N . SER A 1 507 ? -20.911 -8.092 15.427 1.00 93.88 507 SER A N 1
ATOM 3849 C CA . SER A 1 507 ? -21.459 -9.288 16.081 1.00 93.88 507 SER A CA 1
ATOM 3850 C C . SER A 1 507 ? -21.184 -9.294 17.587 1.00 93.88 507 SER A C 1
ATOM 3852 O O . SER A 1 507 ? -22.067 -9.624 18.379 1.00 93.88 507 SER A O 1
ATOM 3854 N N . TYR A 1 508 ? -19.973 -8.904 17.998 1.00 93.94 508 TYR A N 1
ATOM 3855 C CA . TYR A 1 508 ? -19.615 -8.784 19.411 1.00 93.94 508 TYR A CA 1
ATOM 3856 C C . TYR A 1 508 ? -20.426 -7.695 20.113 1.00 93.94 508 TYR A C 1
ATOM 3858 O O . TYR A 1 508 ? -21.012 -7.969 21.158 1.00 93.94 508 TYR A O 1
ATOM 3866 N N . LEU A 1 509 ? -20.536 -6.503 19.515 1.00 90.19 509 LEU A N 1
ATOM 3867 C CA . LEU A 1 509 ? -21.345 -5.406 20.048 1.00 90.19 509 LEU A CA 1
ATOM 3868 C C . LEU A 1 509 ? -22.803 -5.839 20.255 1.00 90.19 509 LEU A C 1
ATOM 3870 O O . LEU A 1 509 ? -23.351 -5.668 21.344 1.00 90.19 509 LEU A O 1
ATOM 3874 N N . LEU A 1 510 ? -23.415 -6.457 19.241 1.00 86.25 510 LEU A N 1
ATOM 3875 C CA . LEU A 1 510 ? -24.795 -6.933 19.311 1.00 86.25 510 LEU A CA 1
ATOM 3876 C C . LEU A 1 510 ? -24.980 -7.977 20.420 1.00 86.25 510 LEU A C 1
ATOM 3878 O O . LEU A 1 510 ? -25.939 -7.902 21.189 1.00 86.25 510 LEU A O 1
ATOM 3882 N N . HIS A 1 511 ? -24.047 -8.924 20.546 1.00 86.44 511 HIS A N 1
ATOM 3883 C CA . HIS A 1 511 ? -24.087 -9.927 21.607 1.00 86.44 511 HIS A CA 1
ATOM 3884 C C . HIS A 1 511 ? -23.949 -9.298 23.001 1.00 86.44 511 HIS A C 1
ATOM 3886 O O . HIS A 1 511 ? -24.710 -9.635 23.912 1.00 86.44 511 HIS A O 1
ATOM 3892 N N . SER A 1 512 ? -23.024 -8.349 23.173 1.00 82.50 512 SER A N 1
ATOM 3893 C CA . SER A 1 512 ? -22.845 -7.610 24.428 1.00 82.50 512 SER A CA 1
ATOM 3894 C C . SER A 1 512 ? -24.089 -6.806 24.803 1.00 82.50 512 SER A C 1
ATOM 3896 O O . SER A 1 512 ? -24.461 -6.766 25.973 1.00 82.50 512 SER A O 1
ATOM 3898 N N . LEU A 1 513 ? -24.784 -6.215 23.829 1.00 78.50 513 LEU A N 1
ATOM 3899 C CA . LEU A 1 513 ? -26.025 -5.482 24.077 1.00 78.50 513 LEU A CA 1
ATOM 3900 C C . LEU A 1 513 ? -27.181 -6.418 24.452 1.00 78.50 513 LEU A C 1
ATOM 3902 O O . LEU A 1 513 ? -27.913 -6.158 25.409 1.00 78.50 513 LEU A O 1
ATOM 3906 N N . ALA A 1 514 ? -27.320 -7.540 23.742 1.00 76.31 514 ALA A N 1
ATOM 3907 C CA . ALA A 1 514 ? -28.349 -8.541 24.014 1.00 76.31 514 ALA A CA 1
ATOM 3908 C C . ALA A 1 514 ? -28.204 -9.173 25.412 1.00 76.31 514 ALA A C 1
ATOM 3910 O O . ALA A 1 514 ? -29.203 -9.525 26.042 1.00 76.31 514 ALA A O 1
ATOM 3911 N N . THR A 1 515 ? -26.970 -9.286 25.909 1.00 76.25 515 THR A N 1
ATOM 3912 C CA . THR A 1 515 ? -26.654 -9.935 27.192 1.00 76.25 515 THR A CA 1
ATOM 3913 C C . THR A 1 515 ? -26.452 -8.960 28.358 1.00 76.25 515 THR A C 1
ATOM 3915 O O . THR A 1 515 ? -26.709 -9.348 29.495 1.00 76.25 515 THR A O 1
ATOM 3918 N N . GLY A 1 516 ? -26.054 -7.702 28.112 1.00 62.41 516 GLY A N 1
ATOM 3919 C CA . GLY A 1 516 ? -25.500 -6.815 29.149 1.00 62.41 516 GLY A CA 1
ATOM 3920 C C . GLY A 1 516 ? -26.115 -5.416 29.338 1.00 62.41 516 GLY A C 1
ATOM 3921 O O . GLY A 1 516 ? -25.847 -4.808 30.371 1.00 62.41 516 GLY A O 1
ATOM 3922 N N . SER A 1 517 ? -26.932 -4.874 28.423 1.00 54.47 517 SER A N 1
ATOM 3923 C CA . SER A 1 517 ? -27.469 -3.493 28.538 1.00 54.47 517 SER A CA 1
ATOM 3924 C C . SER A 1 517 ? -28.991 -3.429 28.755 1.00 54.47 517 SER A C 1
ATOM 3926 O O . SER A 1 517 ? -29.709 -4.385 28.463 1.00 54.47 517 SER A O 1
ATOM 3928 N N . GLY A 1 518 ? -29.488 -2.318 29.320 1.00 54.97 518 GLY A N 1
ATOM 3929 C CA . GLY A 1 518 ? -30.917 -2.091 29.593 1.00 54.97 518 GLY A CA 1
ATOM 3930 C C . GLY A 1 518 ? -31.781 -1.926 28.324 1.00 54.97 518 GLY A C 1
ATOM 3931 O O . GLY A 1 518 ? -31.238 -1.721 27.237 1.00 54.97 518 GLY A O 1
ATOM 3932 N N . PRO A 1 519 ? -33.127 -1.980 28.428 1.00 54.81 519 PRO A N 1
ATOM 3933 C CA . PRO A 1 519 ? -34.041 -2.109 27.280 1.00 54.81 519 PRO A CA 1
ATOM 3934 C C . PRO A 1 519 ? -33.883 -1.055 26.166 1.00 54.81 519 PRO A C 1
ATOM 3936 O O . PRO A 1 519 ? -34.048 -1.380 24.993 1.00 54.81 519 PRO A O 1
ATOM 3939 N N . ALA A 1 520 ? -33.529 0.190 26.509 1.00 54.28 520 ALA A N 1
ATOM 3940 C CA . ALA A 1 520 ? -33.452 1.308 25.562 1.00 54.28 520 ALA A CA 1
ATOM 3941 C C . ALA A 1 520 ? -32.274 1.209 24.569 1.00 54.28 520 ALA A C 1
ATOM 3943 O O . ALA A 1 520 ? -32.458 1.449 23.378 1.00 54.28 520 ALA A O 1
ATOM 3944 N N . ALA A 1 521 ? -31.087 0.788 25.027 1.00 55.47 521 ALA A N 1
ATOM 3945 C CA . ALA A 1 521 ? -29.915 0.613 24.158 1.00 55.47 521 ALA A CA 1
ATOM 3946 C C . ALA A 1 521 ? -30.101 -0.551 23.165 1.00 55.47 521 ALA A C 1
ATOM 3948 O O . ALA A 1 521 ? -29.585 -0.516 22.049 1.00 55.47 521 ALA A O 1
ATOM 3949 N N . ARG A 1 522 ? -30.885 -1.568 23.554 1.00 63.81 522 ARG A N 1
ATOM 3950 C CA . ARG A 1 522 ? -31.258 -2.694 22.684 1.00 63.81 522 ARG A CA 1
ATOM 3951 C C . ARG A 1 522 ? -32.212 -2.259 21.571 1.00 63.81 522 ARG A C 1
ATOM 3953 O O . ARG A 1 522 ? -32.014 -2.654 20.429 1.00 63.81 522 ARG A O 1
ATOM 3960 N N . LEU A 1 523 ? -33.216 -1.438 21.891 1.00 63.19 523 LEU A N 1
ATOM 3961 C CA . LEU A 1 523 ? -34.231 -0.984 20.931 1.00 63.19 523 LEU A CA 1
ATOM 3962 C C . LEU A 1 523 ? -33.629 -0.172 19.775 1.00 63.19 523 LEU A C 1
ATOM 3964 O O . LEU A 1 523 ? -33.926 -0.478 18.624 1.00 63.19 523 LEU A O 1
ATOM 3968 N N . GLY A 1 524 ? -32.741 0.788 20.059 1.00 65.69 524 GLY A N 1
ATOM 3969 C CA . GLY A 1 524 ? -32.117 1.616 19.015 1.00 65.69 524 GLY A CA 1
ATOM 3970 C C . GLY A 1 524 ? -31.257 0.813 18.030 1.00 65.69 524 GLY A C 1
ATOM 3971 O O . GLY A 1 524 ? -31.366 0.985 16.821 1.00 65.69 524 GLY A O 1
ATOM 3972 N N . GLN A 1 525 ? -30.451 -0.132 18.525 1.00 66.38 525 GLN A N 1
ATOM 3973 C CA . GLN A 1 525 ? -29.587 -0.957 17.669 1.00 66.38 525 GLN A CA 1
ATOM 3974 C C . GLN A 1 525 ? -30.370 -2.022 16.885 1.00 66.38 525 GLN A C 1
ATOM 3976 O O . GLN A 1 525 ? -30.076 -2.260 15.715 1.00 66.38 525 GLN A O 1
ATOM 3981 N N . ILE A 1 526 ? -31.416 -2.615 17.477 1.00 67.56 526 ILE A N 1
ATOM 3982 C CA . ILE A 1 526 ? -32.335 -3.502 16.744 1.00 67.56 526 ILE A CA 1
ATOM 3983 C C . ILE A 1 526 ? -33.050 -2.721 15.637 1.00 67.56 526 ILE A C 1
ATOM 3985 O O . ILE A 1 526 ? -33.149 -3.211 14.515 1.00 67.56 526 ILE A O 1
ATOM 3989 N N . GLN A 1 527 ? -33.508 -1.499 15.920 1.00 69.19 527 GLN A N 1
ATOM 3990 C CA . GLN A 1 527 ? -34.136 -0.636 14.923 1.00 69.19 527 GLN A CA 1
ATOM 3991 C C . GLN A 1 527 ? -33.175 -0.293 13.781 1.00 69.19 527 GLN A C 1
ATOM 3993 O O . GLN A 1 527 ? -33.572 -0.394 12.623 1.00 69.19 527 GLN A O 1
ATOM 3998 N N . ASN A 1 528 ? -31.919 0.049 14.080 1.00 74.31 528 ASN A N 1
ATOM 3999 C CA . ASN A 1 528 ? -30.909 0.304 13.051 1.00 74.31 528 ASN A CA 1
ATOM 4000 C C . ASN A 1 528 ? -30.679 -0.934 12.181 1.00 74.31 528 ASN A C 1
ATOM 4002 O O . ASN A 1 528 ? -30.723 -0.840 10.960 1.00 74.31 528 ASN A O 1
ATOM 4006 N N . HIS A 1 529 ? -30.513 -2.108 12.796 1.00 66.56 529 HIS A N 1
ATOM 4007 C CA . HIS A 1 529 ? -30.314 -3.357 12.063 1.00 66.56 529 HIS A CA 1
ATOM 4008 C C . HIS A 1 529 ? -31.523 -3.713 11.177 1.00 66.56 529 HIS A C 1
ATOM 4010 O O . HIS A 1 529 ? -31.353 -4.124 10.028 1.00 66.56 529 HIS A O 1
ATOM 4016 N N . LEU A 1 530 ? -32.751 -3.504 11.670 1.00 63.59 530 LEU A N 1
ATOM 4017 C CA . LEU A 1 530 ? -33.979 -3.687 10.890 1.00 63.59 530 LEU A CA 1
ATOM 4018 C C . LEU A 1 530 ? -34.079 -2.682 9.738 1.00 63.59 530 LEU A C 1
ATOM 4020 O O . LEU A 1 530 ? -34.396 -3.089 8.624 1.00 63.59 530 LEU A O 1
ATOM 4024 N N . LYS A 1 531 ? -33.773 -1.401 9.977 1.00 67.06 531 LYS A N 1
ATOM 4025 C CA . LYS A 1 531 ? -33.790 -0.356 8.944 1.00 67.06 531 LYS A CA 1
ATOM 4026 C C . LYS A 1 531 ? -32.830 -0.703 7.806 1.00 67.06 531 LYS A C 1
ATOM 4028 O O . LYS A 1 531 ? -33.259 -0.744 6.657 1.00 67.06 531 LYS A O 1
ATOM 4033 N N . THR A 1 532 ? -31.588 -1.071 8.123 1.00 61.62 532 THR A N 1
ATOM 4034 C CA . THR A 1 532 ? -30.607 -1.447 7.097 1.00 61.62 532 THR A CA 1
ATOM 4035 C C . THR A 1 532 ? -31.009 -2.720 6.345 1.00 61.62 532 THR A C 1
ATOM 4037 O O . THR A 1 532 ? -30.818 -2.813 5.135 1.00 61.62 532 THR A O 1
ATOM 4040 N N . THR A 1 533 ? -31.624 -3.695 7.026 1.00 56.88 533 THR A N 1
ATOM 4041 C CA . THR A 1 533 ? -32.098 -4.938 6.385 1.00 56.88 533 THR A CA 1
ATOM 4042 C C . THR A 1 533 ? -33.289 -4.690 5.449 1.00 56.88 533 THR A C 1
ATOM 4044 O O . THR A 1 533 ? -33.370 -5.302 4.386 1.00 56.88 533 THR A O 1
ATOM 4047 N N . ILE A 1 534 ? -34.204 -3.784 5.813 1.00 48.16 534 ILE A N 1
ATOM 4048 C CA . ILE A 1 534 ? -35.372 -3.419 4.994 1.00 48.16 534 ILE A CA 1
ATOM 4049 C C . ILE A 1 534 ? -34.943 -2.616 3.759 1.00 48.16 534 ILE A C 1
ATOM 4051 O O . ILE A 1 534 ? -35.441 -2.876 2.665 1.00 48.16 534 ILE A O 1
ATOM 4055 N N . GLU A 1 535 ? -33.985 -1.696 3.902 1.00 49.50 535 GLU A N 1
ATOM 4056 C CA . GLU A 1 535 ? -33.436 -0.918 2.781 1.00 49.50 535 GLU A CA 1
ATOM 4057 C C . GLU A 1 535 ? -32.631 -1.797 1.803 1.00 49.50 535 GLU A C 1
ATOM 4059 O O . GLU A 1 535 ? -32.742 -1.622 0.592 1.00 49.50 535 GLU A O 1
ATOM 4064 N N . ALA A 1 536 ? -31.907 -2.813 2.293 1.00 44.59 536 ALA A N 1
ATOM 4065 C CA . ALA A 1 536 ? -31.197 -3.783 1.449 1.00 44.59 536 ALA A CA 1
ATOM 4066 C C . ALA A 1 536 ? -32.119 -4.828 0.775 1.00 44.59 536 ALA A C 1
ATOM 4068 O O . ALA A 1 536 ? -31.723 -5.461 -0.203 1.00 44.59 536 ALA A O 1
ATOM 4069 N N . GLY A 1 537 ? -33.340 -5.027 1.289 1.00 35.91 537 GLY A N 1
ATOM 4070 C CA . GLY A 1 537 ? -34.319 -6.010 0.800 1.00 35.91 537 GLY A CA 1
ATOM 4071 C C . GLY A 1 537 ? -35.429 -5.449 -0.101 1.00 35.91 537 GLY A C 1
ATOM 4072 O O . GLY A 1 537 ? -36.352 -6.182 -0.460 1.00 35.91 537 GLY A O 1
ATOM 4073 N N . GLY A 1 538 ? -35.380 -4.161 -0.453 1.00 33.00 538 GLY A N 1
ATOM 4074 C CA . GLY A 1 538 ? -36.455 -3.418 -1.122 1.00 33.00 538 GLY A CA 1
ATOM 4075 C C . GLY A 1 538 ? -36.635 -3.726 -2.610 1.00 33.00 538 GLY A C 1
ATOM 4076 O O . GLY A 1 538 ? -36.425 -2.862 -3.455 1.00 33.00 538 GLY A O 1
ATOM 4077 N N . GLY A 1 539 ? -37.060 -4.949 -2.923 1.00 34.97 539 GLY A N 1
ATOM 4078 C CA . GLY A 1 539 ? -37.359 -5.415 -4.272 1.00 34.97 539 GLY A CA 1
ATOM 4079 C C . GLY A 1 539 ? -38.691 -6.145 -4.417 1.00 34.97 539 GLY A C 1
ATOM 4080 O O . GLY A 1 539 ? -38.790 -6.931 -5.340 1.00 34.97 539 GLY A O 1
ATOM 4081 N N . VAL A 1 540 ? -39.701 -5.940 -3.560 1.00 31.06 540 VAL A N 1
ATOM 4082 C CA . VAL A 1 540 ? -41.107 -6.300 -3.863 1.00 31.06 540 VAL A CA 1
ATOM 4083 C C . VAL A 1 540 ? -42.045 -5.400 -3.051 1.00 31.06 540 VAL A C 1
ATOM 4085 O O . VAL A 1 540 ? -41.965 -5.351 -1.827 1.00 31.06 540 VAL A O 1
ATOM 4088 N N . GLY A 1 541 ? -42.926 -4.664 -3.730 1.00 32.75 541 GLY A N 1
ATOM 4089 C CA . GLY A 1 541 ? -43.862 -3.740 -3.095 1.00 32.75 541 GLY A CA 1
ATOM 4090 C C . GLY A 1 541 ? -45.056 -4.416 -2.416 1.00 32.75 541 GLY A C 1
ATOM 4091 O O . GLY A 1 541 ? -45.530 -5.461 -2.850 1.00 32.75 541 GLY A O 1
ATOM 4092 N N . SER A 1 542 ? -45.615 -3.743 -1.411 1.00 28.28 542 SER A N 1
ATOM 4093 C CA . SER A 1 542 ? -47.068 -3.596 -1.272 1.00 28.28 542 SER A CA 1
ATOM 4094 C C . SER A 1 542 ? -47.377 -2.368 -0.415 1.00 28.28 542 SER A C 1
ATOM 4096 O O . SER A 1 542 ? -46.737 -2.114 0.603 1.00 28.28 542 SER A O 1
ATOM 4098 N N . ALA A 1 543 ? -48.319 -1.562 -0.895 1.00 35.38 543 ALA A N 1
ATOM 4099 C CA . ALA A 1 543 ? -48.780 -0.340 -0.263 1.00 35.38 543 ALA A CA 1
ATOM 4100 C C . ALA A 1 543 ? -49.773 -0.644 0.866 1.00 35.38 543 ALA A C 1
ATOM 4102 O O . ALA A 1 543 ? -50.701 -1.426 0.672 1.00 35.38 543 ALA A O 1
ATOM 4103 N N . ALA A 1 544 ? -49.651 0.063 1.989 1.00 27.31 544 ALA A N 1
ATOM 4104 C CA . ALA A 1 544 ? -50.785 0.379 2.851 1.00 27.31 544 ALA A CA 1
ATOM 4105 C C . ALA A 1 544 ? -50.507 1.679 3.618 1.00 27.31 544 ALA A C 1
ATOM 4107 O O . ALA A 1 544 ? -49.527 1.804 4.347 1.00 27.31 544 ALA A O 1
ATOM 4108 N N . ALA A 1 545 ? -51.377 2.658 3.390 1.00 29.91 545 ALA A N 1
ATOM 4109 C CA . ALA A 1 545 ? -51.392 3.964 4.027 1.00 29.91 545 ALA A CA 1
ATOM 4110 C C . ALA A 1 545 ? -51.997 3.903 5.437 1.00 29.91 545 ALA A C 1
ATOM 4112 O O . ALA A 1 545 ? -52.928 3.130 5.646 1.00 29.91 545 ALA A O 1
ATOM 4113 N N . GLN A 1 546 ? -51.534 4.778 6.341 1.00 26.91 546 GLN A N 1
ATOM 4114 C CA . GLN A 1 546 ? -52.302 5.417 7.434 1.00 26.91 546 GLN A CA 1
ATOM 4115 C C . GLN A 1 546 ? -51.367 6.389 8.188 1.00 26.91 546 GLN A C 1
ATOM 4117 O O . GLN A 1 546 ? -50.354 5.986 8.743 1.00 26.91 546 GLN A O 1
ATOM 4122 N N . SER A 1 547 ? -51.486 7.697 7.940 1.00 25.84 547 SER A N 1
ATOM 4123 C CA . SER A 1 547 ? -52.306 8.693 8.665 1.00 25.84 547 SER A CA 1
ATOM 4124 C C . SER A 1 547 ? -51.588 9.297 9.883 1.00 25.84 547 SER A C 1
ATOM 4126 O O . SER A 1 547 ? -51.516 8.689 10.948 1.00 25.84 547 SER A O 1
ATOM 4128 N N . ALA A 1 548 ? -51.085 10.520 9.702 1.00 28.20 548 ALA A N 1
ATOM 4129 C CA . ALA A 1 548 ? -50.443 11.350 10.718 1.00 28.20 548 ALA A CA 1
ATOM 4130 C C . ALA A 1 548 ? -51.467 12.155 11.549 1.00 28.20 548 ALA A C 1
ATOM 4132 O O . ALA A 1 548 ? -52.444 12.644 10.976 1.00 28.20 548 ALA A O 1
ATOM 4133 N N . PRO A 1 549 ? -51.218 12.384 12.853 1.00 26.64 549 PRO A N 1
ATOM 4134 C CA . PRO A 1 549 ? -51.827 13.477 13.612 1.00 26.64 549 PRO A CA 1
ATOM 4135 C C . PRO A 1 549 ? -50.843 14.643 13.868 1.00 26.64 549 PRO A C 1
ATOM 4137 O O . PRO A 1 549 ? -49.636 14.488 13.682 1.00 26.64 549 PRO A O 1
ATOM 4140 N N . PRO A 1 550 ? -51.350 15.830 14.257 1.00 27.28 550 PRO A N 1
ATOM 4141 C CA . PRO A 1 550 ? -50.746 17.114 13.917 1.00 27.28 550 PRO A CA 1
ATOM 4142 C C . PRO A 1 550 ? -49.761 17.666 14.954 1.00 27.28 550 PRO A C 1
ATOM 4144 O O . PRO A 1 550 ? -49.887 17.455 16.158 1.00 27.28 550 PRO A O 1
ATOM 4147 N N . HIS A 1 551 ? -48.816 18.453 14.437 1.00 25.14 551 HIS A N 1
ATOM 4148 C CA . HIS A 1 551 ? -47.875 19.289 15.176 1.00 25.14 551 HIS A CA 1
ATOM 4149 C C . HIS A 1 551 ? -48.572 20.253 16.150 1.00 25.14 551 HIS A C 1
ATOM 4151 O O . HIS A 1 551 ? -49.416 21.056 15.751 1.00 25.14 551 HIS A O 1
ATOM 4157 N N . GLN A 1 552 ? -48.106 20.253 17.399 1.00 22.84 552 GLN A N 1
ATOM 4158 C CA . GLN A 1 552 ? -48.176 21.397 18.305 1.00 22.84 552 GLN A CA 1
ATOM 4159 C C . GLN A 1 552 ? -46.756 21.744 18.763 1.00 22.84 552 GLN A C 1
ATOM 4161 O O . GLN A 1 552 ? -46.084 20.946 19.410 1.00 22.84 552 GLN A O 1
ATOM 4166 N N . THR A 1 553 ? -46.299 22.940 18.409 1.00 23.23 553 THR A N 1
ATOM 4167 C CA . THR A 1 553 ? -45.222 23.669 19.095 1.00 23.23 553 THR A CA 1
ATOM 4168 C C . THR A 1 553 ? -45.774 24.180 20.434 1.00 23.23 553 THR A C 1
ATOM 4170 O O . THR A 1 553 ? -46.951 24.552 20.475 1.00 23.23 553 THR A O 1
ATOM 4173 N N . PRO A 1 554 ? -44.974 24.258 21.520 1.00 27.34 554 PRO A N 1
ATOM 4174 C CA . PRO A 1 554 ? -44.081 25.413 21.639 1.00 27.34 554 PRO A CA 1
ATOM 4175 C C . PRO A 1 554 ? -42.781 25.233 22.457 1.00 27.34 554 PRO A C 1
ATOM 4177 O O . PRO A 1 554 ? -42.626 24.348 23.290 1.00 27.34 554 PRO A O 1
ATOM 4180 N N . ASN A 1 555 ? -41.943 26.255 22.268 1.00 23.45 555 ASN A N 1
ATOM 4181 C CA . ASN A 1 555 ? -40.939 26.837 23.159 1.00 23.45 555 ASN A CA 1
ATOM 4182 C C . ASN A 1 555 ? -39.480 26.360 23.113 1.00 23.45 555 ASN A C 1
ATOM 4184 O O . ASN A 1 555 ? -39.065 25.352 23.671 1.00 23.45 555 ASN A O 1
ATOM 4188 N N . GLN A 1 556 ? -38.710 27.261 22.500 1.00 26.81 556 GLN A N 1
ATOM 4189 C CA . GLN A 1 556 ? -37.280 27.477 22.594 1.00 26.81 556 GLN A CA 1
ATOM 4190 C C . GLN A 1 556 ? -36.805 27.638 24.048 1.00 26.81 556 GLN A C 1
ATOM 4192 O O . GLN A 1 556 ? -37.342 28.446 24.805 1.00 26.81 556 GLN A O 1
ATOM 4197 N N . ALA A 1 557 ? -35.703 26.964 24.368 1.00 25.36 557 ALA A N 1
ATOM 4198 C CA . ALA A 1 557 ? -34.657 27.458 25.256 1.00 25.36 557 ALA A CA 1
ATOM 4199 C C . ALA A 1 557 ? -33.308 27.059 24.629 1.00 25.36 557 ALA A C 1
ATOM 4201 O O . ALA A 1 557 ? -33.176 25.965 24.087 1.00 25.36 557 ALA A O 1
ATOM 4202 N N . GLY A 1 558 ? -32.376 28.011 24.596 1.00 26.05 558 GLY A N 1
ATOM 4203 C CA . GLY A 1 558 ? -31.236 28.059 23.682 1.00 26.05 558 GLY A CA 1
ATOM 4204 C C . GLY A 1 558 ? -30.048 27.113 23.947 1.00 26.05 558 GLY A C 1
ATOM 4205 O O . GLY A 1 558 ? -30.079 26.291 24.860 1.00 26.05 558 GLY A O 1
ATOM 4206 N N . PRO A 1 559 ? -29.004 27.243 23.105 1.00 31.67 559 PRO A N 1
ATOM 4207 C CA . PRO A 1 559 ? -28.076 26.186 22.706 1.00 31.67 559 PRO A CA 1
ATOM 4208 C C . PRO A 1 559 ? -26.766 26.207 23.502 1.00 31.67 559 PRO A C 1
ATOM 4210 O O . PRO A 1 559 ? -26.417 27.235 24.070 1.00 31.67 559 PRO A O 1
ATOM 4213 N N . ASN A 1 560 ? -26.008 25.105 23.472 1.00 26.19 560 ASN A N 1
ATOM 4214 C CA . ASN A 1 560 ? -24.537 25.131 23.481 1.00 26.19 560 ASN A CA 1
ATOM 4215 C C . ASN A 1 560 ? -23.967 23.751 23.107 1.00 26.19 560 ASN A C 1
ATOM 4217 O O . ASN A 1 560 ? -23.747 22.896 23.960 1.00 26.19 560 ASN A O 1
ATOM 4221 N N . GLY A 1 561 ? -23.706 23.563 21.815 1.00 27.23 561 GLY A N 1
ATOM 4222 C CA . GLY A 1 561 ? -22.856 22.506 21.268 1.00 27.23 561 GLY A CA 1
ATOM 4223 C C . GLY A 1 561 ? -22.085 23.086 20.075 1.00 27.23 561 GLY A C 1
ATOM 4224 O O . GLY A 1 561 ? -22.721 23.690 19.208 1.00 27.23 561 GLY A O 1
ATOM 4225 N N . PRO A 1 562 ? -20.743 23.001 20.022 1.00 30.11 562 PRO A N 1
ATOM 4226 C CA . PRO A 1 562 ? -19.974 23.550 18.916 1.00 30.11 562 PRO A CA 1
ATOM 4227 C C . PRO A 1 562 ? -19.967 22.540 17.766 1.00 30.11 562 PRO A C 1
ATOM 4229 O O . PRO A 1 562 ? -19.282 21.526 17.811 1.00 30.11 562 PRO A O 1
ATOM 4232 N N . GLY A 1 563 ? -20.769 22.819 16.745 1.00 32.31 563 GLY A N 1
ATOM 4233 C CA . GLY A 1 563 ? -20.866 21.995 15.541 1.00 32.31 563 GLY A CA 1
ATOM 4234 C C . GLY A 1 563 ? -21.854 22.567 14.532 1.00 32.31 563 GLY A C 1
ATOM 4235 O O . GLY A 1 563 ? -22.542 21.820 13.852 1.00 32.31 563 GLY A O 1
ATOM 4236 N N . ALA A 1 564 ? -21.985 23.893 14.470 1.00 30.33 564 ALA A N 1
ATOM 4237 C CA . ALA A 1 564 ? -22.643 24.533 13.344 1.00 30.33 564 ALA A CA 1
ATOM 4238 C C . ALA A 1 564 ? -21.604 24.658 12.230 1.00 30.33 564 ALA A C 1
ATOM 4240 O O . ALA A 1 564 ? -20.533 25.234 12.448 1.00 30.33 564 ALA A O 1
ATOM 4241 N N . GLY A 1 565 ? -21.919 24.112 11.053 1.00 33.28 565 GLY A N 1
ATOM 4242 C CA . GLY A 1 565 ? -21.184 24.414 9.835 1.00 33.28 565 GLY A CA 1
ATOM 4243 C C . GLY A 1 565 ? -20.965 25.920 9.750 1.00 33.28 565 GLY A C 1
ATOM 4244 O O . GLY A 1 565 ? -21.894 26.701 9.973 1.00 33.28 565 GLY A O 1
ATOM 4245 N N . LYS A 1 566 ? -19.723 26.332 9.483 1.00 28.67 566 LYS A N 1
ATOM 4246 C CA . LYS A 1 566 ? -19.449 27.720 9.128 1.00 28.67 566 LYS A CA 1
ATOM 4247 C C . LYS A 1 566 ? -20.351 28.045 7.940 1.00 28.67 566 LYS A C 1
ATOM 4249 O O . LYS A 1 566 ? -20.131 27.550 6.836 1.00 28.67 566 LYS A O 1
ATOM 4254 N N . THR A 1 567 ? -21.368 28.867 8.170 1.00 27.62 567 THR A N 1
ATOM 4255 C CA . THR A 1 567 ? -21.954 29.683 7.116 1.00 27.62 567 THR A CA 1
ATOM 4256 C C . THR A 1 567 ? -20.794 30.366 6.414 1.00 27.62 567 THR A C 1
ATOM 4258 O O . THR A 1 567 ? -19.976 31.008 7.075 1.00 27.62 567 THR A O 1
ATOM 4261 N N . VAL A 1 568 ? -20.684 30.159 5.104 1.00 34.25 568 VAL A N 1
ATOM 4262 C CA . VAL A 1 568 ? -19.746 30.889 4.256 1.00 34.25 568 VAL A CA 1
ATOM 4263 C C . VAL A 1 568 ? -20.063 32.366 4.467 1.00 34.25 568 VAL A C 1
ATOM 4265 O O . VAL A 1 568 ? -21.098 32.846 4.011 1.00 34.25 568 VAL A O 1
ATOM 4268 N N . GLU A 1 569 ? -19.235 33.060 5.249 1.00 34.25 569 GLU A N 1
ATOM 4269 C CA . GLU A 1 569 ? -19.257 34.516 5.267 1.00 34.25 569 GLU A CA 1
ATOM 4270 C C . GLU A 1 569 ? -19.055 34.963 3.823 1.00 34.25 569 GLU A C 1
ATOM 4272 O O . GLU A 1 569 ? -18.115 34.514 3.159 1.00 34.25 569 GLU A O 1
ATOM 4277 N N . ASP A 1 570 ? -19.967 35.803 3.337 1.00 37.88 570 ASP A N 1
ATOM 4278 C CA . ASP A 1 570 ? -19.866 36.468 2.045 1.00 37.88 570 ASP A CA 1
ATOM 4279 C C . ASP A 1 570 ? -18.641 37.393 2.093 1.00 37.88 570 ASP A C 1
ATOM 4281 O O . ASP A 1 570 ? -18.708 38.568 2.463 1.00 37.88 570 ASP A O 1
ATOM 4285 N N . LYS A 1 571 ? -17.463 36.811 1.839 1.00 43.03 571 LYS A N 1
ATOM 4286 C CA . LYS A 1 571 ? -16.231 37.553 1.609 1.00 43.03 571 LYS A CA 1
ATOM 4287 C C . LYS A 1 571 ? -16.516 38.377 0.359 1.00 43.03 571 LYS A C 1
ATOM 4289 O O . LYS A 1 571 ? -16.757 37.800 -0.697 1.00 43.03 571 LYS A O 1
ATOM 4294 N N . GLY A 1 572 ? -16.529 39.706 0.503 1.00 50.75 572 GLY A N 1
ATOM 4295 C CA . GLY A 1 572 ? -16.706 40.656 -0.601 1.00 50.75 572 GLY A CA 1
ATOM 4296 C C . GLY A 1 572 ? -15.804 40.347 -1.810 1.00 50.75 572 GLY A C 1
ATOM 4297 O O . GLY A 1 572 ? -14.956 39.462 -1.725 1.00 50.75 572 GLY A O 1
ATOM 4298 N N . PRO A 1 573 ? -15.957 41.065 -2.939 1.00 57.00 573 PRO A N 1
ATOM 4299 C CA . PRO A 1 573 ? -15.433 40.648 -4.243 1.00 57.00 573 PRO A CA 1
ATOM 4300 C C . PRO A 1 573 ? -14.006 40.098 -4.143 1.00 57.00 573 PRO A C 1
ATOM 4302 O O . PRO A 1 573 ? -13.091 40.807 -3.715 1.00 57.00 573 PRO A O 1
ATOM 4305 N N . LEU A 1 574 ? -13.856 38.808 -4.475 1.00 67.25 574 LEU A N 1
ATOM 4306 C CA . LEU A 1 574 ? -12.588 38.089 -4.392 1.00 67.25 574 LEU A CA 1
ATOM 4307 C C . LEU A 1 574 ? -11.523 38.892 -5.136 1.00 67.25 574 LEU A C 1
ATOM 4309 O O . LEU A 1 574 ? -11.689 39.218 -6.310 1.00 67.25 574 LEU A O 1
ATOM 4313 N N . LYS A 1 575 ? -10.437 39.224 -4.437 1.00 88.94 575 LYS A N 1
ATOM 4314 C CA . LYS A 1 575 ? -9.338 39.996 -5.011 1.00 88.94 575 LYS A CA 1
ATOM 4315 C C . LYS A 1 575 ? -8.780 39.259 -6.232 1.00 88.94 575 LYS A C 1
ATOM 4317 O O . LYS A 1 575 ? -8.582 38.047 -6.189 1.00 88.94 575 LYS A O 1
ATOM 4322 N N . GLU A 1 576 ? -8.550 39.986 -7.317 1.00 92.25 576 GLU A N 1
ATOM 4323 C CA . GLU A 1 576 ? -7.929 39.431 -8.519 1.00 92.25 576 GLU A CA 1
ATOM 4324 C C . GLU A 1 576 ? -6.404 39.500 -8.413 1.00 92.25 576 GLU A C 1
ATOM 4326 O O . GLU A 1 576 ? -5.850 40.495 -7.938 1.00 92.25 576 GLU A O 1
ATOM 4331 N N . TYR A 1 577 ? -5.735 38.453 -8.887 1.00 94.31 577 TYR A N 1
ATOM 4332 C CA . TYR A 1 577 ? -4.280 38.331 -8.911 1.00 94.31 577 TYR A CA 1
ATOM 4333 C C . TYR A 1 577 ? -3.798 37.928 -10.304 1.00 94.31 577 TYR A C 1
ATOM 4335 O O . TYR A 1 577 ? -4.464 37.184 -11.022 1.00 94.31 577 TYR A O 1
ATOM 4343 N N . THR A 1 578 ? -2.614 38.389 -10.681 1.00 93.25 578 THR A N 1
ATOM 4344 C CA . THR A 1 578 ? -1.901 37.966 -11.895 1.00 93.25 578 THR A CA 1
ATOM 4345 C C . THR A 1 578 ? -1.003 36.756 -11.619 1.00 93.25 578 THR A C 1
ATOM 4347 O O . THR A 1 578 ? -0.601 36.516 -10.476 1.00 93.25 578 THR A O 1
ATOM 4350 N N . LEU A 1 579 ? -0.629 35.997 -12.656 1.00 89.75 579 LEU A N 1
ATOM 4351 C CA . LEU A 1 579 ? 0.322 34.886 -12.495 1.00 89.75 579 LEU A CA 1
ATOM 4352 C C . LEU A 1 579 ? 1.703 35.379 -12.041 1.00 89.75 579 LEU A C 1
ATOM 4354 O O . LEU A 1 579 ? 2.386 34.683 -11.292 1.00 89.75 579 LEU A O 1
ATOM 4358 N N . GLU A 1 580 ? 2.109 36.587 -12.433 1.00 91.94 580 GLU A N 1
ATOM 4359 C CA . GLU A 1 580 ? 3.353 37.215 -11.989 1.00 91.94 580 GLU A CA 1
ATOM 4360 C C . GLU A 1 580 ? 3.353 37.524 -10.488 1.00 91.94 580 GLU A C 1
ATOM 4362 O O . GLU A 1 580 ? 4.405 37.470 -9.846 1.00 91.94 580 GLU A O 1
ATOM 4367 N N . GLU A 1 581 ? 2.195 37.855 -9.913 1.00 93.06 581 GLU A N 1
ATOM 4368 C CA . GLU A 1 581 ? 2.048 38.018 -8.467 1.00 93.06 581 GLU A CA 1
ATOM 4369 C C . GLU A 1 581 ? 2.151 36.673 -7.761 1.00 93.06 581 GLU A C 1
ATOM 4371 O O . GLU A 1 581 ? 2.975 36.543 -6.858 1.00 93.06 581 GLU A O 1
ATOM 4376 N N . VAL A 1 582 ? 1.422 35.656 -8.231 1.00 92.44 582 VAL A N 1
ATOM 4377 C CA . VAL A 1 582 ? 1.489 34.293 -7.678 1.00 92.44 582 VAL A CA 1
ATOM 4378 C C . VAL A 1 582 ? 2.923 33.744 -7.729 1.00 92.44 582 VAL A C 1
ATOM 4380 O O . VAL A 1 582 ? 3.407 33.199 -6.740 1.00 92.44 582 VAL A O 1
ATOM 4383 N N . ALA A 1 583 ? 3.664 33.974 -8.819 1.00 92.38 583 ALA A N 1
ATOM 4384 C CA . ALA A 1 583 ? 5.037 33.491 -9.019 1.00 92.38 583 ALA A CA 1
ATOM 4385 C C . ALA A 1 583 ? 6.084 34.011 -8.014 1.00 92.38 583 ALA A C 1
ATOM 4387 O O . ALA A 1 583 ? 7.206 33.485 -7.963 1.00 92.38 583 ALA A O 1
ATOM 4388 N N . LYS A 1 584 ? 5.746 35.026 -7.210 1.00 94.88 584 LYS A N 1
ATOM 4389 C CA . LYS A 1 584 ? 6.596 35.522 -6.116 1.00 94.88 584 LYS A CA 1
ATOM 4390 C C . LYS A 1 584 ? 6.550 34.600 -4.891 1.00 94.88 584 LYS A C 1
ATOM 4392 O O . LYS A 1 584 ? 7.557 34.480 -4.197 1.00 94.88 584 LYS A O 1
ATOM 4397 N N . HIS A 1 585 ? 5.444 33.887 -4.696 1.00 94.75 585 HIS A N 1
ATOM 4398 C CA . HIS A 1 585 ? 5.157 33.046 -3.533 1.00 94.75 585 HIS A CA 1
ATOM 4399 C C . HIS A 1 585 ? 5.549 31.587 -3.807 1.00 94.75 585 HIS A C 1
ATOM 4401 O O . HIS A 1 585 ? 4.707 30.714 -4.035 1.00 94.75 585 HIS A O 1
ATOM 4407 N N . LYS A 1 586 ? 6.863 31.332 -3.866 1.00 91.75 586 LYS A N 1
ATOM 4408 C CA . LYS A 1 586 ? 7.442 30.035 -4.274 1.00 91.75 586 LYS A CA 1
ATOM 4409 C C . LYS A 1 586 ? 8.441 29.428 -3.285 1.00 91.75 586 LYS A C 1
ATOM 4411 O O . LYS A 1 586 ? 9.243 28.571 -3.659 1.00 91.75 586 LYS A O 1
ATOM 4416 N N . THR A 1 587 ? 8.459 29.909 -2.047 1.00 90.06 587 THR A N 1
ATOM 4417 C CA . THR A 1 587 ? 9.416 29.464 -1.020 1.00 90.06 587 THR A CA 1
ATOM 4418 C C . THR A 1 587 ? 8.713 28.618 0.026 1.00 90.06 587 THR A C 1
ATOM 4420 O O . THR A 1 587 ? 7.500 28.672 0.138 1.00 90.06 587 THR A O 1
ATOM 4423 N N . LYS A 1 588 ? 9.450 27.834 0.819 1.00 85.19 588 LYS A N 1
ATOM 4424 C CA . LYS A 1 588 ? 8.839 26.947 1.821 1.00 85.19 588 LYS A CA 1
ATOM 4425 C C . LYS A 1 588 ? 7.891 27.692 2.771 1.00 85.19 588 LYS A C 1
ATOM 4427 O O . LYS A 1 588 ? 6.840 27.166 3.119 1.00 85.19 588 LYS A O 1
ATOM 4432 N N . ASP A 1 589 ? 8.228 28.916 3.152 1.00 92.00 589 ASP A N 1
ATOM 4433 C CA . ASP A 1 589 ? 7.460 29.699 4.124 1.00 92.00 589 ASP A CA 1
ATOM 4434 C C . ASP A 1 589 ? 6.460 30.668 3.474 1.00 92.00 589 ASP A C 1
ATOM 4436 O O . ASP A 1 589 ? 5.797 31.416 4.184 1.00 92.00 589 ASP A O 1
ATOM 4440 N N . ASP A 1 590 ? 6.329 30.630 2.143 1.00 93.12 590 ASP A N 1
ATOM 4441 C CA . ASP A 1 590 ? 5.425 31.477 1.364 1.00 93.12 590 ASP A CA 1
ATOM 4442 C C . ASP A 1 590 ? 5.109 30.810 0.013 1.00 93.12 590 ASP A C 1
ATOM 4444 O O . ASP A 1 590 ? 5.906 30.883 -0.933 1.00 93.12 590 ASP A O 1
ATOM 4448 N N . VAL A 1 591 ? 3.979 30.094 -0.044 1.00 94.62 591 VAL A N 1
ATOM 4449 C CA . VAL A 1 591 ? 3.591 29.218 -1.161 1.00 94.62 591 VAL A CA 1
ATOM 4450 C C . VAL A 1 591 ? 2.176 29.522 -1.622 1.00 94.62 591 VAL A C 1
ATOM 4452 O O . VAL A 1 591 ? 1.211 29.167 -0.936 1.00 94.62 591 VAL A O 1
ATOM 4455 N N . TRP A 1 592 ? 2.043 30.086 -2.821 1.00 96.50 592 TRP A N 1
ATOM 4456 C CA . TRP A 1 592 ? 0.745 30.225 -3.481 1.00 96.50 592 TRP A CA 1
ATOM 4457 C C . TRP A 1 592 ? 0.653 29.335 -4.714 1.00 96.50 592 TRP A C 1
ATOM 4459 O O . TRP A 1 592 ? 1.657 29.056 -5.368 1.00 96.50 592 TRP A O 1
ATOM 4469 N N . VAL A 1 593 ? -0.557 28.892 -5.038 1.00 94.56 593 VAL A N 1
ATOM 4470 C CA . VAL A 1 593 ? -0.861 28.127 -6.255 1.00 94.56 593 VAL A CA 1
ATOM 4471 C C . VAL A 1 593 ? -2.172 28.618 -6.861 1.00 94.56 593 VAL A C 1
ATOM 4473 O O . VAL A 1 593 ? -2.995 29.197 -6.154 1.00 94.56 593 VAL A O 1
ATOM 4476 N N . VAL A 1 594 ? -2.387 28.378 -8.153 1.00 92.44 594 VAL A N 1
ATOM 4477 C CA . VAL A 1 594 ? -3.702 28.568 -8.789 1.00 92.44 594 VAL A CA 1
ATOM 4478 C C . VAL A 1 594 ? -4.347 27.215 -9.057 1.00 92.44 594 VAL A C 1
ATOM 4480 O O . VAL A 1 594 ? -3.683 26.309 -9.550 1.00 92.44 594 VAL A O 1
ATOM 4483 N N . VAL A 1 595 ? -5.628 27.064 -8.726 1.00 87.50 595 VAL A N 1
ATOM 4484 C CA . VAL A 1 595 ? -6.422 25.868 -9.038 1.00 87.50 595 VAL A CA 1
ATOM 4485 C C . VAL A 1 595 ? -7.803 26.300 -9.512 1.00 87.50 595 VAL A C 1
ATOM 4487 O O . VAL A 1 595 ? -8.520 26.990 -8.799 1.00 87.50 595 VAL A O 1
ATOM 4490 N N . ASN A 1 596 ? -8.195 25.880 -10.714 1.00 84.81 596 ASN A N 1
ATOM 4491 C CA . ASN A 1 596 ? -9.486 26.191 -11.334 1.00 84.81 596 ASN A CA 1
ATOM 4492 C C . ASN A 1 596 ? -9.801 27.700 -11.367 1.00 84.81 596 ASN A C 1
ATOM 4494 O O . ASN A 1 596 ? -10.949 28.105 -11.209 1.00 84.81 596 ASN A O 1
ATOM 4498 N N . GLY A 1 597 ? -8.773 28.534 -11.565 1.00 87.25 597 GLY A N 1
ATOM 4499 C CA . GLY A 1 597 ? -8.897 29.995 -11.555 1.00 87.25 597 GLY A CA 1
ATOM 4500 C C . GLY A 1 597 ? -9.015 30.625 -10.162 1.00 87.25 597 GLY A C 1
ATOM 4501 O O . GLY A 1 597 ? -9.119 31.844 -10.066 1.00 87.25 597 GLY A O 1
ATOM 4502 N N . GLU A 1 598 ? -8.966 29.845 -9.081 1.00 93.06 598 GLU A N 1
ATOM 4503 C CA . GLU A 1 598 ? -8.865 30.340 -7.704 1.00 93.06 598 GLU A CA 1
ATOM 4504 C C . GLU A 1 598 ? -7.384 30.458 -7.317 1.00 93.06 598 GLU A C 1
ATOM 4506 O O . GLU A 1 598 ? -6.592 29.567 -7.622 1.00 93.06 598 GLU A O 1
ATOM 4511 N N . VAL A 1 599 ? -6.992 31.549 -6.653 1.00 94.50 599 VAL A N 1
ATOM 4512 C CA . VAL A 1 599 ? -5.640 31.717 -6.097 1.00 94.50 599 VAL A CA 1
ATOM 4513 C C . VAL A 1 599 ? -5.656 31.304 -4.637 1.00 94.50 599 VAL A C 1
ATOM 4515 O O . VAL A 1 599 ? -6.454 31.815 -3.846 1.00 94.50 599 VAL A O 1
ATOM 4518 N N . LEU A 1 600 ? -4.764 30.379 -4.288 1.00 95.00 600 LEU A N 1
ATOM 4519 C CA . LEU A 1 600 ? -4.698 29.757 -2.979 1.00 95.00 600 LEU A CA 1
ATOM 4520 C C . LEU A 1 600 ? -3.377 30.069 -2.283 1.00 95.00 600 LEU A C 1
ATOM 4522 O O . LEU A 1 600 ? -2.315 29.749 -2.814 1.00 95.00 600 LEU A O 1
ATOM 4526 N N . ASP A 1 601 ? -3.445 30.579 -1.055 1.00 95.69 601 ASP A N 1
ATOM 4527 C CA . ASP A 1 601 ? -2.332 30.531 -0.110 1.00 95.69 601 ASP A CA 1
ATOM 4528 C C . ASP A 1 601 ? -2.347 29.179 0.617 1.00 95.69 601 ASP A C 1
ATOM 4530 O O . ASP A 1 601 ? -3.143 28.915 1.527 1.00 95.69 601 ASP A O 1
ATOM 4534 N N . VAL A 1 602 ? -1.446 28.293 0.199 1.00 92.31 602 VAL A N 1
ATOM 4535 C CA . VAL A 1 602 ? -1.309 26.938 0.746 1.00 92.31 602 VAL A CA 1
ATOM 4536 C C . VAL A 1 602 ? -0.155 26.835 1.741 1.00 92.31 602 VAL A C 1
ATOM 4538 O O . VAL A 1 602 ? 0.194 25.735 2.171 1.00 92.31 602 VAL A O 1
ATOM 4541 N N . THR A 1 603 ? 0.415 27.960 2.180 1.00 91.00 603 THR A N 1
ATOM 4542 C CA . THR A 1 603 ? 1.585 28.000 3.071 1.00 91.00 603 THR A CA 1
ATOM 4543 C C . THR A 1 603 ? 1.361 27.220 4.364 1.00 91.00 603 THR A C 1
ATOM 4545 O O . THR A 1 603 ? 2.238 26.468 4.796 1.00 91.00 603 THR A O 1
ATOM 4548 N N . LYS A 1 604 ? 0.184 27.362 4.982 1.00 87.56 604 LYS A N 1
ATOM 4549 C CA . LYS A 1 604 ? -0.185 26.623 6.203 1.00 87.56 604 LYS A CA 1
ATOM 4550 C C . LYS A 1 604 ? -0.684 25.211 5.897 1.00 87.56 604 LYS A C 1
ATOM 4552 O O . LYS A 1 604 ? -0.441 24.294 6.671 1.00 87.56 604 LYS A O 1
ATOM 4557 N N . PHE A 1 605 ? -1.342 25.040 4.754 1.00 84.81 605 PHE A N 1
ATOM 4558 C CA . PHE A 1 605 ? -1.950 23.778 4.342 1.00 84.81 605 PHE A CA 1
ATOM 4559 C C . PHE A 1 605 ? -0.930 22.732 3.879 1.00 84.81 605 PHE A C 1
ATOM 4561 O O . PHE A 1 605 ? -1.167 21.535 4.013 1.00 84.81 605 PHE A O 1
ATOM 4568 N N . LYS A 1 606 ? 0.228 23.158 3.358 1.00 82.12 606 LYS A N 1
ATOM 4569 C CA . LYS A 1 606 ? 1.208 22.257 2.733 1.00 82.12 606 LYS A CA 1
ATOM 4570 C C . LYS A 1 606 ? 1.684 21.120 3.638 1.00 82.12 606 LYS A C 1
ATOM 4572 O O . LYS A 1 606 ? 1.958 20.032 3.141 1.00 82.12 606 LYS A O 1
ATOM 4577 N N . ALA A 1 607 ? 1.770 21.369 4.946 1.00 77.12 607 ALA A N 1
ATOM 4578 C CA . ALA A 1 607 ? 2.170 20.370 5.934 1.00 77.12 607 ALA A CA 1
ATOM 4579 C C . ALA A 1 607 ? 1.073 19.323 6.171 1.00 77.12 607 ALA A C 1
ATOM 4581 O O . ALA A 1 607 ? 1.377 18.161 6.420 1.00 77.12 607 ALA A O 1
ATOM 4582 N N . ASP A 1 608 ? -0.189 19.731 6.036 1.00 73.12 608 ASP A N 1
ATOM 4583 C CA . ASP A 1 608 ? -1.349 18.871 6.233 1.00 73.12 608 ASP A CA 1
ATOM 4584 C C . ASP A 1 608 ? -1.724 18.110 4.942 1.00 73.12 608 ASP A C 1
ATOM 4586 O O . ASP A 1 608 ?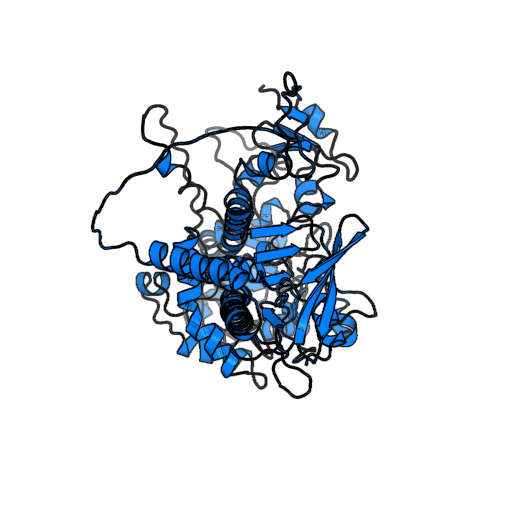 -2.475 17.145 5.000 1.00 73.12 608 ASP A O 1
ATOM 4590 N N . HIS A 1 609 ? -1.196 18.477 3.770 1.00 73.06 609 HIS A N 1
ATOM 4591 C CA . HIS A 1 609 ? -1.586 17.874 2.492 1.00 73.06 609 HIS A CA 1
ATOM 4592 C C . HIS A 1 609 ? -1.348 16.342 2.430 1.00 73.06 609 HIS A C 1
ATOM 4594 O O . HIS A 1 609 ? -0.214 15.894 2.629 1.00 73.06 609 HIS A O 1
ATOM 4600 N N . PRO A 1 610 ? -2.350 15.514 2.043 1.00 60.91 610 PRO A N 1
ATOM 4601 C CA . PRO A 1 610 ? -2.251 14.042 2.052 1.00 60.91 610 PRO A CA 1
ATOM 4602 C C . PRO A 1 610 ? -1.108 13.458 1.207 1.00 60.91 610 PRO A C 1
ATOM 4604 O O . PRO A 1 610 ? -0.548 12.407 1.524 1.00 60.91 610 PRO A O 1
ATOM 4607 N N . GLY A 1 611 ? -0.748 14.137 0.114 1.00 61.16 611 GLY A N 1
ATOM 4608 C CA . GLY A 1 611 ? 0.376 13.764 -0.751 1.00 61.16 611 GLY A CA 1
ATOM 4609 C C . GLY A 1 611 ? 1.754 14.172 -0.207 1.00 61.16 611 GLY A C 1
ATOM 4610 O O . GLY A 1 611 ? 2.764 13.896 -0.856 1.00 61.16 611 GLY A O 1
ATOM 4611 N N . GLY A 1 612 ? 1.799 14.826 0.958 1.00 63.56 612 GLY A N 1
ATOM 4612 C CA . GLY A 1 612 ? 2.975 15.448 1.561 1.00 63.56 612 GLY A CA 1
ATOM 4613 C C . GLY A 1 612 ? 3.285 16.839 0.997 1.00 63.56 612 GLY A C 1
ATOM 4614 O O . GLY A 1 612 ? 2.864 17.183 -0.110 1.00 63.56 612 GLY A O 1
ATOM 4615 N N . GLU A 1 613 ? 4.083 17.610 1.742 1.00 74.50 613 GLU A N 1
ATOM 4616 C CA . GLU A 1 613 ? 4.497 18.985 1.404 1.00 74.50 613 GLU A CA 1
ATOM 4617 C C . GLU A 1 613 ? 5.134 19.080 0.014 1.00 74.50 613 GLU A C 1
ATOM 4619 O O . GLU A 1 613 ? 4.805 19.971 -0.771 1.00 74.50 613 GLU A O 1
ATOM 4624 N N . LYS A 1 614 ? 5.997 18.113 -0.330 1.00 68.19 614 LYS A N 1
ATOM 4625 C CA . LYS A 1 614 ? 6.674 18.081 -1.632 1.00 68.19 614 LYS A CA 1
ATOM 4626 C C . LYS A 1 614 ? 5.682 18.138 -2.794 1.00 68.19 614 LYS A C 1
ATOM 4628 O O . LYS A 1 614 ? 5.975 18.797 -3.779 1.00 68.19 614 LYS A O 1
ATOM 4633 N N . ALA A 1 615 ? 4.511 17.504 -2.685 1.00 68.31 615 ALA A N 1
ATOM 4634 C CA . ALA A 1 615 ? 3.526 17.492 -3.765 1.00 68.31 615 ALA A CA 1
ATOM 4635 C C . ALA A 1 615 ? 3.010 18.897 -4.116 1.00 68.31 615 ALA A C 1
ATOM 4637 O O . ALA A 1 615 ? 2.840 19.185 -5.297 1.00 68.31 615 ALA A O 1
ATOM 4638 N N . ILE A 1 616 ? 2.823 19.762 -3.115 1.00 78.06 616 ILE A N 1
ATOM 4639 C CA . ILE A 1 616 ? 2.425 21.163 -3.309 1.00 78.06 616 ILE A CA 1
ATOM 4640 C C . ILE A 1 616 ? 3.608 22.000 -3.793 1.00 78.06 616 ILE A C 1
ATOM 4642 O O . ILE A 1 616 ? 3.465 22.795 -4.718 1.00 78.06 616 ILE A O 1
ATOM 4646 N N . MET A 1 617 ? 4.796 21.783 -3.219 1.00 78.62 617 MET A N 1
ATOM 4647 C CA . MET A 1 617 ? 5.989 22.563 -3.562 1.00 78.62 617 MET A CA 1
ATOM 4648 C C . MET A 1 617 ? 6.397 22.447 -5.038 1.00 78.62 617 MET A C 1
ATOM 4650 O O . MET A 1 617 ? 7.017 23.370 -5.560 1.00 78.62 617 MET A O 1
ATOM 4654 N N . LEU A 1 618 ? 6.019 21.366 -5.736 1.00 73.19 618 LEU A N 1
ATOM 4655 C CA . LEU A 1 618 ? 6.220 21.242 -7.189 1.00 73.19 618 LEU A CA 1
ATOM 4656 C C . LEU A 1 618 ? 5.544 22.367 -8.000 1.00 73.19 618 LEU A C 1
ATOM 4658 O O . LEU A 1 618 ? 6.024 22.697 -9.088 1.00 73.19 618 LEU A O 1
ATOM 4662 N N . TYR A 1 619 ? 4.466 22.955 -7.476 1.00 79.06 619 TYR A N 1
ATOM 4663 C CA . TYR A 1 619 ? 3.670 23.989 -8.145 1.00 79.06 619 TYR A CA 1
ATOM 4664 C C . TYR A 1 619 ? 3.733 25.343 -7.440 1.00 79.06 619 TYR A C 1
ATOM 4666 O O . TYR A 1 619 ? 2.978 26.244 -7.785 1.00 79.06 619 TYR A O 1
ATOM 4674 N N . ALA A 1 620 ? 4.641 25.509 -6.476 1.00 87.19 620 ALA A N 1
ATOM 4675 C CA . ALA A 1 620 ? 4.797 26.752 -5.737 1.00 87.19 620 ALA A CA 1
ATOM 4676 C C . ALA A 1 620 ? 5.010 27.945 -6.693 1.00 87.19 620 ALA A C 1
ATOM 4678 O O . ALA A 1 620 ? 5.946 27.962 -7.500 1.00 87.19 620 ALA A O 1
ATOM 4679 N N . GLY A 1 621 ? 4.115 28.925 -6.607 1.00 89.38 621 GLY A N 1
ATOM 4680 C CA . GLY A 1 621 ? 4.054 30.105 -7.460 1.00 89.38 621 GLY A CA 1
ATOM 4681 C C . GLY A 1 621 ? 3.530 29.851 -8.879 1.00 89.38 621 GLY A C 1
ATOM 4682 O O . GLY A 1 621 ? 3.924 30.565 -9.800 1.00 89.38 621 GLY A O 1
ATOM 4683 N N . ARG A 1 622 ? 2.718 28.812 -9.110 1.00 86.75 622 ARG A N 1
ATOM 4684 C CA . ARG A 1 622 ? 2.255 28.411 -10.453 1.00 86.75 622 ARG A CA 1
ATOM 4685 C C . ARG A 1 622 ? 0.776 28.035 -10.477 1.00 86.75 622 ARG A C 1
ATOM 4687 O O . ARG A 1 622 ? 0.158 27.813 -9.438 1.00 86.75 622 ARG A O 1
ATOM 4694 N N . ASP A 1 623 ? 0.235 27.926 -11.687 1.00 85.94 623 ASP A N 1
ATOM 4695 C CA . ASP A 1 623 ? -1.041 27.260 -11.930 1.00 85.94 623 ASP A CA 1
ATOM 4696 C C . ASP A 1 623 ? -0.861 25.738 -11.865 1.00 85.94 623 ASP A C 1
ATOM 4698 O O . ASP A 1 623 ? 0.016 25.180 -12.524 1.00 85.94 623 ASP A O 1
ATOM 4702 N N . ALA A 1 624 ? -1.657 25.106 -11.009 1.00 83.38 624 ALA A N 1
ATOM 4703 C CA . ALA A 1 624 ? -1.702 23.678 -10.734 1.00 83.38 624 ALA A CA 1
ATOM 4704 C C . ALA A 1 624 ? -3.064 23.072 -11.112 1.00 83.38 624 ALA A C 1
ATOM 4706 O O . ALA A 1 624 ? -3.372 21.954 -10.703 1.00 83.38 624 ALA A O 1
ATOM 4707 N N . THR A 1 625 ? -3.922 23.808 -11.830 1.00 78.19 625 THR A N 1
ATOM 4708 C CA . THR A 1 625 ? -5.301 23.412 -12.148 1.00 78.19 625 THR A CA 1
ATOM 4709 C C . THR A 1 625 ? -5.366 22.054 -12.827 1.00 78.19 625 THR A C 1
ATOM 4711 O O . THR A 1 625 ? -6.158 21.197 -12.433 1.00 78.19 625 THR A O 1
ATOM 4714 N N . GLU A 1 626 ? -4.535 21.844 -13.849 1.00 58.94 626 GLU A N 1
ATOM 4715 C CA . GLU A 1 626 ? -4.542 20.593 -14.599 1.00 58.94 626 GLU A CA 1
ATOM 4716 C C . GLU A 1 626 ? -4.129 19.427 -13.691 1.00 58.94 626 GLU A C 1
ATOM 4718 O O . GLU A 1 626 ? -4.805 18.401 -13.652 1.00 58.94 626 GLU A O 1
ATOM 4723 N N . GLU A 1 627 ? -3.061 19.587 -12.911 1.00 60.84 627 GLU A N 1
ATOM 4724 C CA . GLU A 1 627 ? -2.518 18.522 -12.069 1.00 60.84 627 GLU A CA 1
ATOM 4725 C C . GLU A 1 627 ? -3.358 18.245 -10.829 1.00 60.84 627 GLU A C 1
ATOM 4727 O O . GLU A 1 627 ? -3.441 17.096 -10.388 1.00 60.84 627 GLU A O 1
ATOM 4732 N N . PHE A 1 628 ? -4.025 19.272 -10.312 1.00 66.50 628 PHE A N 1
ATOM 4733 C CA . PHE A 1 628 ? -5.042 19.128 -9.290 1.00 66.50 628 PHE A CA 1
ATOM 4734 C C . PHE A 1 628 ? -6.216 18.311 -9.829 1.00 66.50 628 PHE A C 1
ATOM 4736 O O . PHE A 1 628 ? -6.519 17.266 -9.267 1.00 66.50 628 PHE A O 1
ATOM 4743 N N . ASN A 1 629 ? -6.806 18.704 -10.963 1.00 61.72 629 ASN A N 1
ATOM 4744 C CA . ASN A 1 629 ? -7.955 18.002 -11.551 1.00 61.72 629 ASN A CA 1
ATOM 4745 C C . ASN A 1 629 ? -7.611 16.575 -12.025 1.00 61.72 629 ASN A C 1
ATOM 4747 O O . ASN A 1 629 ? -8.481 15.717 -12.150 1.00 61.72 629 ASN A O 1
ATOM 4751 N N . MET A 1 630 ? -6.326 16.303 -12.268 1.00 51.59 630 MET A N 1
ATOM 4752 C CA . MET A 1 630 ? -5.789 14.970 -12.552 1.00 51.59 630 MET A CA 1
ATOM 4753 C C . MET A 1 630 ? -5.670 14.050 -11.342 1.00 51.59 630 MET A C 1
ATOM 4755 O O . MET A 1 630 ? -5.360 12.872 -11.538 1.00 51.59 630 MET A O 1
ATOM 4759 N N . LEU A 1 631 ? -5.827 14.560 -10.118 1.00 52.06 631 LEU A N 1
ATOM 4760 C CA . LEU A 1 631 ? -5.759 13.786 -8.866 1.00 52.06 631 LEU A CA 1
ATOM 4761 C C . LEU A 1 631 ? -6.997 13.980 -7.975 1.00 52.06 631 LEU A C 1
ATOM 4763 O O . LEU A 1 631 ? -7.244 13.160 -7.089 1.00 52.06 631 LEU A O 1
ATOM 4767 N N . HIS A 1 632 ? -7.761 15.045 -8.203 1.00 58.81 632 HIS A N 1
ATOM 4768 C CA . HIS A 1 632 ? -8.777 15.561 -7.299 1.00 58.81 632 HIS A CA 1
ATOM 4769 C C . HIS A 1 632 ? -9.977 16.099 -8.084 1.00 58.81 632 HIS A C 1
ATOM 4771 O O . HIS A 1 632 ? -9.822 16.697 -9.144 1.00 58.81 632 HIS A O 1
ATOM 4777 N N . ASP A 1 633 ? -11.181 15.925 -7.544 1.00 65.56 633 ASP A N 1
ATOM 4778 C CA . ASP A 1 633 ? -12.365 16.608 -8.064 1.00 65.56 633 ASP A CA 1
ATOM 4779 C C . ASP A 1 633 ? -12.247 18.131 -7.816 1.00 65.56 633 ASP A C 1
ATOM 4781 O O . ASP A 1 633 ? -11.780 18.524 -6.741 1.00 65.56 633 ASP A O 1
ATOM 4785 N N . PRO A 1 634 ? -12.682 19.011 -8.739 1.00 69.62 634 PRO A N 1
ATOM 4786 C CA . PRO A 1 634 ? -12.667 20.463 -8.538 1.00 69.62 634 PRO A CA 1
ATOM 4787 C C . PRO A 1 634 ? -13.286 20.946 -7.213 1.00 69.62 634 PRO A C 1
ATOM 4789 O O . PRO A 1 634 ? -12.874 21.977 -6.678 1.00 69.62 634 PRO A O 1
ATOM 4792 N N . LYS A 1 635 ? -14.243 20.205 -6.639 1.00 73.44 635 LYS A N 1
ATOM 4793 C CA . LYS A 1 635 ? -14.870 20.534 -5.348 1.00 73.44 635 LYS A CA 1
ATOM 4794 C C . LYS A 1 635 ? -13.944 20.348 -4.139 1.00 73.44 635 LYS A C 1
ATOM 4796 O O . LYS A 1 635 ? -14.222 20.902 -3.076 1.00 73.44 635 LYS A O 1
ATOM 4801 N N . VAL A 1 636 ? -12.841 19.605 -4.280 1.00 73.69 636 VAL A N 1
ATOM 4802 C CA . VAL A 1 636 ? -11.916 19.249 -3.186 1.00 73.69 636 VAL A CA 1
ATOM 4803 C C . VAL A 1 636 ? -11.320 20.491 -2.521 1.00 73.69 636 VAL A C 1
ATOM 4805 O O . VAL A 1 636 ? -11.246 20.527 -1.295 1.00 73.69 636 VAL A O 1
ATOM 4808 N N . VAL A 1 637 ? -10.958 21.537 -3.276 1.00 80.44 637 VAL A N 1
ATOM 4809 C CA . VAL A 1 637 ? -10.450 22.792 -2.684 1.00 80.44 637 VAL A CA 1
ATOM 4810 C C . VAL A 1 637 ? -11.479 23.388 -1.728 1.00 80.44 637 VAL A C 1
ATOM 4812 O O . VAL A 1 637 ? -11.165 23.694 -0.580 1.00 80.44 637 VAL A O 1
ATOM 4815 N N . LYS A 1 638 ? -12.729 23.494 -2.179 1.00 79.00 638 LYS A N 1
ATOM 4816 C CA . LYS A 1 638 ? -13.820 24.098 -1.408 1.00 79.00 638 LYS A CA 1
ATOM 4817 C C . LYS A 1 638 ? -14.185 23.266 -0.183 1.00 79.00 638 LYS A C 1
ATOM 4819 O O . LYS A 1 638 ? -14.510 23.836 0.852 1.00 79.00 638 LYS A O 1
ATOM 4824 N N . LYS A 1 639 ? -14.096 21.934 -0.284 1.00 75.81 639 LYS A N 1
ATOM 4825 C CA . LYS A 1 639 ? -14.379 21.014 0.828 1.00 75.81 639 LYS A CA 1
ATOM 4826 C C . LYS A 1 639 ? -13.268 21.023 1.885 1.00 75.81 639 LYS A C 1
ATOM 4828 O O . LYS A 1 639 ? -13.567 21.060 3.073 1.00 75.81 639 LYS A O 1
ATOM 4833 N N . TYR A 1 640 ? -11.996 21.005 1.479 1.00 76.75 640 TYR A N 1
ATOM 4834 C CA . TYR A 1 640 ? -10.883 20.716 2.397 1.00 76.75 640 TYR A CA 1
ATOM 4835 C C . TYR A 1 640 ? -9.927 21.876 2.677 1.00 76.75 640 TYR A C 1
ATOM 4837 O O . TYR A 1 640 ? -9.223 21.845 3.685 1.00 76.75 640 TYR A O 1
ATOM 4845 N N . ALA A 1 641 ? -9.872 22.882 1.808 1.00 82.12 641 ALA A N 1
ATOM 4846 C CA . ALA A 1 641 ? -9.011 24.050 1.971 1.00 82.12 641 ALA A CA 1
ATOM 4847 C C . ALA A 1 641 ? -9.726 25.377 1.626 1.00 82.12 641 ALA A C 1
ATOM 4849 O O . ALA A 1 641 ? -9.130 26.227 0.962 1.00 82.12 641 ALA A O 1
ATOM 4850 N N . PRO A 1 642 ? -10.977 25.613 2.080 1.00 85.19 642 PRO A N 1
ATOM 4851 C CA . PRO A 1 642 ? -11.703 26.840 1.734 1.00 85.19 642 PRO A CA 1
ATOM 4852 C C . PRO A 1 642 ? -11.003 28.101 2.258 1.00 85.19 642 PRO A C 1
ATOM 4854 O O . PRO A 1 642 ? -11.026 29.147 1.613 1.00 85.19 642 PRO A O 1
ATOM 4857 N N . ASP A 1 643 ? -10.331 27.996 3.408 1.00 87.19 643 ASP A N 1
ATOM 4858 C CA . ASP A 1 643 ? -9.598 29.103 4.030 1.00 87.19 643 ASP A CA 1
ATOM 4859 C C . ASP A 1 643 ? -8.294 29.451 3.289 1.00 87.19 643 ASP A C 1
ATOM 4861 O O . ASP A 1 643 ? -7.742 30.528 3.511 1.00 87.19 643 ASP A O 1
ATOM 4865 N N . SER A 1 644 ? -7.814 28.574 2.398 1.00 91.31 644 SER A N 1
ATOM 4866 C CA . SER A 1 644 ? -6.659 28.859 1.543 1.00 91.31 644 SER A CA 1
ATOM 4867 C C . SER A 1 644 ? -7.011 29.750 0.355 1.00 91.31 644 SER A C 1
ATOM 4869 O O . SER A 1 644 ? -6.105 30.355 -0.202 1.00 91.31 644 SER A O 1
ATOM 4871 N N . ILE A 1 645 ? -8.283 29.868 -0.041 1.00 92.81 645 ILE A N 1
ATOM 4872 C CA . ILE A 1 645 ? -8.683 30.711 -1.175 1.00 92.81 645 ILE A CA 1
ATOM 4873 C C . ILE A 1 645 ? -8.549 32.187 -0.774 1.00 92.81 645 ILE A C 1
ATOM 4875 O O . ILE A 1 645 ? -9.283 32.682 0.087 1.00 92.81 645 ILE A O 1
ATOM 4879 N N . ILE A 1 646 ? -7.620 32.895 -1.419 1.00 94.25 646 ILE A N 1
ATOM 4880 C CA . ILE A 1 646 ? -7.354 34.322 -1.177 1.00 94.25 646 ILE A CA 1
ATOM 4881 C C . ILE A 1 646 ? -7.895 35.228 -2.288 1.00 94.25 646 ILE A C 1
ATOM 4883 O O . ILE A 1 646 ? -7.978 36.442 -2.101 1.00 94.25 646 ILE A O 1
ATOM 4887 N N . GLY A 1 647 ? -8.276 34.660 -3.434 1.00 93.19 647 GLY A N 1
ATOM 4888 C CA . GLY A 1 647 ? -8.772 35.422 -4.572 1.00 93.19 647 GLY A CA 1
ATOM 4889 C C . GLY A 1 647 ? -8.976 34.592 -5.832 1.00 93.19 647 GLY A C 1
ATOM 4890 O O . GLY A 1 647 ? -9.020 33.364 -5.781 1.00 93.19 647 GLY A O 1
ATOM 4891 N N . THR A 1 648 ? -9.077 35.271 -6.972 1.00 92.88 648 THR A N 1
ATOM 4892 C CA . THR A 1 648 ? -9.200 34.650 -8.300 1.00 92.88 648 THR A CA 1
ATOM 4893 C C . THR A 1 648 ? -8.080 35.103 -9.227 1.00 92.88 648 THR A C 1
ATOM 4895 O O . THR A 1 648 ? -7.479 36.163 -9.034 1.00 92.88 648 THR A O 1
ATOM 4898 N N . LEU A 1 649 ? -7.750 34.274 -10.213 1.00 91.25 649 LEU A N 1
ATOM 4899 C CA . LEU A 1 649 ? -6.779 34.619 -11.236 1.00 91.25 649 LEU A CA 1
ATOM 4900 C C . LEU A 1 649 ? -7.443 35.553 -12.253 1.00 91.25 649 LEU A C 1
ATOM 4902 O O . LEU A 1 649 ? -8.478 35.222 -12.834 1.00 91.25 649 LEU A O 1
ATOM 4906 N N . LYS A 1 650 ? -6.821 36.705 -12.493 1.00 88.81 650 LYS A N 1
ATOM 4907 C CA . LYS A 1 650 ? -7.254 37.664 -13.504 1.00 88.81 650 LYS A CA 1
ATOM 4908 C C . LYS A 1 650 ? -7.175 37.016 -14.886 1.00 88.81 650 LYS A C 1
ATOM 4910 O O . LYS A 1 650 ? -6.097 36.598 -15.308 1.00 88.81 650 LYS A O 1
ATOM 4915 N N . GLN A 1 651 ? -8.304 36.930 -15.587 1.00 68.75 651 GLN A N 1
ATOM 4916 C CA . GLN A 1 651 ? -8.320 36.464 -16.974 1.00 68.75 651 GLN A CA 1
ATOM 4917 C C . GLN A 1 651 ? -7.657 37.525 -17.863 1.00 68.75 651 GLN A C 1
ATOM 4919 O O . GLN A 1 651 ? -8.015 38.703 -17.794 1.00 68.75 651 GLN A O 1
ATOM 4924 N N . GLY A 1 652 ? -6.635 37.104 -18.612 1.00 53.69 652 GLY A N 1
ATOM 4925 C CA . GLY A 1 652 ? -5.873 37.944 -19.541 1.00 53.69 652 GLY A CA 1
ATOM 4926 C C . GLY A 1 652 ? -6.577 38.169 -20.867 1.00 53.69 652 GLY A C 1
ATOM 4927 O O . GLY A 1 652 ? -7.335 37.265 -21.289 1.00 53.69 652 GLY A O 1
#

InterPro domains:
  IPR001199 Cytochrome b5-like heme/steroid binding domain [PF00173] (578-649)
  IPR001199 Cytochrome b5-like heme/steroid binding domain [PR00363] (599-609)
  IPR001199 Cytochrome b5-like heme/steroid binding domain [PR00363] (609-623)
  IPR001199 Cytochrome b5-like heme/steroid binding domain [PR00363] (624-631)
  IPR001199 Cytochrome b5-like heme/steroid binding domain [PR00363] (637-649)
  IPR001199 Cytochrome b5-like heme/steroid binding domain [PS50255] (574-650)
  IPR001199 Cytochrome b5-like heme/steroid binding domain [SM01117] (577-650)
  IPR003953 FAD-dependent oxidoreductase 2, FAD-binding domain [PF00890] (7-491)
  IPR010960 Flavocytochrome c [TIGR01813] (7-503)
  IPR018506 Cytochrome b5, heme-binding site [PS00191] (605-612)
  IPR027477 Succinate dehydrogenase/fumarate reductase flavoprotein, catalytic domain superfamily [G3DSA:3.90.700.10] (271-447)
  IPR027477 Succinate dehydrogenase/fumarate reductase flavoprotein, catalytic domain superfamily [SSF56425] (269-446)
  IPR036188 FAD/NAD(P)-binding domain superfamily [G3DSA:3.50.50.60] (7-505)
  IPR036188 FAD/NAD(P)-binding domain superfamily [SSF51905] (6-510)
  IPR036400 Cytochrome b5-like heme/steroid binding domain superfamily [G3DSA:3.10.120.10] (564-651)
  IPR036400 Cytochrome b5-like heme/steroid binding domain superfamily [SSF55856] (572-651)
  IPR050315 FAD-dependent oxidoreductase 2 [PTHR43400] (5-510)

Radius of gyration: 26.32 Å; Cα contacts (8 Å, |Δi|>4): 1370; chains: 1; bounding box: 80×62×69 Å

Solvent-accessible surface area (backbone atoms only — not comparable to full-atom values): 34419 Å² total; per-residue (Å²): 131,83,70,67,70,32,38,36,30,36,20,45,18,42,15,20,40,35,16,48,55,42,24,48,67,64,25,41,23,36,38,38,34,18,57,42,80,50,70,20,67,65,42,52,70,43,63,52,22,32,35,32,33,64,26,71,48,37,58,77,70,68,49,92,52,32,31,65,58,49,32,54,36,49,40,63,43,5,48,95,47,48,37,68,63,38,33,46,49,53,26,66,39,15,21,61,44,49,49,47,45,28,70,77,60,72,43,52,49,64,36,64,40,39,43,33,60,54,93,54,60,27,25,23,17,24,63,63,45,75,74,78,85,75,84,75,93,82,78,97,72,76,80,79,67,65,71,69,53,64,73,33,50,42,46,28,32,33,50,56,28,51,49,43,49,51,55,49,52,54,38,28,74,76,38,53,92,40,27,43,78,42,60,43,23,37,74,73,39,72,38,72,56,98,76,25,35,47,24,36,31,28,37,43,96,93,40,80,48,76,49,53,13,36,37,36,40,16,52,38,27,26,52,42,25,78,48,85,87,21,69,34,40,73,49,41,54,88,54,66,82,49,29,18,56,44,49,79,80,22,49,28,64,56,46,53,41,43,46,74,77,46,36,25,67,33,58,63,67,28,59,43,46,37,41,42,19,37,36,34,84,90,48,67,80,47,54,63,33,56,69,53,43,60,44,52,37,38,40,29,23,42,54,26,34,49,86,47,41,74,78,66,32,70,49,42,44,47,64,57,44,34,47,41,53,62,72,63,64,45,70,61,30,30,42,40,24,40,34,66,21,38,68,80,44,37,73,57,55,29,58,84,78,78,84,71,87,76,85,77,96,66,99,72,88,83,79,75,74,42,41,57,33,31,28,68,59,34,29,46,78,28,63,30,36,57,57,42,18,57,75,60,72,44,58,51,69,54,46,44,50,44,28,54,50,49,30,36,30,58,72,66,77,38,83,52,95,60,68,59,85,78,68,42,58,42,80,48,55,51,80,57,42,47,32,41,39,29,42,38,37,62,16,32,57,43,28,32,18,22,34,25,51,53,77,52,16,31,28,17,24,76,84,72,43,68,35,46,43,34,25,35,13,28,39,26,30,13,41,65,33,23,67,37,72,52,71,26,44,64,58,32,37,9,40,40,32,7,34,38,23,18,56,46,47,47,51,48,51,52,51,49,37,76,74,71,57,61,75,68,70,44,50,57,44,52,50,34,34,50,51,45,52,53,67,75,60,75,80,77,91,83,91,82,89,83,87,86,84,83,93,76,86,86,83,90,77,87,88,91,76,98,78,73,78,80,71,80,72,84,72,66,86,65,47,70,40,51,69,74,61,37,45,70,24,52,46,88,89,37,24,20,35,28,46,84,54,34,29,27,50,38,46,81,48,31,77,58,37,85,80,37,41,67,63,52,59,75,33,37,18,32,77,34,34,70,61,43,57,68,78,39,63,83,62,49,50,66,75,75,43,53,86,27,58,68,25,28,51,56,84,128